Protein AF-A0A8K0CCX5-F1 (afdb_monomer)

Solvent-accessible surface area (backbone atoms only — not comparable to full-atom values): 28976 Å² total; per-residue (Å²): 111,72,68,61,55,62,52,56,75,69,44,94,61,50,79,65,50,48,50,44,48,55,57,41,53,51,48,56,48,52,57,48,51,56,50,51,58,49,49,55,53,46,53,52,51,50,49,51,51,59,48,55,69,73,74,55,76,102,47,75,70,58,55,51,56,51,52,56,48,51,47,50,47,50,53,50,51,53,52,48,54,53,52,51,50,53,50,53,49,51,43,50,53,48,51,52,50,43,58,49,50,61,50,51,56,53,50,51,61,46,50,57,49,49,53,52,51,52,52,55,52,52,54,50,51,52,52,54,50,52,50,51,53,52,52,48,58,54,50,50,59,53,39,57,52,41,53,52,48,42,50,54,39,52,51,51,52,51,50,55,52,50,53,51,49,54,52,49,53,53,50,50,48,52,52,53,55,60,72,70,50,84,87,60,54,75,68,59,49,52,50,56,50,52,56,48,54,49,52,49,52,54,51,50,54,52,45,53,55,52,48,56,53,46,51,51,52,36,52,50,49,49,51,54,42,50,55,52,46,55,52,46,52,54,54,49,54,59,48,48,55,53,48,56,48,54,50,53,52,53,61,54,56,47,80,80,48,52,75,75,50,38,60,48,48,52,51,51,50,53,50,52,50,53,52,49,55,50,53,52,48,53,51,46,52,45,32,78,74,58,70,59,85,80,65,69,65,56,57,56,46,50,60,35,46,76,64,40,30,42,79,43,101,83,79,35,35,34,32,82,83,71,51,73,32,53,69,69,55,38,49,76,69,52,71,47,69,94,57,67,67,73,77,54,58,82,74,67,70,85,84,78,86,86,86,87,80,88,78,91,79,92,82,78,92,86,87,81,81,92,81,83,89,81,85,78,52,75,64,57,56,47,50,46,49,68,74,40,38,63,58,50,53,53,44,52,53,49,41,71,72,66,60,53,97,52,58,66,66,48,45,54,53,47,56,52,49,53,52,52,52,52,55,50,58,48,52,57,52,50,52,52,50,51,56,49,53,52,50,60,44,52,53,50,53,51,51,52,52,53,53,50,55,49,53,50,48,56,51,50,56,51,49,53,53,51,51,53,51,52,52,48,54,50,51,54,48,53,53,50,55,53,53,50,57,51,52,52,53,54,49,57,61,56,72,71,66,64,84,80,81,74,83,91,82,87,92,133

pLDDT: mean 78.23, std 16.88, range [27.95, 96.56]

InterPro domains:
  IPR007858 Dpy-30 motif [PF05186] (382-419)
  IPR037856 Sdc1/DPY30 [PTHR23356] (226-480)
  IPR049630 DPY30 domain-containing protein-like, dimerization/docking domain [cd22966] (383-423)

Radius of gyration: 55.77 Å; Cα contacts (8 Å, |Δi|>4): 156; chains: 1; bounding box: 170×49×165 Å

Mean predicted aligned error: 20.04 Å

Structure (mmCIF, N/CA/C/O backbone):
data_AF-A0A8K0CCX5-F1
#
_entry.id   AF-A0A8K0CCX5-F1
#
loop_
_atom_site.group_PDB
_atom_site.id
_atom_site.type_symbol
_atom_site.label_atom_id
_atom_site.label_alt_id
_atom_site.label_comp_id
_atom_site.label_asym_id
_atom_site.label_entity_id
_atom_site.label_seq_id
_atom_site.pdbx_PDB_ins_code
_atom_site.Cartn_x
_atom_site.Cartn_y
_atom_site.Cartn_z
_atom_site.occupancy
_atom_site.B_iso_or_equiv
_atom_site.auth_seq_id
_atom_site.auth_comp_id
_atom_site.auth_asym_id
_atom_site.auth_atom_id
_atom_site.pdbx_PDB_model_num
ATOM 1 N N . MET A 1 1 ? 4.933 -9.061 -31.389 1.00 44.12 1 MET A N 1
ATOM 2 C CA . MET A 1 1 ? 6.000 -8.188 -31.938 1.00 44.12 1 MET A CA 1
ATOM 3 C C . MET A 1 1 ? 7.379 -8.527 -31.378 1.00 44.12 1 MET A C 1
ATOM 5 O O . MET A 1 1 ? 8.238 -8.827 -32.191 1.00 44.12 1 MET A O 1
ATOM 9 N N . LEU A 1 2 ? 7.593 -8.561 -30.052 1.00 36.25 2 LEU A N 1
ATOM 10 C CA . LEU A 1 2 ? 8.903 -8.854 -29.424 1.00 36.25 2 LEU A CA 1
ATOM 11 C C . LEU A 1 2 ? 9.676 -10.051 -30.025 1.00 36.25 2 LEU A C 1
ATOM 13 O O . LEU A 1 2 ? 10.864 -9.928 -30.311 1.00 36.25 2 LEU A O 1
ATOM 17 N N . GLU A 1 3 ? 9.018 -11.181 -30.299 1.00 39.47 3 GLU A N 1
ATOM 18 C CA . GLU A 1 3 ? 9.673 -12.351 -30.917 1.00 39.47 3 GLU A CA 1
ATOM 19 C C . GLU A 1 3 ? 10.238 -12.082 -32.323 1.00 39.47 3 GLU A C 1
ATOM 21 O O . GLU A 1 3 ? 11.256 -12.662 -32.694 1.00 39.47 3 GLU A O 1
ATOM 26 N N . SER A 1 4 ? 9.648 -11.154 -33.083 1.00 44.44 4 SER A N 1
ATOM 27 C CA . SER A 1 4 ? 10.126 -10.788 -34.422 1.00 44.44 4 SER A CA 1
ATOM 28 C C . SER A 1 4 ? 11.441 -10.000 -34.369 1.00 44.44 4 SER A C 1
ATOM 30 O O . SER A 1 4 ? 12.307 -10.209 -35.216 1.00 44.44 4 SER A O 1
ATOM 32 N N . HIS A 1 5 ? 11.640 -9.151 -33.351 1.00 47.78 5 HIS A N 1
ATOM 33 C CA . HIS A 1 5 ? 12.958 -8.560 -33.076 1.00 47.78 5 HIS A CA 1
ATOM 34 C C . HIS A 1 5 ? 13.944 -9.620 -32.572 1.00 47.78 5 HIS A C 1
ATOM 36 O O . HIS A 1 5 ? 15.092 -9.656 -33.011 1.00 47.78 5 HIS A O 1
ATOM 42 N N . LYS A 1 6 ? 13.487 -10.546 -31.720 1.00 47.09 6 LYS A N 1
ATOM 43 C CA . LYS A 1 6 ? 14.318 -11.637 -31.185 1.00 47.09 6 LYS A CA 1
ATOM 44 C C . LYS A 1 6 ? 14.812 -12.619 -32.261 1.00 47.09 6 LYS A C 1
ATOM 46 O O . LYS A 1 6 ? 15.813 -13.297 -32.039 1.00 47.09 6 LYS A O 1
ATOM 51 N N . PHE A 1 7 ? 14.147 -12.675 -33.419 1.00 44.38 7 PHE A N 1
ATOM 52 C CA . PHE A 1 7 ? 14.609 -13.405 -34.604 1.00 44.38 7 PHE A CA 1
ATOM 53 C C . PHE A 1 7 ? 15.624 -12.599 -35.436 1.00 44.38 7 PHE A C 1
ATOM 55 O O . PHE A 1 7 ? 16.633 -13.155 -35.864 1.00 44.38 7 PHE A O 1
ATOM 62 N N . MET A 1 8 ? 15.420 -11.284 -35.598 1.00 43.09 8 MET A N 1
ATOM 63 C CA . MET A 1 8 ? 16.391 -10.386 -36.252 1.00 43.09 8 MET A CA 1
ATOM 64 C C . MET A 1 8 ? 17.748 -10.386 -35.525 1.00 43.09 8 MET A C 1
ATOM 66 O O . MET A 1 8 ? 18.784 -10.448 -36.175 1.00 43.09 8 MET A O 1
ATOM 70 N N . LEU A 1 9 ? 17.752 -10.430 -34.189 1.00 44.16 9 LEU A N 1
ATOM 71 C CA . LEU A 1 9 ? 18.967 -10.498 -33.356 1.00 44.16 9 LEU A CA 1
ATOM 72 C C . LEU A 1 9 ? 19.736 -11.839 -33.425 1.00 44.16 9 LEU A C 1
ATOM 74 O O . LEU A 1 9 ? 20.741 -11.997 -32.739 1.00 44.16 9 LEU A O 1
ATOM 78 N N . ARG A 1 10 ? 19.283 -12.819 -34.223 1.00 46.28 10 ARG A N 1
ATOM 79 C CA . ARG A 1 10 ? 20.030 -14.062 -34.524 1.00 46.28 10 ARG A CA 1
ATOM 80 C C . ARG A 1 10 ? 20.681 -14.065 -35.911 1.00 46.28 10 ARG A C 1
ATOM 82 O O . ARG A 1 10 ? 21.300 -15.050 -36.298 1.00 46.28 10 ARG A O 1
ATOM 89 N N . SER A 1 11 ? 20.533 -12.975 -36.656 1.00 49.53 11 SER A N 1
ATOM 90 C CA . SER A 1 11 ? 21.295 -12.689 -37.866 1.00 49.53 11 SER A CA 1
ATOM 91 C C . SER A 1 11 ? 22.595 -11.996 -37.459 1.00 49.53 11 SER A C 1
ATOM 93 O O . SER A 1 11 ? 22.542 -10.829 -37.088 1.00 49.53 11 SER A O 1
ATOM 95 N N . GLU A 1 12 ? 23.733 -12.692 -37.529 1.00 59.81 12 GLU A N 1
ATOM 96 C CA . GLU A 1 12 ? 25.013 -12.204 -36.973 1.00 59.81 12 GLU A CA 1
ATOM 97 C C . GLU A 1 12 ? 25.473 -10.851 -37.555 1.00 59.81 12 GLU A C 1
ATOM 99 O O . GLU A 1 12 ? 25.999 -10.028 -36.813 1.00 59.81 12 GLU A O 1
ATOM 104 N N . ASP A 1 13 ? 25.177 -10.568 -38.830 1.00 63.59 13 ASP A N 1
ATOM 105 C CA . ASP A 1 13 ? 25.266 -9.220 -39.409 1.00 63.59 13 ASP A CA 1
ATOM 106 C C . ASP A 1 13 ? 23.875 -8.579 -39.568 1.00 63.59 13 ASP A C 1
ATOM 108 O O . ASP A 1 13 ? 22.980 -9.144 -40.217 1.00 63.59 13 ASP A O 1
ATOM 112 N N . GLY A 1 14 ? 23.710 -7.349 -39.070 1.00 73.88 14 GLY A N 1
ATOM 113 C CA . GLY A 1 14 ? 22.549 -6.498 -39.353 1.00 73.88 14 GLY A CA 1
ATOM 114 C C . GLY A 1 14 ? 22.461 -6.080 -40.834 1.00 73.88 14 GLY A C 1
ATOM 115 O O . GLY A 1 14 ? 23.453 -6.146 -41.562 1.00 73.88 14 GLY A O 1
ATOM 116 N N . PRO A 1 15 ? 21.295 -5.619 -41.333 1.00 79.31 15 PRO A N 1
ATOM 117 C CA . PRO A 1 15 ? 21.097 -5.335 -42.761 1.00 79.31 15 PRO A CA 1
ATOM 118 C C . PRO A 1 15 ? 22.042 -4.255 -43.318 1.00 79.31 15 PRO A C 1
ATOM 120 O O . PRO A 1 15 ? 22.437 -4.327 -44.482 1.00 79.31 15 PRO A O 1
ATOM 123 N N . HIS A 1 16 ? 22.455 -3.290 -42.491 1.00 75.94 16 HIS A N 1
ATOM 124 C CA . HIS A 1 16 ? 23.446 -2.276 -42.863 1.00 75.94 16 HIS A CA 1
ATOM 125 C C . HIS A 1 16 ? 24.871 -2.851 -42.908 1.00 75.94 16 HIS A C 1
ATOM 127 O O . HIS A 1 16 ? 25.603 -2.593 -43.862 1.00 75.94 16 HIS A O 1
ATOM 133 N N . THR A 1 17 ? 25.233 -3.692 -41.939 1.00 82.06 17 THR A N 1
ATOM 134 C CA . THR A 1 17 ? 26.530 -4.383 -41.849 1.00 82.06 17 THR A CA 1
ATOM 135 C C . THR A 1 17 ? 26.729 -5.355 -43.016 1.00 82.06 17 THR A C 1
ATOM 137 O O . THR A 1 17 ? 27.771 -5.330 -43.671 1.00 82.06 17 THR A O 1
ATOM 140 N N . ARG A 1 18 ? 25.685 -6.118 -43.382 1.00 85.94 18 ARG A N 1
ATOM 141 C CA . ARG A 1 18 ? 25.642 -6.944 -44.605 1.00 85.94 18 ARG A CA 1
ATOM 142 C C . ARG A 1 18 ? 25.881 -6.110 -45.861 1.00 85.94 18 ARG A C 1
ATOM 144 O O . ARG A 1 18 ? 26.710 -6.471 -46.689 1.00 85.94 18 ARG A O 1
ATOM 151 N N . ARG A 1 19 ? 25.179 -4.978 -45.996 1.00 87.06 19 ARG A N 1
ATOM 152 C CA . ARG A 1 19 ? 25.319 -4.088 -47.155 1.00 87.06 19 ARG A CA 1
ATOM 153 C C . ARG A 1 19 ? 26.736 -3.519 -47.275 1.00 87.06 19 ARG A C 1
ATOM 155 O O . ARG A 1 19 ? 27.288 -3.557 -48.367 1.00 87.06 19 ARG A O 1
ATOM 162 N N . LEU A 1 20 ? 27.327 -3.037 -46.180 1.00 85.44 20 LEU A N 1
ATOM 163 C CA . LEU A 1 20 ? 28.714 -2.558 -46.189 1.00 85.44 20 LEU A CA 1
ATOM 164 C C . LEU A 1 20 ? 29.708 -3.677 -46.515 1.00 85.44 20 LEU A C 1
ATOM 166 O O . LEU A 1 20 ? 30.690 -3.420 -47.195 1.00 85.44 20 LEU A O 1
ATOM 170 N N . THR A 1 21 ? 29.443 -4.912 -46.085 1.00 87.38 21 THR A N 1
ATOM 171 C CA . THR A 1 21 ? 30.292 -6.068 -46.422 1.00 87.38 21 THR A CA 1
ATOM 172 C C . THR A 1 21 ? 30.275 -6.341 -47.930 1.00 87.38 21 THR A C 1
ATOM 174 O O . THR A 1 21 ? 31.337 -6.415 -48.534 1.00 87.38 21 THR A O 1
ATOM 177 N N . LEU A 1 22 ? 29.097 -6.336 -48.566 1.00 91.25 22 LEU A N 1
ATOM 178 C CA . LEU A 1 22 ? 28.963 -6.443 -50.029 1.00 91.25 22 LEU A CA 1
ATOM 179 C C . LEU A 1 22 ? 29.594 -5.250 -50.781 1.00 91.25 22 LEU A C 1
ATOM 181 O O . LEU A 1 22 ? 30.142 -5.416 -51.870 1.00 91.25 22 LEU A O 1
ATOM 185 N N . GLU A 1 23 ? 29.521 -4.035 -50.224 1.00 90.81 23 GLU A N 1
ATOM 186 C CA . GLU A 1 23 ? 30.179 -2.847 -50.794 1.00 90.81 23 GLU A CA 1
ATOM 187 C C . GLU A 1 23 ? 31.719 -2.924 -50.664 1.00 90.81 23 GLU A C 1
ATOM 189 O O . GLU A 1 23 ? 32.418 -2.486 -51.577 1.00 90.81 23 GLU A O 1
ATOM 194 N N . ILE A 1 24 ? 32.252 -3.549 -49.603 1.00 87.88 24 ILE A N 1
ATOM 195 C CA . ILE A 1 24 ? 33.687 -3.846 -49.424 1.00 87.88 24 ILE A CA 1
ATOM 196 C C . ILE A 1 24 ? 34.154 -4.936 -50.399 1.00 87.88 24 ILE A C 1
ATOM 198 O O . ILE A 1 24 ? 35.100 -4.702 -51.150 1.00 87.88 24 ILE A O 1
ATOM 202 N N . GLU A 1 25 ? 33.469 -6.085 -50.441 1.00 92.12 25 GLU A N 1
ATOM 203 C CA . GLU A 1 25 ? 33.776 -7.213 -51.339 1.00 92.12 25 GLU A CA 1
ATOM 204 C C . GLU A 1 25 ? 33.848 -6.756 -52.803 1.00 92.12 25 GLU A C 1
ATOM 206 O O . GLU A 1 25 ? 34.805 -7.063 -53.516 1.00 92.12 25 GLU A O 1
ATOM 211 N N . LYS A 1 26 ? 32.898 -5.918 -53.237 1.00 93.88 26 LYS A N 1
ATOM 212 C CA . LYS A 1 26 ? 32.895 -5.347 -54.588 1.00 93.88 26 LYS A CA 1
ATOM 213 C C . LYS A 1 26 ? 34.083 -4.413 -54.863 1.00 93.88 26 LYS A C 1
ATOM 215 O O . LYS A 1 26 ? 34.557 -4.337 -55.995 1.00 93.88 26 LYS A O 1
ATOM 220 N N . VAL A 1 27 ? 34.582 -3.683 -53.864 1.00 89.31 27 VAL A N 1
ATOM 221 C CA . VAL A 1 27 ? 35.795 -2.860 -54.029 1.00 89.31 27 VAL A CA 1
ATOM 222 C C . VAL A 1 27 ? 37.044 -3.743 -54.138 1.00 89.31 27 VAL A C 1
ATOM 224 O O . VAL A 1 27 ? 37.935 -3.423 -54.925 1.00 89.31 27 VAL A O 1
ATOM 227 N N . GLU A 1 28 ? 37.103 -4.873 -53.430 1.00 89.75 28 GLU A N 1
ATOM 228 C CA . GLU A 1 28 ? 38.185 -5.862 -53.564 1.00 89.75 28 GLU A CA 1
ATOM 229 C C . GLU A 1 28 ? 38.161 -6.582 -54.927 1.00 89.75 28 GLU A C 1
ATOM 231 O O . GLU A 1 28 ? 39.218 -6.786 -55.536 1.00 89.75 28 GLU A O 1
ATOM 236 N N . GLU A 1 29 ? 36.969 -6.882 -55.454 1.00 93.94 29 GLU A N 1
ATOM 237 C CA . GLU A 1 29 ? 36.758 -7.397 -56.814 1.00 93.94 29 GLU A CA 1
ATOM 238 C C . GLU A 1 29 ? 37.258 -6.395 -57.871 1.00 93.94 29 GLU A C 1
ATOM 240 O O . GLU A 1 29 ? 38.146 -6.732 -58.657 1.00 93.94 29 GLU A O 1
ATOM 245 N N . ASN A 1 30 ? 36.813 -5.131 -57.815 1.00 91.06 30 ASN A N 1
ATOM 246 C CA . ASN A 1 30 ? 37.280 -4.058 -58.708 1.00 91.06 30 ASN A CA 1
ATOM 247 C C . ASN A 1 30 ? 38.815 -3.879 -58.655 1.00 91.06 30 ASN A C 1
ATOM 249 O O . ASN A 1 30 ? 39.473 -3.710 -59.683 1.00 91.06 30 ASN A O 1
ATOM 253 N N . ILE A 1 31 ? 39.413 -3.917 -57.455 1.00 88.94 31 ILE A N 1
ATOM 254 C CA . ILE A 1 31 ? 40.875 -3.839 -57.258 1.00 88.94 31 ILE A CA 1
ATOM 255 C C . ILE A 1 31 ? 41.598 -5.006 -57.948 1.00 88.94 31 ILE A C 1
ATOM 257 O O . ILE A 1 31 ? 42.730 -4.839 -58.412 1.00 88.94 31 ILE A O 1
ATOM 261 N N . SER A 1 32 ? 40.968 -6.177 -58.005 1.00 92.00 32 SER A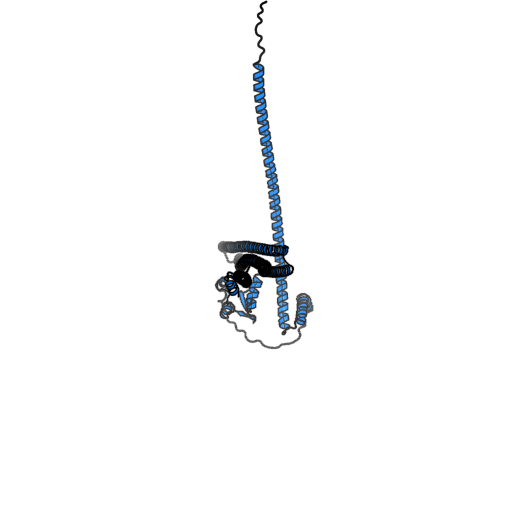 N 1
ATOM 262 C CA . SER A 1 32 ? 41.525 -7.389 -58.609 1.00 92.00 32 SER A CA 1
ATOM 263 C C . SER A 1 32 ? 41.389 -7.379 -60.136 1.00 92.00 32 SER A C 1
ATOM 265 O O . SER A 1 32 ? 42.372 -7.644 -60.830 1.00 92.00 32 SER A O 1
ATOM 267 N N . GLU A 1 33 ? 40.232 -6.973 -60.666 1.00 94.31 33 GLU A N 1
ATOM 268 C CA . GLU A 1 33 ? 39.992 -6.803 -62.107 1.00 94.31 33 GLU A CA 1
ATOM 269 C C . GLU A 1 33 ? 40.953 -5.773 -62.725 1.00 94.31 33 GLU A C 1
ATOM 271 O O . GLU A 1 33 ? 41.633 -6.057 -63.711 1.00 94.31 33 GLU A O 1
ATOM 276 N N . ILE A 1 34 ? 41.108 -4.603 -62.094 1.00 90.56 34 ILE A N 1
ATOM 277 C CA . ILE A 1 34 ? 42.002 -3.534 -62.576 1.00 90.56 34 ILE A CA 1
ATOM 278 C C . ILE A 1 34 ? 43.473 -3.976 -62.574 1.00 90.56 34 ILE A C 1
ATOM 280 O O . ILE A 1 34 ? 44.259 -3.527 -63.410 1.00 90.56 34 ILE A O 1
ATOM 284 N N . ARG A 1 35 ? 43.876 -4.877 -61.669 1.00 91.38 35 ARG A N 1
ATOM 285 C CA . ARG A 1 35 ? 45.217 -5.486 -61.703 1.00 91.38 35 ARG A CA 1
ATOM 286 C C . ARG A 1 35 ? 45.386 -6.436 -62.881 1.00 91.38 35 ARG A C 1
ATOM 288 O O . ARG A 1 35 ? 46.398 -6.327 -63.568 1.00 91.38 35 ARG A O 1
ATOM 295 N N . LEU A 1 36 ? 44.407 -7.306 -63.126 1.00 94.69 36 LEU A N 1
ATOM 296 C CA . LEU A 1 36 ? 44.428 -8.248 -64.246 1.00 94.69 36 LEU A CA 1
ATOM 297 C C . LEU A 1 36 ? 44.490 -7.511 -65.592 1.00 94.69 36 LEU A C 1
ATOM 299 O O . LEU A 1 36 ? 45.448 -7.695 -66.337 1.00 94.69 36 LEU A O 1
ATOM 303 N N . LEU A 1 37 ? 43.545 -6.599 -65.846 1.00 93.50 37 LEU A N 1
ATOM 304 C CA . LEU A 1 37 ? 43.474 -5.819 -67.090 1.00 93.50 37 LEU A CA 1
ATOM 305 C C . LEU A 1 37 ? 44.745 -4.992 -67.343 1.00 93.50 37 LEU A C 1
ATOM 307 O O . LEU A 1 37 ? 45.179 -4.836 -68.484 1.00 93.50 37 LEU A O 1
ATOM 311 N N . THR A 1 38 ? 45.372 -4.476 -66.279 1.00 92.06 38 THR A N 1
ATOM 312 C CA . THR A 1 38 ? 46.637 -3.742 -66.409 1.00 92.06 38 THR A CA 1
ATOM 313 C C . THR A 1 38 ? 47.798 -4.673 -66.761 1.00 92.06 38 THR A C 1
ATOM 315 O O . THR A 1 38 ? 48.605 -4.327 -67.622 1.00 92.06 38 THR A O 1
ATOM 318 N N . GLN A 1 39 ? 47.883 -5.859 -66.147 1.00 93.50 39 GLN A N 1
ATOM 319 C CA . GLN A 1 39 ? 48.921 -6.839 -66.479 1.00 93.50 39 GLN A CA 1
ATOM 320 C C . GLN A 1 39 ? 48.783 -7.320 -67.929 1.00 93.50 39 GLN A C 1
ATOM 322 O O . GLN A 1 39 ? 49.772 -7.335 -68.654 1.00 93.50 39 GLN A O 1
ATOM 327 N N . GLU A 1 40 ? 47.563 -7.620 -68.385 1.00 95.00 40 GLU A N 1
ATOM 328 C CA . GLU A 1 40 ? 47.287 -8.010 -69.775 1.00 95.00 40 GLU A CA 1
ATOM 329 C C . GLU A 1 40 ? 47.705 -6.916 -70.776 1.00 95.00 40 GLU A C 1
ATOM 331 O O . GLU A 1 40 ? 48.313 -7.210 -71.810 1.00 95.00 40 GLU A O 1
ATOM 336 N N . ALA A 1 41 ? 47.447 -5.642 -70.458 1.00 92.50 41 ALA A N 1
ATOM 337 C CA . ALA A 1 41 ? 47.877 -4.510 -71.279 1.00 92.50 41 ALA A CA 1
ATOM 338 C C . ALA A 1 41 ? 49.411 -4.357 -71.327 1.00 92.50 41 ALA A C 1
ATOM 340 O O . ALA A 1 41 ? 49.971 -4.097 -72.397 1.00 92.50 41 ALA A O 1
ATOM 341 N N . ILE A 1 42 ? 50.099 -4.546 -70.195 1.00 91.50 42 ILE A N 1
ATOM 342 C CA . ILE A 1 42 ? 51.568 -4.510 -70.114 1.00 91.50 42 ILE A CA 1
ATOM 343 C C . ILE A 1 42 ? 52.177 -5.677 -70.899 1.00 91.50 42 ILE A C 1
ATOM 345 O O . ILE A 1 42 ? 53.067 -5.450 -71.718 1.00 91.50 42 ILE A O 1
ATOM 349 N N . ASP A 1 43 ? 51.664 -6.897 -70.728 1.00 93.75 43 ASP A N 1
ATOM 350 C CA . ASP A 1 43 ? 52.141 -8.094 -71.428 1.00 93.75 43 ASP A CA 1
ATOM 351 C C . ASP A 1 43 ? 51.966 -7.966 -72.951 1.00 93.75 43 ASP A C 1
ATOM 353 O O . ASP A 1 43 ? 52.867 -8.329 -73.713 1.00 93.75 43 ASP A O 1
ATOM 357 N N . ALA A 1 44 ? 50.856 -7.381 -73.416 1.00 94.38 44 ALA A N 1
ATOM 358 C CA . ALA A 1 44 ? 50.623 -7.101 -74.833 1.00 94.38 44 ALA A CA 1
ATOM 359 C C . ALA A 1 44 ? 51.583 -6.033 -75.401 1.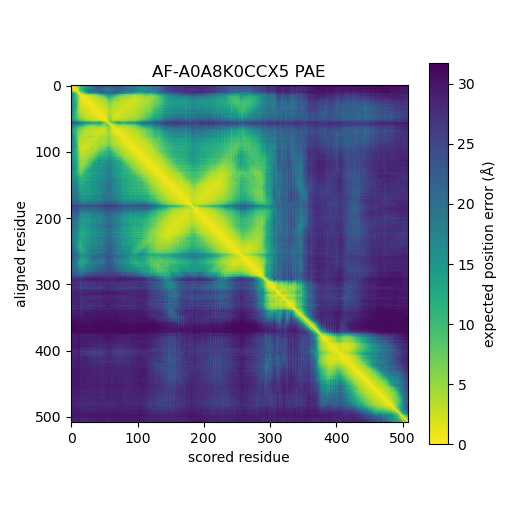00 94.38 44 ALA A C 1
ATOM 361 O O . ALA A 1 44 ? 52.085 -6.175 -76.524 1.00 94.38 44 ALA A O 1
ATOM 362 N N . LEU A 1 45 ? 51.882 -4.976 -74.635 1.00 92.69 45 LEU A N 1
ATOM 363 C CA . LEU A 1 45 ? 52.868 -3.955 -75.011 1.00 92.69 45 LEU A CA 1
ATOM 364 C C . LEU A 1 45 ? 54.298 -4.518 -75.022 1.00 92.69 45 LEU A C 1
ATOM 366 O O . LEU A 1 45 ? 55.059 -4.256 -75.959 1.00 92.69 45 LEU A O 1
ATOM 370 N N . GLU A 1 46 ? 54.646 -5.364 -74.054 1.00 92.19 46 GLU A N 1
ATOM 371 C CA . GLU A 1 46 ? 55.886 -6.139 -74.039 1.00 92.19 46 GLU A CA 1
ATOM 372 C C . GLU A 1 46 ? 55.987 -7.076 -75.248 1.00 92.19 46 GLU A C 1
ATOM 374 O O . GLU A 1 46 ? 57.024 -7.116 -75.911 1.00 92.19 46 GLU A O 1
ATOM 379 N N . GLU A 1 47 ? 54.927 -7.805 -75.598 1.00 94.31 47 GLU A N 1
ATOM 380 C CA . GLU A 1 47 ? 54.939 -8.703 -76.753 1.00 94.31 47 GLU A CA 1
ATOM 381 C C . GLU A 1 47 ? 55.100 -7.928 -78.072 1.00 94.31 47 GLU A C 1
ATOM 383 O O . GLU A 1 47 ? 55.884 -8.333 -78.937 1.00 94.31 47 GLU A O 1
ATOM 388 N N . LYS A 1 48 ? 54.459 -6.758 -78.202 1.00 93.44 48 LYS A N 1
ATOM 389 C CA . LYS A 1 48 ? 54.679 -5.811 -79.308 1.00 93.44 48 LYS A CA 1
ATOM 390 C C . LYS A 1 48 ? 56.142 -5.348 -79.367 1.00 93.44 48 LYS A C 1
ATOM 392 O O . LYS A 1 48 ? 56.763 -5.422 -80.429 1.00 93.44 48 LYS A O 1
ATOM 397 N N . LYS A 1 49 ? 56.739 -4.971 -78.232 1.00 90.06 49 LYS A N 1
ATOM 398 C CA . LYS A 1 49 ? 58.164 -4.600 -78.116 1.00 90.06 49 LYS A CA 1
ATOM 399 C C . LYS A 1 49 ? 59.097 -5.757 -78.511 1.00 90.06 49 LYS A C 1
ATOM 401 O O . LYS A 1 49 ? 60.089 -5.555 -79.214 1.00 90.06 49 LYS A O 1
ATOM 406 N N . ARG A 1 50 ? 58.760 -6.993 -78.119 1.00 89.94 50 ARG A N 1
ATOM 407 C CA . ARG A 1 50 ? 59.466 -8.239 -78.484 1.00 89.94 50 ARG A CA 1
ATOM 408 C C . ARG A 1 50 ? 59.299 -8.606 -79.970 1.00 89.94 50 ARG A C 1
ATOM 410 O O . ARG A 1 50 ? 60.191 -9.256 -80.515 1.00 89.94 50 ARG A O 1
ATOM 417 N N . LYS A 1 51 ? 58.208 -8.197 -80.630 1.00 90.75 51 LYS A N 1
ATOM 418 C CA . LYS A 1 51 ? 57.988 -8.345 -82.085 1.00 90.75 51 LYS A CA 1
ATOM 419 C C . LYS A 1 51 ? 58.827 -7.344 -82.886 1.00 90.75 51 LYS A C 1
ATOM 421 O O . LYS A 1 51 ? 59.589 -7.775 -83.748 1.00 90.75 51 LYS A O 1
ATOM 426 N N . LEU A 1 52 ? 58.805 -6.057 -82.523 1.00 86.75 52 LEU A N 1
ATOM 427 C CA . LEU A 1 52 ? 59.644 -5.012 -83.141 1.00 86.75 52 LEU A CA 1
ATOM 428 C C . LEU A 1 52 ? 61.145 -5.363 -83.088 1.00 86.75 52 LEU A C 1
ATOM 430 O O . LEU A 1 52 ? 61.854 -5.244 -84.089 1.00 86.75 52 LEU A O 1
ATOM 434 N N . ARG A 1 53 ? 61.601 -5.918 -81.953 1.00 83.94 53 ARG A N 1
ATOM 435 C CA . ARG A 1 53 ? 62.965 -6.453 -81.746 1.00 83.94 53 ARG A CA 1
ATOM 436 C C . ARG A 1 53 ? 63.396 -7.564 -82.710 1.00 83.94 53 ARG A C 1
ATOM 438 O O . ARG A 1 53 ? 64.586 -7.841 -82.792 1.00 83.94 53 ARG A O 1
ATOM 445 N N . LYS A 1 54 ? 62.460 -8.232 -83.390 1.00 85.06 54 LYS A N 1
ATOM 446 C CA . LYS A 1 54 ? 62.731 -9.351 -84.313 1.00 85.06 54 LYS A CA 1
ATOM 447 C C . LYS A 1 54 ? 62.598 -8.977 -85.791 1.00 85.06 54 LYS A C 1
ATOM 449 O O . LYS A 1 54 ? 62.924 -9.802 -86.636 1.00 85.06 54 LYS A O 1
ATOM 454 N N . GLN A 1 55 ? 62.081 -7.788 -86.102 1.00 78.00 55 GLN A N 1
ATOM 455 C CA . GLN A 1 55 ? 61.715 -7.387 -87.468 1.00 78.00 55 GLN A CA 1
ATOM 456 C C . GLN A 1 55 ? 62.580 -6.257 -88.044 1.00 78.00 55 GLN A C 1
ATOM 458 O O . GLN A 1 55 ? 62.418 -5.923 -89.215 1.00 78.00 55 GLN A O 1
ATOM 463 N N . THR A 1 56 ? 63.488 -5.677 -87.253 1.00 59.25 56 THR A N 1
ATOM 464 C CA . THR A 1 56 ? 64.182 -4.432 -87.611 1.00 59.25 56 THR A CA 1
ATOM 465 C C . THR A 1 56 ? 65.687 -4.544 -87.390 1.00 59.25 56 THR A C 1
ATOM 467 O O . THR A 1 56 ? 66.119 -4.913 -86.299 1.00 59.25 56 THR A O 1
ATOM 470 N N . ASP A 1 57 ? 66.482 -4.163 -88.394 1.00 63.69 57 ASP A N 1
ATOM 471 C CA . ASP A 1 57 ? 67.897 -3.827 -88.196 1.00 63.69 57 ASP A CA 1
ATOM 472 C C . ASP A 1 57 ? 68.040 -2.633 -87.224 1.00 63.69 57 ASP A C 1
ATOM 474 O O . ASP A 1 57 ? 67.123 -1.807 -87.129 1.00 63.69 57 ASP A O 1
ATOM 478 N N . PRO A 1 58 ? 69.170 -2.503 -86.498 1.00 59.34 58 PRO A N 1
ATOM 479 C CA . PRO A 1 58 ? 69.354 -1.499 -85.447 1.00 59.34 58 PRO A CA 1
ATOM 480 C C . PRO A 1 58 ? 69.486 -0.070 -86.009 1.00 59.34 58 PRO A C 1
ATOM 482 O O . PRO A 1 58 ? 70.577 0.484 -86.135 1.00 59.34 58 PRO A O 1
ATOM 485 N N . ASN A 1 59 ? 68.344 0.539 -86.329 1.00 64.31 59 ASN A N 1
ATOM 486 C CA . ASN A 1 59 ? 68.203 1.886 -86.877 1.00 64.31 59 ASN A CA 1
ATOM 487 C C . ASN A 1 59 ? 67.383 2.785 -85.923 1.00 64.31 59 ASN A C 1
ATOM 489 O O . ASN A 1 59 ? 66.548 2.303 -85.157 1.00 64.31 59 ASN A O 1
ATOM 493 N N . ALA A 1 60 ? 67.594 4.103 -85.975 1.00 66.50 60 ALA A N 1
ATOM 494 C CA . ALA A 1 60 ? 67.099 5.067 -84.984 1.00 66.50 60 ALA A CA 1
ATOM 495 C C . ALA A 1 60 ? 65.566 5.075 -84.798 1.00 66.50 60 ALA A C 1
ATOM 497 O O . ALA A 1 60 ? 65.084 5.349 -83.699 1.00 66.50 60 ALA A O 1
ATOM 498 N N . ALA A 1 61 ? 64.797 4.729 -85.838 1.00 68.75 61 ALA A N 1
ATOM 499 C CA . ALA A 1 61 ? 63.338 4.625 -85.762 1.00 68.75 61 ALA A CA 1
ATOM 500 C C . ALA A 1 61 ? 62.863 3.578 -84.733 1.00 68.75 61 ALA A C 1
ATOM 502 O O . ALA A 1 61 ? 61.914 3.834 -83.994 1.00 68.75 61 ALA A O 1
ATOM 503 N N . TYR A 1 62 ? 63.562 2.440 -84.630 1.00 76.50 62 TYR A N 1
ATOM 504 C CA . TYR A 1 62 ? 63.222 1.374 -83.683 1.00 76.50 62 TYR A CA 1
ATOM 505 C C . TYR A 1 62 ? 63.423 1.812 -82.218 1.00 76.50 62 TYR A C 1
ATOM 507 O O . TYR A 1 62 ? 62.598 1.466 -81.374 1.00 76.50 62 TYR A O 1
ATOM 515 N N . SER A 1 63 ? 64.451 2.624 -81.913 1.00 80.88 63 SER A N 1
ATOM 516 C CA . SER A 1 63 ? 64.644 3.173 -80.554 1.00 80.88 63 SER A CA 1
ATOM 517 C C . SER A 1 63 ? 63.399 3.934 -80.111 1.00 80.88 63 SER A C 1
ATOM 519 O O . SER A 1 63 ? 62.790 3.593 -79.096 1.00 80.88 63 SER A O 1
ATOM 521 N N . LYS A 1 64 ? 62.952 4.873 -80.954 1.00 86.31 64 LYS A N 1
ATOM 522 C CA . LYS A 1 64 ? 61.810 5.737 -80.668 1.00 86.31 64 LYS A CA 1
ATOM 523 C C . LYS A 1 64 ? 60.521 4.949 -80.425 1.00 86.31 64 LYS A C 1
ATOM 525 O O . LYS A 1 64 ? 59.839 5.218 -79.445 1.00 86.31 64 LYS A O 1
ATOM 530 N N . GLU A 1 65 ? 60.198 3.955 -81.256 1.00 85.12 65 GLU A N 1
ATOM 531 C CA . GLU A 1 65 ? 58.999 3.134 -81.022 1.00 85.12 65 GLU A CA 1
ATOM 532 C C . GLU A 1 65 ? 59.077 2.335 -79.714 1.00 85.12 65 GLU A C 1
ATOM 534 O O . GLU A 1 65 ? 58.057 2.148 -79.050 1.00 85.12 65 GLU A O 1
ATOM 539 N N . THR A 1 66 ? 60.271 1.897 -79.294 1.00 85.69 66 THR A N 1
ATOM 540 C CA . THR A 1 66 ? 60.424 1.248 -77.983 1.00 85.69 66 THR A CA 1
ATOM 541 C C . THR A 1 66 ? 60.354 2.219 -76.805 1.00 85.69 66 THR A C 1
ATOM 543 O O . THR A 1 66 ? 59.793 1.847 -75.778 1.00 85.69 66 THR A O 1
ATOM 546 N N . GLU A 1 67 ? 60.833 3.456 -76.959 1.00 89.31 67 GLU A N 1
ATOM 547 C CA . GLU A 1 67 ? 60.677 4.530 -75.968 1.00 89.31 67 GLU A CA 1
ATOM 548 C C . GLU A 1 67 ? 59.210 4.962 -75.822 1.00 89.31 67 GLU A C 1
ATOM 550 O O . GLU A 1 67 ? 58.739 5.175 -74.708 1.00 89.31 67 GLU A O 1
ATOM 555 N N . ASP A 1 68 ? 58.469 5.063 -76.929 1.00 91.31 68 ASP A N 1
ATOM 556 C CA . ASP A 1 68 ? 57.045 5.412 -76.916 1.00 91.31 68 ASP A CA 1
ATOM 557 C C . ASP A 1 68 ? 56.185 4.274 -76.317 1.00 91.31 68 ASP A C 1
ATOM 559 O O . ASP A 1 68 ? 55.207 4.554 -75.625 1.00 91.31 68 ASP A O 1
ATOM 563 N N . ILE A 1 69 ? 56.578 2.999 -76.477 1.00 90.62 69 ILE A N 1
ATOM 564 C CA . ILE A 1 69 ? 55.976 1.870 -75.735 1.00 90.62 69 ILE A CA 1
ATOM 565 C C . ILE A 1 69 ? 56.300 1.946 -74.234 1.00 90.62 69 ILE A C 1
ATOM 567 O O . ILE A 1 69 ? 55.410 1.731 -73.414 1.00 90.62 69 ILE A O 1
ATOM 571 N N . ASP A 1 70 ? 57.537 2.275 -73.853 1.00 91.69 70 ASP A N 1
ATOM 572 C CA . ASP A 1 70 ? 57.914 2.385 -72.435 1.00 91.69 70 ASP A CA 1
ATOM 573 C C . ASP A 1 70 ? 57.204 3.548 -71.730 1.00 91.69 70 ASP A C 1
ATOM 575 O O . ASP A 1 70 ? 56.819 3.416 -70.568 1.00 91.69 70 ASP A O 1
ATOM 579 N N . ARG A 1 71 ? 56.934 4.650 -72.444 1.00 93.19 71 ARG A N 1
ATOM 580 C CA . ARG A 1 71 ? 56.044 5.721 -71.964 1.00 93.19 71 ARG A CA 1
ATOM 581 C C . ARG A 1 71 ? 54.611 5.227 -71.786 1.00 93.19 71 ARG A C 1
ATOM 583 O O . ARG A 1 71 ? 54.034 5.483 -70.741 1.00 93.19 71 ARG A O 1
ATOM 590 N N . GLN A 1 72 ? 54.061 4.465 -72.736 1.00 93.31 72 GLN A N 1
ATOM 591 C CA . GLN A 1 72 ? 52.709 3.898 -72.605 1.00 93.31 72 GLN A CA 1
ATOM 592 C C . GLN A 1 72 ? 52.585 2.957 -71.397 1.00 93.31 72 GLN A C 1
ATOM 594 O O . GLN A 1 72 ? 51.595 3.034 -70.675 1.00 93.31 72 GLN A O 1
ATOM 599 N N . ILE A 1 73 ? 53.592 2.119 -71.128 1.00 91.50 73 ILE A N 1
ATOM 600 C CA . ILE A 1 73 ? 53.634 1.279 -69.918 1.00 91.50 73 ILE A CA 1
ATOM 601 C C . ILE A 1 73 ? 53.696 2.155 -68.653 1.00 91.50 73 ILE A C 1
ATOM 603 O O . ILE A 1 73 ? 52.937 1.927 -67.708 1.00 91.50 73 ILE A O 1
ATOM 607 N N . LEU A 1 74 ? 54.545 3.189 -68.636 1.00 93.38 74 LEU A N 1
ATOM 608 C CA . LEU A 1 74 ? 54.666 4.110 -67.502 1.00 93.38 74 LEU A CA 1
ATOM 609 C C . LEU A 1 74 ? 53.361 4.884 -67.234 1.00 93.38 74 LEU A C 1
ATOM 611 O O . LEU A 1 74 ? 52.914 4.950 -66.091 1.00 93.38 74 LEU A O 1
ATOM 615 N N . ASP A 1 75 ? 52.709 5.398 -68.276 1.00 93.25 75 ASP A N 1
ATOM 616 C CA . ASP A 1 75 ? 51.423 6.091 -68.174 1.00 93.25 75 ASP A CA 1
ATOM 617 C C . ASP A 1 75 ? 50.326 5.147 -67.656 1.00 93.25 75 ASP A C 1
ATOM 619 O O . ASP A 1 75 ? 49.585 5.513 -66.742 1.00 93.25 75 ASP A O 1
ATOM 623 N N . ILE A 1 76 ? 50.238 3.918 -68.182 1.00 90.94 76 ILE A N 1
ATOM 624 C CA . ILE A 1 76 ? 49.263 2.906 -67.741 1.00 90.94 76 ILE A CA 1
ATOM 625 C C . ILE A 1 76 ? 49.470 2.552 -66.262 1.00 90.94 76 ILE A C 1
ATOM 627 O O . ILE A 1 76 ? 48.512 2.592 -65.489 1.00 90.94 76 ILE A O 1
ATOM 631 N N . THR A 1 77 ? 50.708 2.271 -65.840 1.00 91.06 77 THR A N 1
ATOM 632 C CA . THR A 1 77 ? 51.014 1.979 -64.425 1.00 91.06 77 THR A CA 1
ATOM 633 C C . THR A 1 77 ? 50.735 3.174 -63.508 1.00 91.06 77 THR A C 1
ATOM 635 O O . THR A 1 77 ? 50.163 2.990 -62.436 1.00 91.06 77 THR A O 1
ATOM 638 N N . GLY A 1 78 ? 51.016 4.408 -63.941 1.00 93.06 78 GLY A N 1
ATOM 639 C CA . GLY A 1 78 ? 50.673 5.619 -63.188 1.00 93.06 78 GLY A CA 1
ATOM 640 C C . GLY A 1 78 ? 49.162 5.821 -63.004 1.00 93.06 78 GLY A C 1
ATOM 641 O O . GLY A 1 78 ? 48.713 6.177 -61.911 1.00 93.06 78 GLY A O 1
ATOM 642 N N . HIS A 1 79 ? 48.357 5.539 -64.035 1.00 92.75 79 HIS A N 1
ATOM 643 C CA . HIS A 1 79 ? 46.892 5.555 -63.925 1.00 92.75 79 HIS A CA 1
ATOM 644 C C . HIS A 1 79 ? 46.379 4.419 -63.025 1.00 92.75 79 HIS A C 1
ATOM 646 O O . HIS A 1 79 ? 45.486 4.646 -62.205 1.00 92.75 79 HIS A O 1
ATOM 652 N N . GLN A 1 80 ? 46.967 3.222 -63.123 1.00 91.88 80 GLN A N 1
ATOM 653 C CA . GLN A 1 80 ? 46.644 2.089 -62.257 1.00 91.88 80 GLN A CA 1
ATOM 654 C C . GLN A 1 80 ? 46.904 2.420 -60.781 1.00 91.88 80 GLN A C 1
ATOM 656 O O . GLN A 1 80 ? 46.016 2.225 -59.953 1.00 91.88 80 GLN A O 1
ATOM 661 N N . ASP A 1 81 ? 48.078 2.959 -60.443 1.00 92.75 81 ASP A N 1
ATOM 662 C CA . ASP A 1 81 ? 48.424 3.334 -59.068 1.00 92.75 81 ASP A CA 1
ATOM 663 C C . ASP A 1 81 ? 47.502 4.430 -58.519 1.00 92.75 81 ASP A C 1
ATOM 665 O O . ASP A 1 81 ? 47.098 4.368 -57.354 1.00 92.75 81 ASP A O 1
ATOM 669 N N . TYR A 1 82 ? 47.101 5.399 -59.350 1.00 95.56 82 TYR A N 1
ATOM 670 C CA . TYR A 1 82 ? 46.111 6.409 -58.969 1.00 95.56 82 TYR A CA 1
ATOM 671 C C . TYR A 1 82 ? 44.746 5.783 -58.633 1.00 95.56 82 TYR A C 1
ATOM 673 O O . TYR A 1 82 ? 44.200 6.040 -57.556 1.00 95.56 82 TYR A O 1
ATOM 681 N N . ILE A 1 83 ? 44.213 4.918 -59.504 1.00 92.50 83 ILE A N 1
ATOM 682 C CA . ILE A 1 83 ? 42.907 4.275 -59.285 1.00 92.50 83 ILE A CA 1
ATOM 683 C C . ILE A 1 83 ? 42.963 3.314 -58.087 1.00 92.50 83 ILE A C 1
ATOM 685 O O . ILE A 1 83 ? 42.085 3.345 -57.224 1.00 92.50 83 ILE A O 1
ATOM 689 N N . LEU A 1 84 ? 44.024 2.508 -57.966 1.00 89.75 84 LEU A N 1
ATOM 690 C CA . LEU A 1 84 ? 44.230 1.615 -56.823 1.00 89.75 84 LEU A CA 1
ATOM 691 C C . LEU A 1 84 ? 44.390 2.383 -55.505 1.00 89.75 84 LEU A C 1
ATOM 693 O O . LEU A 1 84 ? 43.992 1.871 -54.460 1.00 89.75 84 LEU A O 1
ATOM 697 N N . LYS A 1 85 ? 44.959 3.593 -55.516 1.00 95.50 85 LYS A N 1
ATOM 698 C CA . LYS A 1 85 ? 45.050 4.455 -54.329 1.00 95.50 85 LYS A CA 1
ATOM 699 C C . LYS A 1 85 ? 43.672 4.943 -53.877 1.00 95.50 85 LYS A C 1
ATOM 701 O O . LYS A 1 85 ? 43.387 4.878 -52.682 1.00 95.50 85 LYS A O 1
ATOM 706 N N . GLU A 1 86 ? 42.815 5.379 -54.798 1.00 95.56 86 GLU A N 1
ATOM 707 C CA . GLU A 1 86 ? 41.471 5.854 -54.445 1.00 95.56 86 GLU A CA 1
ATOM 708 C C . GLU A 1 86 ? 40.535 4.698 -54.044 1.00 95.56 86 GLU A C 1
ATOM 710 O O . GLU A 1 86 ? 39.810 4.819 -53.059 1.00 95.56 86 GLU A O 1
ATOM 715 N N . LEU A 1 87 ? 40.616 3.531 -54.699 1.00 90.69 87 LEU A N 1
ATOM 716 C CA . LEU A 1 87 ? 39.864 2.337 -54.283 1.00 90.69 87 LEU A CA 1
ATOM 717 C C . LEU A 1 87 ? 40.304 1.817 -52.903 1.00 90.69 87 LEU A C 1
ATOM 719 O O . LEU A 1 87 ? 39.455 1.490 -52.079 1.00 90.69 87 LEU A O 1
ATOM 723 N N . ARG A 1 88 ? 41.612 1.810 -52.595 1.00 92.38 88 ARG A N 1
ATOM 724 C CA . ARG A 1 88 ? 42.119 1.499 -51.240 1.00 92.38 88 ARG A CA 1
ATOM 725 C C . ARG A 1 88 ? 41.597 2.482 -50.186 1.00 92.38 88 ARG A C 1
ATOM 727 O O . ARG A 1 88 ? 41.309 2.071 -49.066 1.00 92.38 88 ARG A O 1
ATOM 734 N N . LYS A 1 89 ? 41.464 3.767 -50.530 1.00 95.81 89 LYS A N 1
ATOM 735 C CA . LYS A 1 89 ? 40.875 4.784 -49.646 1.00 95.81 89 LYS A CA 1
ATOM 736 C C . LYS A 1 89 ? 39.383 4.521 -49.407 1.00 95.81 89 LYS A C 1
ATOM 738 O O . LYS A 1 89 ? 38.960 4.517 -48.256 1.00 95.81 89 LYS A O 1
ATOM 743 N N . GLN A 1 90 ? 38.609 4.227 -50.453 1.00 92.81 90 GLN A N 1
ATOM 744 C CA . GLN A 1 90 ? 37.190 3.864 -50.317 1.00 92.81 90 GLN A CA 1
ATOM 745 C C . GLN A 1 90 ? 37.000 2.596 -49.471 1.00 92.81 90 GLN A C 1
ATOM 747 O O . GLN A 1 90 ? 36.156 2.579 -48.580 1.00 92.81 90 GLN A O 1
ATOM 752 N N . HIS A 1 91 ? 37.825 1.567 -49.687 1.00 92.19 91 HIS A N 1
ATOM 753 C CA . HIS A 1 91 ? 37.847 0.343 -48.875 1.00 92.19 91 HIS A CA 1
ATOM 754 C C . HIS A 1 91 ? 38.084 0.637 -47.385 1.00 92.19 91 HIS A C 1
ATOM 756 O O . HIS A 1 91 ? 37.333 0.155 -46.534 1.00 92.19 91 HIS A O 1
ATOM 762 N N . ALA A 1 92 ? 39.060 1.495 -47.069 1.00 93.31 92 ALA A N 1
ATOM 763 C CA . ALA A 1 92 ? 39.325 1.931 -45.700 1.00 93.31 92 ALA A CA 1
ATOM 764 C C . ALA A 1 92 ? 38.136 2.703 -45.093 1.00 93.31 92 ALA A C 1
ATOM 766 O O . ALA A 1 92 ? 37.734 2.403 -43.970 1.00 93.31 92 ALA A O 1
ATOM 767 N N . GLU A 1 93 ? 37.522 3.630 -45.840 1.00 94.19 93 GLU A N 1
ATOM 768 C CA . GLU A 1 93 ? 36.328 4.364 -45.392 1.00 94.19 93 GLU A CA 1
ATOM 769 C C . GLU A 1 93 ? 35.131 3.434 -45.125 1.00 94.19 93 GLU A C 1
ATOM 771 O O . GLU A 1 93 ? 34.434 3.600 -44.122 1.00 94.19 93 GLU A O 1
ATOM 776 N N . PHE A 1 94 ? 34.874 2.441 -45.984 1.00 92.50 94 PHE A N 1
ATOM 777 C CA . PHE A 1 94 ? 33.806 1.460 -45.756 1.00 92.50 94 PHE A CA 1
ATOM 778 C C . PHE A 1 94 ? 34.109 0.549 -44.559 1.00 92.50 94 PHE A C 1
ATOM 780 O O . PHE A 1 94 ? 33.211 0.275 -43.760 1.00 92.50 94 PHE A O 1
ATOM 787 N N . THR A 1 95 ? 35.367 0.136 -44.388 1.00 91.88 95 THR A N 1
ATOM 788 C CA . THR A 1 95 ? 35.817 -0.683 -43.251 1.00 91.88 95 THR A CA 1
ATOM 789 C C . THR A 1 95 ? 35.668 0.071 -41.926 1.00 91.88 95 THR A C 1
ATOM 791 O O . THR A 1 95 ? 35.139 -0.479 -40.959 1.00 91.88 95 THR A O 1
ATOM 794 N N . GLU A 1 96 ? 36.046 1.352 -41.873 1.00 94.50 96 GLU A N 1
ATOM 795 C CA . GLU A 1 96 ? 35.845 2.197 -40.690 1.00 94.50 96 GLU A CA 1
ATOM 796 C C . GLU A 1 96 ? 34.352 2.389 -40.376 1.00 94.50 96 GLU A C 1
ATOM 798 O O . GLU A 1 96 ? 33.941 2.257 -39.220 1.00 94.50 96 GLU A O 1
ATOM 803 N N . ARG A 1 97 ? 33.512 2.617 -41.397 1.00 93.75 97 ARG A N 1
ATOM 804 C CA . ARG A 1 97 ? 32.050 2.705 -41.227 1.00 93.75 97 ARG A CA 1
ATOM 805 C C . ARG A 1 97 ? 31.455 1.395 -40.700 1.00 93.75 97 ARG A C 1
ATOM 807 O O . ARG A 1 97 ? 30.635 1.456 -39.784 1.00 93.75 97 ARG A O 1
ATOM 814 N N . LYS A 1 98 ? 31.892 0.229 -41.200 1.00 91.94 98 LYS A N 1
ATOM 815 C CA . LYS A 1 98 ? 31.467 -1.091 -40.691 1.00 91.94 98 LYS A CA 1
ATOM 816 C C . LYS A 1 98 ? 31.841 -1.249 -39.212 1.00 91.94 98 LYS A C 1
ATOM 818 O O . LYS A 1 98 ? 30.959 -1.477 -38.388 1.00 91.94 98 LYS A O 1
ATOM 823 N N . LEU A 1 99 ? 33.104 -1.000 -38.855 1.00 91.69 99 LEU A N 1
ATOM 824 C CA . LEU A 1 99 ? 33.585 -1.050 -37.465 1.00 91.69 99 LEU A CA 1
ATOM 825 C C . LEU A 1 99 ? 32.884 -0.042 -36.537 1.00 91.69 99 LEU A C 1
ATOM 827 O O . LEU A 1 99 ? 32.789 -0.283 -35.334 1.00 91.69 99 LEU A O 1
ATOM 831 N N . SER A 1 100 ? 32.411 1.089 -37.065 1.00 94.12 100 SER A N 1
ATOM 832 C CA . SER A 1 100 ? 31.626 2.074 -36.313 1.00 94.12 100 SER A CA 1
ATOM 833 C C . SER A 1 100 ? 30.210 1.565 -36.016 1.00 94.12 100 SER A C 1
ATOM 835 O O . SER A 1 100 ? 29.780 1.594 -34.862 1.00 94.12 100 SER A O 1
ATOM 837 N N . ILE A 1 101 ? 29.520 1.001 -37.016 1.00 88.94 101 ILE A N 1
ATOM 838 C CA . ILE A 1 101 ? 28.203 0.366 -36.834 1.00 88.94 101 ILE A CA 1
ATOM 839 C C . ILE A 1 101 ? 28.299 -0.804 -35.846 1.00 88.94 101 ILE A C 1
ATOM 841 O O . ILE A 1 101 ? 27.547 -0.839 -34.880 1.00 88.94 101 ILE A O 1
ATOM 845 N N . GLU A 1 102 ? 29.304 -1.674 -35.968 1.00 88.62 102 GLU A N 1
ATOM 846 C CA . GLU A 1 102 ? 29.537 -2.775 -35.019 1.00 88.62 102 GLU A CA 1
ATOM 847 C C . GLU A 1 102 ? 29.795 -2.318 -33.569 1.00 88.62 102 GLU A C 1
ATOM 849 O O . GLU A 1 102 ? 29.671 -3.116 -32.638 1.00 88.62 102 GLU A O 1
ATOM 854 N N . ARG A 1 103 ? 30.214 -1.065 -33.336 1.00 90.62 103 ARG A N 1
ATOM 855 C CA . ARG A 1 103 ? 30.322 -0.488 -31.981 1.00 90.62 103 ARG A CA 1
ATOM 856 C C . ARG A 1 103 ? 28.966 0.017 -31.491 1.00 90.62 103 ARG A C 1
ATOM 858 O O . ARG A 1 103 ? 28.630 -0.223 -30.335 1.00 90.62 103 ARG A O 1
ATOM 865 N N . LEU A 1 104 ? 28.189 0.662 -32.363 1.00 89.25 104 LEU A N 1
ATOM 866 C CA . LEU A 1 104 ? 26.838 1.140 -32.058 1.00 89.25 104 LEU A CA 1
ATOM 867 C C . LEU A 1 104 ? 25.871 -0.021 -31.788 1.00 89.25 104 LEU A C 1
ATOM 869 O O . LEU A 1 104 ? 25.183 0.006 -30.774 1.00 89.25 104 LEU A O 1
ATOM 873 N N . ASP A 1 105 ? 25.892 -1.076 -32.606 1.00 86.94 105 ASP A N 1
ATOM 874 C CA . ASP A 1 105 ? 25.079 -2.285 -32.413 1.00 86.94 105 ASP A CA 1
ATOM 875 C C . ASP A 1 105 ? 25.383 -2.963 -31.064 1.00 86.94 105 ASP A C 1
ATOM 877 O O . ASP A 1 105 ? 24.476 -3.412 -30.363 1.00 86.94 105 ASP A O 1
ATOM 881 N N . ARG A 1 106 ? 26.657 -2.982 -30.640 1.00 87.88 106 ARG A N 1
ATOM 882 C CA . ARG A 1 106 ? 27.055 -3.482 -29.311 1.00 87.88 106 ARG A CA 1
ATOM 883 C C . ARG A 1 106 ? 26.607 -2.578 -28.163 1.00 87.88 106 ARG A C 1
ATOM 885 O O . ARG A 1 106 ? 26.261 -3.105 -27.111 1.00 87.88 106 ARG A O 1
ATOM 892 N N . ALA A 1 107 ? 26.609 -1.258 -28.349 1.00 87.62 107 ALA A N 1
ATOM 893 C CA . ALA A 1 107 ? 26.110 -0.316 -27.348 1.00 87.62 107 ALA A CA 1
ATOM 894 C C . ALA A 1 107 ? 24.585 -0.430 -27.186 1.00 87.62 107 ALA A C 1
ATOM 896 O O . ALA A 1 107 ? 24.099 -0.557 -26.064 1.00 87.62 107 ALA A O 1
ATOM 897 N N . LEU A 1 108 ? 23.842 -0.488 -28.298 1.00 82.56 108 LEU A N 1
ATOM 898 C CA . LEU A 1 108 ? 22.402 -0.771 -28.322 1.00 82.56 108 LEU A CA 1
ATOM 899 C C . LEU A 1 108 ? 22.089 -2.093 -27.604 1.00 82.56 108 LEU A C 1
ATOM 901 O O . LEU A 1 108 ? 21.243 -2.123 -26.717 1.00 82.56 108 LEU A O 1
ATOM 905 N N . ALA A 1 109 ? 22.839 -3.158 -27.904 1.00 84.50 109 ALA A N 1
ATOM 906 C CA . ALA A 1 109 ? 22.641 -4.468 -27.290 1.00 84.50 109 ALA A CA 1
ATOM 907 C C . ALA A 1 109 ? 22.983 -4.547 -25.786 1.00 84.50 109 ALA A C 1
ATOM 909 O O . ALA A 1 109 ? 22.561 -5.512 -25.146 1.00 84.50 109 ALA A O 1
ATOM 910 N N . GLU A 1 110 ? 23.731 -3.597 -25.205 1.00 88.81 110 GLU A N 1
ATOM 911 C CA . GLU A 1 110 ? 23.862 -3.488 -23.741 1.00 88.81 110 GLU A CA 1
ATOM 912 C C . GLU A 1 110 ? 22.772 -2.593 -23.142 1.00 88.81 110 GLU A C 1
ATOM 914 O O . GLU A 1 110 ? 22.183 -2.984 -22.138 1.00 88.81 110 GLU A O 1
ATOM 919 N N . MET A 1 111 ? 22.401 -1.483 -23.790 1.00 80.94 111 MET A N 1
ATOM 920 C CA . MET A 1 111 ? 21.261 -0.663 -23.350 1.00 80.94 111 MET A CA 1
ATOM 921 C C . MET A 1 111 ? 19.957 -1.478 -23.317 1.00 80.94 111 MET A C 1
ATOM 923 O O . MET A 1 111 ? 19.228 -1.412 -22.333 1.00 80.94 111 MET A O 1
ATOM 927 N N . ASP A 1 112 ? 19.706 -2.349 -24.302 1.00 81.94 112 ASP A N 1
ATOM 928 C CA . ASP A 1 112 ? 18.581 -3.301 -24.287 1.00 81.94 112 ASP A CA 1
ATOM 929 C C . ASP A 1 112 ? 18.620 -4.245 -23.066 1.00 81.94 112 ASP A C 1
ATOM 931 O O . ASP A 1 112 ? 17.577 -4.599 -22.505 1.00 81.94 112 ASP A O 1
ATOM 935 N N . ARG A 1 113 ? 19.816 -4.658 -22.618 1.00 86.50 113 ARG A N 1
ATOM 936 C CA . ARG A 1 113 ? 19.984 -5.483 -21.406 1.00 86.50 113 ARG A CA 1
ATOM 937 C C . ARG A 1 113 ? 19.742 -4.665 -20.148 1.00 86.50 113 ARG A C 1
ATOM 939 O O . ARG A 1 113 ? 19.162 -5.196 -19.210 1.00 86.50 113 ARG A O 1
ATOM 946 N N . GLU A 1 114 ? 20.178 -3.413 -20.101 1.00 83.44 114 GLU A N 1
ATOM 947 C CA . GLU A 1 114 ? 19.946 -2.516 -18.965 1.00 83.44 114 GLU A CA 1
ATOM 948 C C . GLU A 1 114 ? 18.466 -2.156 -18.825 1.00 83.44 114 GLU A C 1
ATOM 950 O O . GLU A 1 114 ? 17.903 -2.352 -17.750 1.00 83.44 114 GLU A O 1
ATOM 955 N N . ILE A 1 115 ? 17.796 -1.804 -19.924 1.00 77.06 115 ILE A N 1
ATOM 956 C CA . ILE A 1 115 ? 16.338 -1.633 -19.987 1.00 77.06 115 ILE A CA 1
ATOM 957 C C . ILE A 1 115 ? 15.626 -2.907 -19.502 1.00 77.06 115 ILE A C 1
ATOM 959 O O . ILE A 1 115 ? 14.720 -2.826 -18.674 1.00 77.06 115 ILE A O 1
ATOM 963 N N . SER A 1 116 ? 16.073 -4.093 -19.936 1.00 84.88 116 SER A N 1
ATOM 964 C CA . SER A 1 116 ? 15.508 -5.374 -19.479 1.00 84.88 116 SER A CA 1
ATOM 965 C C . SER A 1 116 ? 15.718 -5.635 -17.976 1.00 84.88 116 SER A C 1
ATOM 967 O O . SER A 1 116 ? 14.828 -6.188 -17.329 1.00 84.88 116 SER A O 1
ATOM 969 N N . LYS A 1 117 ? 16.870 -5.244 -17.401 1.00 84.12 117 LYS A N 1
ATOM 970 C CA . LYS A 1 117 ? 17.147 -5.335 -15.950 1.00 84.12 117 LYS A CA 1
ATOM 971 C C . LYS A 1 117 ? 16.196 -4.410 -15.174 1.00 84.12 117 LYS A C 1
ATOM 973 O O . LYS A 1 117 ? 15.512 -4.873 -14.264 1.00 84.12 117 LYS A O 1
ATOM 978 N N . VAL A 1 118 ? 16.093 -3.144 -15.587 1.00 77.38 118 VAL A N 1
ATOM 979 C CA . VAL A 1 118 ? 15.245 -2.122 -14.943 1.00 77.38 118 VAL A CA 1
ATOM 980 C C . VAL A 1 118 ? 13.762 -2.498 -15.007 1.00 77.38 118 VAL A C 1
ATOM 982 O O . VAL A 1 118 ? 13.065 -2.392 -14.001 1.00 77.38 118 VAL A O 1
ATOM 985 N N . GLN A 1 119 ? 13.279 -3.014 -16.144 1.00 76.25 119 GLN A N 1
ATOM 986 C CA . GLN A 1 119 ? 11.906 -3.522 -16.274 1.00 76.25 119 GLN A CA 1
ATOM 987 C C . GLN A 1 119 ? 11.623 -4.669 -15.291 1.00 76.25 119 GLN A C 1
ATOM 989 O O . GLN A 1 119 ? 10.618 -4.634 -14.586 1.00 76.25 119 GLN A O 1
ATOM 994 N N . ALA A 1 120 ? 12.532 -5.643 -15.168 1.00 84.00 120 ALA A N 1
ATOM 995 C CA . ALA A 1 120 ? 12.370 -6.745 -14.219 1.00 84.00 120 ALA A CA 1
ATOM 996 C C . ALA A 1 120 ? 12.366 -6.279 -12.747 1.00 84.00 120 ALA A C 1
ATOM 998 O O . ALA A 1 120 ? 11.609 -6.816 -11.937 1.00 84.00 120 ALA A O 1
ATOM 999 N N . GLN A 1 121 ? 13.169 -5.267 -12.398 1.00 79.38 121 GLN A N 1
ATOM 1000 C CA . GLN A 1 121 ? 13.179 -4.667 -11.056 1.00 79.38 121 GLN A CA 1
ATOM 1001 C C . GLN A 1 121 ? 11.881 -3.898 -10.761 1.00 79.38 121 GLN A C 1
ATOM 1003 O O . GLN A 1 121 ? 11.285 -4.080 -9.701 1.00 79.38 121 GLN A O 1
ATOM 1008 N N . HIS A 1 122 ? 11.402 -3.093 -11.712 1.00 78.06 122 HIS A N 1
ATOM 1009 C CA . HIS A 1 122 ? 10.123 -2.384 -11.621 1.00 78.06 122 HIS A CA 1
ATOM 1010 C C . HIS A 1 122 ? 8.943 -3.351 -11.420 1.00 78.06 122 HIS A C 1
ATOM 1012 O O . HIS A 1 122 ? 8.107 -3.142 -10.538 1.00 78.06 122 HIS A O 1
ATOM 1018 N N . ASP A 1 123 ? 8.901 -4.445 -12.182 1.00 81.38 123 ASP A N 1
ATOM 1019 C CA . ASP A 1 123 ? 7.826 -5.435 -12.088 1.00 81.38 123 ASP A CA 1
ATOM 1020 C C . ASP A 1 123 ? 7.870 -6.223 -10.764 1.00 81.38 123 ASP A C 1
ATOM 1022 O O . ASP A 1 123 ? 6.815 -6.537 -10.203 1.00 81.38 123 ASP A O 1
ATOM 1026 N N . GLN A 1 124 ? 9.063 -6.468 -10.200 1.00 86.94 124 GLN A N 1
ATOM 1027 C CA . GLN A 1 124 ? 9.200 -6.992 -8.834 1.00 86.94 124 GLN A CA 1
ATOM 1028 C C . GLN A 1 124 ? 8.613 -6.015 -7.800 1.00 86.94 124 GLN A C 1
ATOM 1030 O O . GLN A 1 124 ? 7.820 -6.429 -6.952 1.00 86.94 124 GLN A O 1
ATOM 1035 N N . ILE A 1 125 ? 8.956 -4.724 -7.879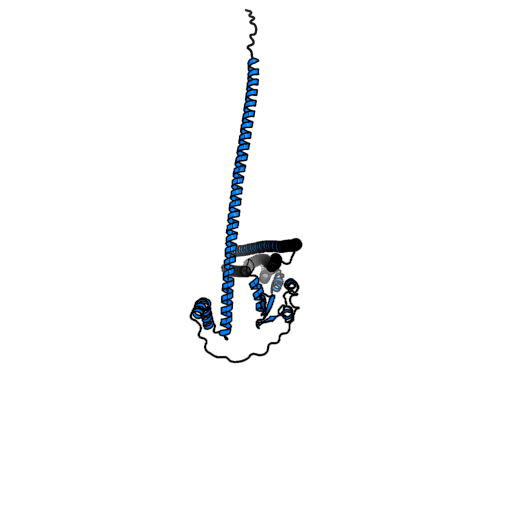 1.00 78.69 125 ILE A N 1
ATOM 1036 C CA . ILE A 1 125 ? 8.471 -3.702 -6.936 1.00 78.69 125 ILE A CA 1
ATOM 1037 C C . ILE A 1 125 ? 6.938 -3.591 -6.993 1.00 78.69 125 ILE A C 1
ATOM 1039 O O . ILE A 1 125 ? 6.283 -3.551 -5.948 1.00 78.69 125 ILE A O 1
ATOM 1043 N N . LEU A 1 126 ? 6.335 -3.629 -8.188 1.00 76.50 126 LEU A N 1
ATOM 1044 C CA . LEU A 1 126 ? 4.874 -3.654 -8.336 1.00 76.50 126 LEU A CA 1
ATOM 1045 C C . LEU A 1 126 ? 4.230 -4.903 -7.709 1.00 76.50 126 LEU A C 1
ATOM 1047 O O . LEU A 1 126 ? 3.175 -4.793 -7.075 1.00 76.50 126 LEU A O 1
ATOM 1051 N N . ALA A 1 127 ? 4.854 -6.077 -7.843 1.00 83.00 127 ALA A N 1
ATOM 1052 C CA . ALA A 1 127 ? 4.364 -7.309 -7.225 1.00 83.00 127 ALA A CA 1
ATOM 1053 C C . ALA A 1 127 ? 4.424 -7.253 -5.685 1.00 83.00 127 ALA A C 1
ATOM 1055 O O . ALA A 1 127 ? 3.458 -7.633 -5.017 1.00 83.00 127 ALA A O 1
ATOM 1056 N N . GLU A 1 128 ? 5.512 -6.722 -5.115 1.00 81.44 128 GLU A N 1
ATOM 1057 C CA . GLU A 1 128 ? 5.645 -6.502 -3.669 1.00 81.44 128 GLU A CA 1
ATOM 1058 C C . GLU A 1 128 ? 4.597 -5.509 -3.135 1.00 81.44 128 GLU A C 1
ATOM 1060 O O . GLU A 1 128 ? 3.999 -5.743 -2.079 1.00 81.44 128 GLU A O 1
ATOM 1065 N N . LEU A 1 129 ? 4.325 -4.426 -3.872 1.00 75.44 129 LEU A N 1
ATOM 1066 C CA . LEU A 1 129 ? 3.329 -3.420 -3.494 1.00 75.44 129 LEU A CA 1
ATOM 1067 C C . LEU A 1 129 ? 1.902 -3.988 -3.481 1.00 75.44 129 LEU A C 1
ATOM 1069 O O . LEU A 1 129 ? 1.193 -3.805 -2.488 1.00 75.44 129 LEU A O 1
ATOM 1073 N N . GLU A 1 130 ? 1.471 -4.733 -4.507 1.00 79.75 130 GLU A N 1
ATOM 1074 C CA . GLU A 1 130 ? 0.133 -5.353 -4.488 1.00 79.75 130 GLU A CA 1
ATOM 1075 C C . GLU A 1 130 ? 0.040 -6.477 -3.437 1.00 79.75 130 GLU A C 1
ATOM 1077 O O . GLU A 1 130 ? -1.012 -6.647 -2.813 1.00 79.75 130 GLU A O 1
ATOM 1082 N N . GLN A 1 131 ? 1.135 -7.192 -3.138 1.00 84.88 131 GLN A N 1
ATOM 1083 C CA . GLN A 1 131 ? 1.170 -8.139 -2.016 1.00 84.88 131 GLN A CA 1
ATOM 1084 C C . GLN A 1 131 ? 0.960 -7.429 -0.666 1.00 84.88 131 GLN A C 1
ATOM 1086 O O . GLN A 1 131 ? 0.132 -7.878 0.135 1.00 84.88 131 GLN A O 1
ATOM 1091 N N . LYS A 1 132 ? 1.639 -6.299 -0.420 1.00 79.12 132 LYS A N 1
ATOM 1092 C CA . LYS A 1 132 ? 1.432 -5.469 0.784 1.00 79.12 132 LYS A CA 1
ATOM 1093 C C . LYS A 1 132 ? 0.008 -4.912 0.849 1.00 79.12 132 LYS A C 1
ATOM 1095 O O . LYS A 1 132 ? -0.643 -5.013 1.889 1.00 79.12 132 LYS A O 1
ATOM 1100 N N . LYS A 1 133 ? -0.529 -4.426 -0.273 1.00 77.69 133 LYS A N 1
ATOM 1101 C CA . LYS A 1 133 ? -1.910 -3.932 -0.394 1.00 77.69 133 LYS A CA 1
ATOM 1102 C C . LYS A 1 133 ? -2.951 -5.015 -0.096 1.00 77.69 133 LYS A C 1
ATOM 1104 O O . LYS A 1 133 ? -3.938 -4.764 0.596 1.00 77.69 133 LYS A O 1
ATOM 1109 N N . LYS A 1 134 ? -2.725 -6.247 -0.561 1.00 81.50 134 LYS A N 1
ATOM 1110 C CA . LYS A 1 134 ? -3.556 -7.415 -0.232 1.00 81.50 134 LYS A CA 1
ATOM 1111 C C . LYS A 1 134 ? -3.477 -7.775 1.255 1.00 81.50 134 LYS A C 1
ATOM 1113 O O . LYS A 1 134 ? -4.516 -8.051 1.851 1.00 81.50 134 LYS A O 1
ATOM 1118 N N . ALA A 1 135 ? -2.291 -7.718 1.863 1.00 80.88 135 ALA A N 1
ATOM 1119 C CA . ALA A 1 135 ? -2.117 -7.959 3.296 1.00 80.88 135 ALA A CA 1
ATOM 1120 C C . ALA A 1 135 ? -2.831 -6.900 4.161 1.00 80.88 135 ALA A C 1
ATOM 1122 O O . ALA A 1 135 ? -3.499 -7.265 5.127 1.00 80.88 135 ALA A O 1
ATOM 1123 N N . LEU A 1 136 ? -2.767 -5.615 3.786 1.00 79.06 136 LEU A N 1
ATOM 1124 C CA . LEU A 1 136 ? -3.523 -4.529 4.428 1.00 79.06 136 LEU A CA 1
ATOM 1125 C C . LEU A 1 136 ? -5.039 -4.791 4.384 1.00 79.06 136 LEU A C 1
ATOM 1127 O O . LEU A 1 136 ? -5.683 -4.821 5.431 1.00 79.06 136 LEU A O 1
ATOM 1131 N N . ARG A 1 137 ? -5.598 -5.100 3.202 1.00 76.81 137 ARG A N 1
ATOM 1132 C CA . ARG A 1 137 ? -7.025 -5.465 3.047 1.00 76.81 137 ARG A CA 1
ATOM 1133 C C . ARG A 1 137 ? -7.439 -6.658 3.925 1.00 76.81 137 ARG A C 1
ATOM 1135 O O . ARG A 1 137 ? -8.543 -6.673 4.455 1.00 76.81 137 ARG A O 1
ATOM 1142 N N . GLN A 1 138 ? -6.571 -7.658 4.095 1.00 80.75 138 GLN A N 1
ATOM 1143 C CA . GLN A 1 138 ? -6.854 -8.820 4.952 1.00 80.75 138 GLN A CA 1
ATOM 1144 C C . GLN A 1 138 ? -6.802 -8.489 6.455 1.00 80.75 138 GLN A C 1
ATOM 1146 O O . GLN A 1 138 ? -7.567 -9.066 7.227 1.00 80.75 138 GLN A O 1
ATOM 1151 N N . ARG A 1 139 ? -5.936 -7.556 6.875 1.00 81.06 139 ARG A N 1
ATOM 1152 C CA . ARG A 1 139 ? -5.855 -7.070 8.268 1.00 81.06 139 ARG A CA 1
ATOM 1153 C C . ARG A 1 139 ? -7.087 -6.254 8.646 1.00 81.06 139 ARG A C 1
ATOM 1155 O O . ARG A 1 139 ? -7.680 -6.528 9.683 1.00 81.06 139 ARG A O 1
ATOM 1162 N N . LEU A 1 140 ? -7.503 -5.346 7.763 1.00 77.69 140 LEU A N 1
ATOM 1163 C CA . LEU A 1 140 ? -8.734 -4.558 7.871 1.00 77.69 140 LEU A CA 1
ATOM 1164 C C . LEU A 1 140 ? -9.957 -5.451 8.144 1.00 77.69 140 LEU A C 1
ATOM 1166 O O . LEU A 1 140 ? -10.602 -5.304 9.176 1.00 77.69 140 LEU A O 1
ATOM 1170 N N . LEU A 1 141 ? -10.201 -6.457 7.293 1.00 76.38 141 LEU A N 1
ATOM 1171 C CA . LEU A 1 141 ? -11.304 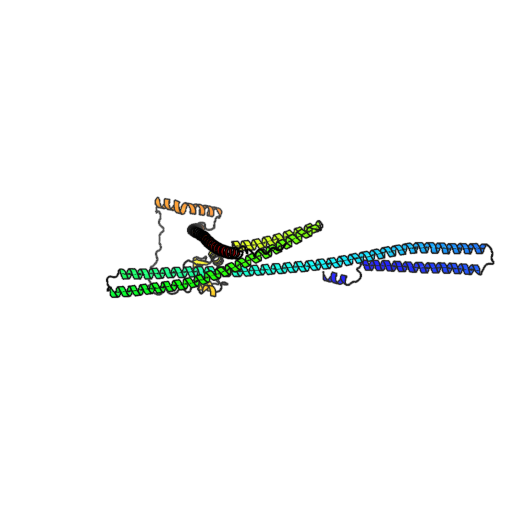-7.417 7.466 1.00 76.38 141 LEU A CA 1
ATOM 1172 C C . LEU A 1 141 ? -11.224 -8.205 8.789 1.00 76.38 141 LEU A C 1
ATOM 1174 O O . LEU A 1 141 ? -12.248 -8.613 9.339 1.00 76.38 141 LEU A O 1
ATOM 1178 N N . SER A 1 142 ? -10.017 -8.443 9.317 1.00 80.44 142 SER A N 1
ATOM 1179 C CA . SER A 1 142 ? -9.859 -9.057 10.640 1.00 80.44 142 SER A CA 1
ATOM 1180 C C . SER A 1 142 ? -10.171 -8.094 11.784 1.00 80.44 142 SER A C 1
ATOM 1182 O O . SER A 1 142 ? -10.511 -8.583 12.860 1.00 80.44 142 SER A O 1
ATOM 1184 N N . LEU A 1 143 ? -10.016 -6.786 11.590 1.00 78.19 143 LEU A N 1
ATOM 1185 C CA . LEU A 1 143 ? -10.291 -5.768 12.601 1.00 78.19 143 LEU A CA 1
ATOM 1186 C C . LEU A 1 143 ? -11.784 -5.464 12.668 1.00 78.19 143 LEU A C 1
ATOM 1188 O O . LEU A 1 143 ? -12.359 -5.632 13.735 1.00 78.19 143 LEU A O 1
ATOM 1192 N N . GLU A 1 144 ? -12.452 -5.270 11.527 1.00 75.62 144 GLU A N 1
ATOM 1193 C CA . GLU A 1 144 ? -13.921 -5.160 11.473 1.00 75.62 144 GLU A CA 1
ATOM 1194 C C . GLU A 1 144 ? -14.623 -6.354 12.157 1.00 75.62 144 GLU A C 1
ATOM 1196 O O . GLU A 1 144 ? -15.656 -6.199 12.814 1.00 75.62 144 GLU A O 1
ATOM 1201 N N . LYS A 1 145 ? -14.037 -7.558 12.060 1.00 77.56 145 LYS A N 1
ATOM 1202 C CA . LYS A 1 145 ? -14.506 -8.750 12.783 1.00 77.56 145 LYS A CA 1
ATOM 1203 C C . LYS A 1 145 ? -14.248 -8.687 14.295 1.00 77.56 145 LYS A C 1
ATOM 1205 O O . LYS A 1 145 ? -15.101 -9.139 15.058 1.00 77.56 145 LYS A O 1
ATOM 1210 N N . LEU A 1 146 ? -13.089 -8.195 14.736 1.00 76.88 146 LEU A N 1
ATOM 1211 C CA . LEU A 1 146 ? -12.779 -8.043 16.163 1.00 76.88 146 LEU A CA 1
ATOM 1212 C C . LEU A 1 146 ? -13.667 -6.986 16.807 1.00 76.88 146 LEU A C 1
ATOM 1214 O O . LEU A 1 146 ? -14.229 -7.234 17.871 1.00 76.88 146 LEU A O 1
ATOM 1218 N N . ASP A 1 147 ? -13.875 -5.866 16.128 1.00 75.56 147 ASP A N 1
ATOM 1219 C CA . ASP A 1 147 ? -14.704 -4.776 16.620 1.00 75.56 147 ASP A CA 1
ATOM 1220 C C . ASP A 1 147 ? -16.165 -5.236 16.727 1.00 75.56 147 ASP A C 1
ATOM 1222 O O . ASP A 1 147 ? -16.798 -5.035 17.764 1.00 75.56 147 ASP A O 1
ATOM 1226 N N . LEU A 1 148 ? -16.692 -5.984 15.747 1.00 74.81 148 LEU A N 1
ATOM 1227 C CA . LEU A 1 148 ? -18.010 -6.629 15.860 1.00 74.81 148 LEU A CA 1
ATOM 1228 C C . LEU A 1 148 ? -18.113 -7.552 17.093 1.00 74.81 148 LEU A C 1
ATOM 1230 O O . LEU A 1 148 ? -19.131 -7.541 17.785 1.00 74.81 148 LEU A O 1
ATOM 1234 N N . LEU A 1 149 ? -17.066 -8.321 17.413 1.00 75.12 149 LEU A N 1
ATOM 1235 C CA . LEU A 1 149 ? -17.038 -9.181 18.604 1.00 75.12 149 LEU A CA 1
ATOM 1236 C C . LEU A 1 149 ? -16.948 -8.376 19.916 1.00 75.12 149 LEU A C 1
ATOM 1238 O O . LEU A 1 149 ? -17.626 -8.722 20.884 1.00 75.12 149 LEU A O 1
ATOM 1242 N N . ILE A 1 150 ? -16.179 -7.282 19.950 1.00 74.69 150 ILE A N 1
ATOM 1243 C CA . ILE A 1 150 ? -16.099 -6.352 21.093 1.00 74.69 150 ILE A CA 1
ATOM 1244 C C . ILE A 1 150 ? -17.467 -5.704 21.357 1.00 74.69 150 ILE A C 1
ATOM 1246 O O . ILE A 1 150 ? -17.883 -5.592 22.513 1.00 74.69 150 ILE A O 1
ATOM 1250 N N . ASN A 1 151 ? -18.197 -5.338 20.300 1.00 73.06 151 ASN A N 1
ATOM 1251 C CA . ASN A 1 151 ? -19.561 -4.816 20.391 1.00 73.06 151 ASN A CA 1
ATOM 1252 C C . ASN A 1 151 ? -20.541 -5.874 20.933 1.00 73.06 151 ASN A C 1
ATOM 1254 O O . ASN A 1 151 ? -21.263 -5.601 21.890 1.00 73.06 151 ASN A O 1
ATOM 1258 N N . VAL A 1 152 ? -20.502 -7.112 20.421 1.00 73.38 152 VAL A N 1
ATOM 1259 C CA . VAL A 1 152 ? -21.331 -8.225 20.931 1.00 73.38 152 VAL A CA 1
ATOM 1260 C C . VAL A 1 152 ? -21.045 -8.538 22.406 1.00 73.38 152 VAL A C 1
ATOM 1262 O O . VAL A 1 152 ? -21.975 -8.818 23.160 1.00 73.38 152 VAL A O 1
ATOM 1265 N N . LEU A 1 153 ? -19.787 -8.472 22.857 1.00 69.69 153 LEU A N 1
ATOM 1266 C CA . LEU A 1 153 ? -19.462 -8.628 24.281 1.00 69.69 153 LEU A CA 1
ATOM 1267 C C . LEU A 1 153 ? -19.943 -7.444 25.125 1.00 69.69 153 LEU A C 1
ATOM 1269 O O . LEU A 1 153 ? -20.402 -7.649 26.244 1.00 69.69 153 LEU A O 1
ATOM 1273 N N . THR A 1 154 ? -19.878 -6.222 24.596 1.00 75.12 154 THR A N 1
ATOM 1274 C CA . THR A 1 154 ? -20.375 -5.023 25.287 1.00 75.12 154 THR A CA 1
ATOM 1275 C C . THR A 1 154 ? -21.895 -5.080 25.471 1.00 75.12 154 THR A C 1
ATOM 1277 O O . THR A 1 154 ? -22.376 -4.803 26.568 1.00 75.12 154 THR A O 1
ATOM 1280 N N . TYR A 1 155 ? -22.640 -5.558 24.468 1.00 73.06 155 TYR A N 1
ATOM 1281 C CA . TYR A 1 155 ? -24.076 -5.826 24.594 1.00 73.06 155 TYR A CA 1
ATOM 1282 C C . TYR A 1 155 ? -24.375 -6.903 25.651 1.00 73.06 155 TYR A C 1
ATOM 1284 O O . TYR A 1 155 ? -25.181 -6.669 26.545 1.00 73.06 155 TYR A O 1
ATOM 1292 N N . LYS A 1 156 ? -23.653 -8.033 25.644 1.00 72.25 156 LYS A N 1
ATOM 1293 C CA . LYS A 1 156 ? -23.814 -9.093 26.662 1.00 72.25 156 LYS A CA 1
ATOM 1294 C C . LYS A 1 156 ? -23.511 -8.636 28.089 1.00 72.25 156 LYS A C 1
ATOM 1296 O O . LYS A 1 156 ? -24.121 -9.125 29.034 1.00 72.25 156 LYS A O 1
ATOM 1301 N N . ILE A 1 157 ? -22.567 -7.710 28.257 1.00 74.00 157 ILE A N 1
ATOM 1302 C CA . ILE A 1 157 ? -22.283 -7.076 29.551 1.00 74.00 157 ILE A CA 1
ATOM 1303 C C . ILE A 1 157 ? -23.475 -6.215 29.987 1.00 74.00 157 ILE A C 1
ATOM 1305 O O . ILE A 1 157 ? -23.891 -6.294 31.141 1.00 74.00 157 ILE A O 1
ATOM 1309 N N . PHE A 1 158 ? -24.068 -5.447 29.069 1.00 75.75 158 PHE A N 1
ATOM 1310 C CA . PHE A 1 158 ? -25.278 -4.673 29.346 1.00 75.75 158 PHE A CA 1
ATOM 1311 C C . PHE A 1 158 ? -26.480 -5.569 29.702 1.00 75.75 158 PHE A C 1
ATOM 1313 O O . PHE A 1 158 ? -27.155 -5.284 30.691 1.00 75.75 158 PHE A O 1
ATOM 1320 N N . GLU A 1 159 ? -26.708 -6.671 28.974 1.00 74.31 159 GLU A N 1
ATOM 1321 C CA . GLU A 1 159 ? -27.720 -7.692 29.306 1.00 74.31 159 GLU A CA 1
ATOM 1322 C C . GLU A 1 159 ? -27.492 -8.252 30.722 1.00 74.31 159 GLU A C 1
ATOM 1324 O O . GLU A 1 159 ? -28.371 -8.166 31.578 1.00 74.31 159 GLU A O 1
ATOM 1329 N N . ALA A 1 160 ? -26.279 -8.730 31.024 1.00 75.19 160 ALA A N 1
ATOM 1330 C CA . ALA A 1 160 ? -25.945 -9.304 32.330 1.00 75.19 160 ALA A CA 1
ATOM 1331 C C . ALA A 1 160 ? -26.086 -8.306 33.499 1.00 75.19 160 ALA A C 1
ATOM 1333 O O . ALA A 1 160 ? -26.404 -8.710 34.620 1.00 75.19 160 ALA A O 1
ATOM 1334 N N . GLN A 1 161 ? -25.864 -7.008 33.259 1.00 78.06 161 GLN A N 1
ATOM 1335 C CA . GLN A 1 161 ? -26.123 -5.937 34.230 1.00 78.06 161 GLN A CA 1
ATOM 1336 C C . GLN A 1 161 ? -27.610 -5.590 34.357 1.00 78.06 161 GLN A C 1
ATOM 1338 O O . GLN A 1 161 ? -28.072 -5.271 35.452 1.00 78.06 161 GLN A O 1
ATOM 1343 N N . HIS A 1 162 ? -28.364 -5.610 33.257 1.00 81.00 162 HIS A N 1
ATOM 1344 C CA . HIS A 1 162 ? -29.807 -5.389 33.264 1.00 81.00 162 HIS A CA 1
ATOM 1345 C C . HIS A 1 162 ? -30.522 -6.480 34.067 1.00 81.00 162 HIS A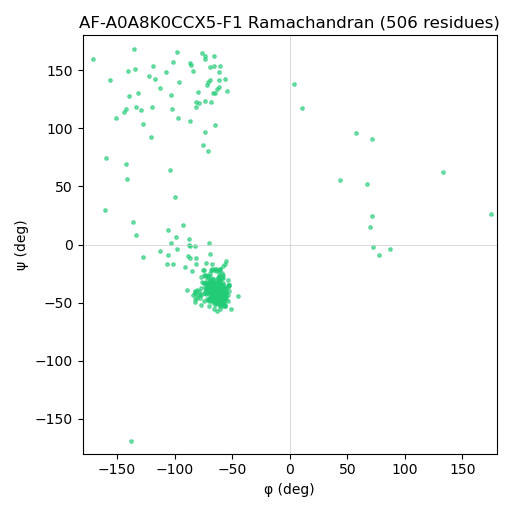 C 1
ATOM 1347 O O . HIS A 1 162 ? -31.275 -6.168 34.990 1.00 81.00 162 HIS A O 1
ATOM 1353 N N . ASP A 1 163 ? -30.219 -7.742 33.778 1.00 79.25 163 ASP A N 1
ATOM 1354 C CA . ASP A 1 163 ? -30.877 -8.883 34.410 1.00 79.25 163 ASP A CA 1
ATOM 1355 C C . ASP A 1 163 ? -30.533 -8.969 35.902 1.00 79.25 163 ASP A C 1
ATOM 1357 O O . ASP A 1 163 ? -31.427 -9.161 36.725 1.00 79.25 163 ASP A O 1
ATOM 1361 N N . TYR A 1 164 ? -29.275 -8.697 36.278 1.00 89.56 164 TYR A N 1
ATOM 1362 C CA . TYR A 1 164 ? -28.882 -8.579 37.685 1.00 89.56 164 TYR A CA 1
ATOM 1363 C C . TYR A 1 164 ? -29.633 -7.457 38.417 1.00 89.56 164 TYR A C 1
ATOM 1365 O O . TYR A 1 164 ? -30.120 -7.682 39.524 1.00 89.56 164 TYR A O 1
ATOM 1373 N N . ARG A 1 165 ? -29.796 -6.271 37.808 1.00 85.06 165 ARG A N 1
ATOM 1374 C CA . ARG A 1 165 ? -30.613 -5.191 38.396 1.00 85.06 165 ARG A CA 1
ATOM 1375 C C . ARG A 1 165 ? -32.067 -5.632 38.584 1.00 85.06 165 ARG A C 1
ATOM 1377 O O . ARG A 1 165 ? -32.607 -5.448 39.670 1.00 85.06 165 ARG A O 1
ATOM 1384 N N . SER A 1 166 ? -32.670 -6.271 37.580 1.00 87.25 166 SER A N 1
ATOM 1385 C CA . SER A 1 166 ? -34.063 -6.734 37.651 1.00 87.25 166 SER A CA 1
ATOM 1386 C C . SER A 1 166 ? -34.277 -7.833 38.705 1.00 87.25 166 SER A C 1
ATOM 1388 O O . SER A 1 166 ? -35.268 -7.789 39.436 1.00 87.25 166 SER A O 1
ATOM 1390 N N . ASP A 1 167 ? -33.359 -8.799 38.820 1.00 92.38 167 ASP A N 1
ATOM 1391 C CA . ASP A 1 167 ? -33.377 -9.821 39.879 1.00 92.38 167 ASP A CA 1
ATOM 1392 C C . ASP A 1 167 ? -33.236 -9.185 41.271 1.00 92.38 167 ASP A C 1
ATOM 1394 O O . ASP A 1 167 ? -33.966 -9.539 42.201 1.00 92.38 167 ASP A O 1
ATOM 1398 N N . MET A 1 168 ? -32.315 -8.229 41.424 1.00 94.06 168 MET A N 1
ATOM 1399 C CA . MET A 1 168 ? -32.062 -7.547 42.696 1.00 94.06 168 MET A CA 1
ATOM 1400 C C . MET A 1 168 ? -33.243 -6.675 43.128 1.00 94.06 168 MET A C 1
ATOM 1402 O O . MET A 1 168 ? -33.628 -6.717 44.296 1.00 94.06 168 MET A O 1
ATOM 1406 N N . GLU A 1 169 ? -33.880 -5.943 42.211 1.00 92.25 169 GLU A N 1
ATOM 1407 C CA . GLU A 1 169 ? -35.124 -5.212 42.487 1.00 92.25 169 GLU A CA 1
ATOM 1408 C C . GLU A 1 169 ? -36.245 -6.158 42.946 1.00 92.25 169 GLU A C 1
ATOM 1410 O O . GLU A 1 169 ? -36.934 -5.876 43.932 1.00 92.25 169 GLU A O 1
ATOM 1415 N N . ALA A 1 170 ? -36.395 -7.319 42.297 1.00 95.25 170 ALA A N 1
ATOM 1416 C CA . ALA A 1 170 ? -37.380 -8.326 42.684 1.00 95.25 170 ALA A CA 1
ATOM 1417 C C . ALA A 1 170 ? -37.095 -8.935 44.073 1.00 95.25 170 ALA A C 1
ATOM 1419 O O . ALA A 1 170 ? -38.017 -9.074 44.881 1.00 95.25 170 ALA A O 1
ATOM 1420 N N . LEU A 1 171 ? -35.834 -9.258 44.383 1.00 94.56 171 LEU A N 1
ATOM 1421 C CA . LEU A 1 171 ? -35.419 -9.791 45.688 1.00 94.56 171 LEU A CA 1
ATOM 1422 C C . LEU A 1 171 ? -35.553 -8.747 46.808 1.00 94.56 171 LEU A C 1
ATOM 1424 O O . LEU A 1 171 ? -36.071 -9.062 47.883 1.00 94.56 171 LEU A O 1
ATOM 1428 N N . HIS A 1 172 ? -35.169 -7.491 46.562 1.00 93.25 172 HIS A N 1
ATOM 1429 C CA . HIS A 1 172 ? -35.367 -6.399 47.517 1.00 93.25 172 HIS A CA 1
ATOM 1430 C C . HIS A 1 172 ? -36.851 -6.131 47.780 1.00 93.25 172 HIS A C 1
ATOM 1432 O O . HIS A 1 172 ? -37.237 -5.966 48.938 1.00 93.25 172 HIS A O 1
ATOM 1438 N N . LYS A 1 173 ? -37.701 -6.170 46.746 1.00 95.44 173 LYS A N 1
ATOM 1439 C CA . LYS A 1 173 ? -39.154 -6.055 46.903 1.00 95.44 173 LYS A CA 1
ATOM 1440 C C . LYS A 1 173 ? -39.737 -7.204 47.732 1.00 95.44 173 LYS A C 1
ATOM 1442 O O . LYS A 1 173 ? -40.502 -6.942 48.655 1.00 95.44 173 LYS A O 1
ATOM 1447 N N . GLN A 1 174 ? -39.328 -8.453 47.488 1.00 95.25 174 GLN A N 1
ATOM 1448 C CA . GLN A 1 174 ? -39.728 -9.593 48.330 1.00 95.25 174 GLN A CA 1
ATOM 1449 C C . GLN A 1 174 ? -39.284 -9.412 49.791 1.00 95.25 174 GLN A C 1
ATOM 1451 O O . GLN A 1 174 ? -40.051 -9.705 50.710 1.00 95.25 174 GLN A O 1
ATOM 1456 N N . LYS A 1 175 ? -38.077 -8.877 50.026 1.00 93.44 175 LYS A N 1
ATOM 1457 C CA . LYS A 1 175 ? -37.579 -8.571 51.376 1.00 93.44 175 LYS A CA 1
ATOM 1458 C C . LYS A 1 175 ? -38.423 -7.493 52.063 1.00 93.44 175 LYS A C 1
ATOM 1460 O O . LYS A 1 175 ? -38.775 -7.644 53.231 1.00 93.44 175 LYS A O 1
ATOM 1465 N N . GLU A 1 176 ? -38.794 -6.438 51.342 1.00 94.38 176 GLU A N 1
ATOM 1466 C CA . GLU A 1 176 ? -39.652 -5.364 51.851 1.00 94.38 176 GLU A CA 1
ATOM 1467 C C . GLU A 1 176 ? -41.088 -5.849 52.137 1.00 94.38 176 GLU A C 1
ATOM 1469 O O . GLU A 1 176 ? -41.677 -5.490 53.157 1.00 94.38 176 GLU A O 1
ATOM 1474 N N . GLU A 1 177 ? -41.644 -6.713 51.282 1.00 94.69 177 GLU A N 1
ATOM 1475 C CA . GLU A 1 177 ? -42.954 -7.341 51.484 1.00 94.69 177 GLU A CA 1
ATOM 1476 C C . GLU A 1 177 ? -42.960 -8.271 52.709 1.00 94.69 177 GLU A C 1
ATOM 1478 O O . GLU A 1 177 ? -43.892 -8.201 53.512 1.00 94.69 177 GLU A O 1
ATOM 1483 N N . LEU A 1 178 ? -41.909 -9.073 52.932 1.00 93.06 178 LEU A N 1
ATOM 1484 C CA . LEU A 1 178 ? -41.771 -9.876 54.156 1.00 93.06 178 LEU A CA 1
ATOM 1485 C C . LEU A 1 178 ? -41.640 -9.020 55.425 1.00 93.06 178 LEU A C 1
ATOM 1487 O O . LEU A 1 178 ? -42.194 -9.391 56.457 1.00 93.06 178 LEU A O 1
ATOM 1491 N N . LEU A 1 179 ? -40.962 -7.869 55.367 1.00 91.31 179 LEU A N 1
ATOM 1492 C CA . LEU A 1 179 ? -40.848 -6.949 56.509 1.00 91.31 179 LEU A CA 1
ATOM 1493 C C . LEU A 1 179 ? -42.177 -6.255 56.860 1.00 91.31 179 LEU A C 1
ATOM 1495 O O . LEU A 1 179 ? -42.382 -5.872 58.010 1.00 91.31 179 LEU A O 1
ATOM 1499 N N . LYS A 1 180 ? -43.096 -6.120 55.895 1.00 92.88 180 LYS A N 1
ATOM 1500 C CA . LYS A 1 180 ? -44.451 -5.571 56.100 1.00 92.88 180 LYS A CA 1
ATOM 1501 C C . LYS A 1 180 ? -45.447 -6.596 56.665 1.00 92.88 180 LYS A C 1
ATOM 1503 O O . LYS A 1 180 ? -46.543 -6.211 57.073 1.00 92.88 180 LYS A O 1
ATOM 1508 N N . ARG A 1 181 ? -45.102 -7.889 56.694 1.00 92.38 181 ARG A N 1
ATOM 1509 C CA . ARG A 1 181 ? -45.998 -8.972 57.128 1.00 92.38 181 ARG A CA 1
ATOM 1510 C C . ARG A 1 181 ? -46.061 -9.119 58.645 1.00 92.38 181 ARG A C 1
ATOM 1512 O O . ARG A 1 181 ? -45.062 -9.375 59.309 1.00 92.38 181 ARG A O 1
ATOM 1519 N N . THR A 1 182 ? -47.271 -9.019 59.187 1.00 87.19 182 THR A N 1
ATOM 1520 C CA . THR A 1 182 ? -47.573 -9.168 60.621 1.00 87.19 182 THR A CA 1
ATOM 1521 C C . THR A 1 182 ? -48.075 -10.566 61.002 1.00 87.19 182 THR A C 1
ATOM 1523 O O . THR A 1 182 ? -48.271 -10.840 62.183 1.00 87.19 182 THR A O 1
ATOM 1526 N N . ASP A 1 183 ? -48.269 -11.456 60.024 1.00 88.12 183 ASP A N 1
ATOM 1527 C CA . ASP A 1 183 ? -48.811 -12.812 60.190 1.00 88.12 183 ASP A CA 1
ATOM 1528 C C . ASP A 1 183 ? -47.754 -13.882 60.534 1.00 88.12 183 ASP A C 1
ATOM 1530 O O . ASP A 1 183 ? -48.098 -14.998 60.922 1.00 88.12 183 ASP A O 1
ATOM 1534 N N . LEU A 1 184 ? -46.465 -13.547 60.424 1.00 86.25 184 LEU A N 1
ATOM 1535 C CA . LEU A 1 184 ? -45.336 -14.453 60.659 1.00 86.25 184 LEU A CA 1
ATOM 1536 C C . LEU A 1 184 ? -44.769 -14.319 62.079 1.00 86.25 184 LEU A C 1
ATOM 1538 O O . LEU A 1 184 ? -44.580 -13.217 62.597 1.00 86.25 184 LEU A O 1
ATOM 1542 N N . THR A 1 185 ? -44.401 -15.443 62.703 1.00 91.56 185 THR A N 1
ATOM 1543 C CA . THR A 1 185 ? -43.637 -15.396 63.961 1.00 91.56 185 THR A CA 1
ATOM 1544 C C . THR A 1 185 ? -42.217 -14.877 63.715 1.00 91.56 185 THR A C 1
ATOM 1546 O O . THR A 1 185 ? -41.636 -15.096 62.651 1.00 91.56 185 THR A O 1
ATOM 1549 N N . LYS A 1 186 ? -41.603 -14.254 64.733 1.00 89.38 186 LYS A N 1
ATOM 1550 C CA . LYS A 1 186 ? -40.232 -13.707 64.642 1.00 89.38 186 LYS A CA 1
ATOM 1551 C C . LYS A 1 186 ? -39.198 -14.727 64.139 1.00 89.38 186 LYS A C 1
ATOM 1553 O O . LYS A 1 186 ? -38.288 -14.353 63.410 1.00 89.38 186 LYS A O 1
ATOM 1558 N N . SER A 1 187 ? -39.346 -16.006 64.499 1.00 91.62 187 SER A N 1
ATOM 1559 C CA . SER A 1 187 ? -38.439 -17.075 64.059 1.00 91.62 187 SER A CA 1
ATOM 1560 C C . SER A 1 187 ? -38.632 -17.449 62.585 1.00 91.62 187 SER A C 1
ATOM 1562 O O . SER A 1 187 ? -37.641 -17.651 61.890 1.00 91.62 187 SER A O 1
ATOM 1564 N N . GLN A 1 188 ? -39.875 -17.493 62.091 1.00 91.69 188 GLN A N 1
ATOM 1565 C CA . GLN A 1 188 ? -40.161 -17.740 60.671 1.00 91.69 188 GLN A CA 1
ATOM 1566 C C . GLN A 1 188 ? -39.715 -16.560 59.800 1.00 91.69 188 GLN A C 1
ATOM 1568 O O . GLN A 1 188 ? -39.112 -16.765 58.752 1.00 91.69 188 GLN A O 1
ATOM 1573 N N . MET A 1 189 ? -39.956 -15.328 60.262 1.00 91.88 189 MET A N 1
ATOM 1574 C CA . MET A 1 189 ? -39.502 -14.109 59.588 1.00 91.88 189 MET A CA 1
ATOM 1575 C C . MET A 1 189 ? -37.970 -14.059 59.490 1.00 91.88 189 MET A C 1
ATOM 1577 O O . MET A 1 189 ? -37.443 -13.802 58.413 1.00 91.88 189 MET A O 1
ATOM 1581 N N . ALA A 1 190 ? -37.247 -14.369 60.573 1.00 92.12 190 ALA A N 1
ATOM 1582 C CA . ALA A 1 190 ? -35.783 -14.416 60.558 1.00 92.12 190 ALA A CA 1
ATOM 1583 C C . ALA A 1 190 ? -35.229 -15.468 59.578 1.00 92.12 190 ALA A C 1
ATOM 1585 O O . ALA A 1 190 ? -34.269 -15.186 58.863 1.00 92.12 190 ALA A O 1
ATOM 1586 N N . LEU A 1 191 ? -35.848 -16.652 59.505 1.00 94.56 191 LEU A N 1
ATOM 1587 C CA . LEU A 1 191 ? -35.433 -17.715 58.584 1.00 94.56 191 LEU A CA 1
ATOM 1588 C C . LEU A 1 191 ? -35.700 -17.340 57.116 1.00 94.56 191 LEU A C 1
ATOM 1590 O O . LEU A 1 191 ? -34.810 -17.477 56.283 1.00 94.56 191 LEU A O 1
ATOM 1594 N N . ALA A 1 192 ? -36.874 -16.781 56.806 1.00 92.94 192 ALA A N 1
ATOM 1595 C CA . ALA A 1 192 ? -37.204 -16.331 55.451 1.00 92.94 192 ALA A CA 1
ATOM 1596 C C . ALA A 1 192 ? -36.332 -15.148 54.977 1.00 92.94 192 ALA A C 1
ATOM 1598 O O . ALA A 1 192 ? -35.994 -15.063 53.797 1.00 92.94 192 ALA A O 1
ATOM 1599 N N . LEU A 1 193 ? -35.924 -14.255 55.889 1.00 93.31 193 LEU A N 1
ATOM 1600 C CA . LEU A 1 193 ? -34.958 -13.193 55.587 1.00 93.31 193 LEU A CA 1
ATOM 1601 C C . LEU A 1 193 ? -33.558 -13.763 55.309 1.00 93.31 193 LEU A C 1
ATOM 1603 O O . LEU A 1 193 ? -32.931 -13.343 54.341 1.00 93.31 193 LEU A O 1
ATOM 1607 N N . ALA A 1 194 ? -33.101 -14.753 56.084 1.00 94.69 194 ALA A N 1
ATOM 1608 C CA . ALA A 1 194 ? -31.826 -15.429 55.836 1.00 94.69 194 ALA A CA 1
ATOM 1609 C C . ALA A 1 194 ? -31.809 -16.182 54.489 1.00 94.69 194 ALA A C 1
ATOM 1611 O O . ALA A 1 194 ? -30.803 -16.153 53.785 1.00 94.69 194 ALA A O 1
ATOM 1612 N N . GLU A 1 195 ? -32.926 -16.798 54.085 1.00 95.81 195 GLU A N 1
ATOM 1613 C CA . GLU A 1 195 ? -33.060 -17.397 52.749 1.00 95.81 195 GLU A CA 1
ATOM 1614 C C . GLU A 1 195 ? -33.009 -16.367 51.610 1.00 95.81 195 GLU A C 1
ATOM 1616 O O . GLU A 1 195 ? -32.492 -16.681 50.538 1.00 95.81 195 GLU A O 1
ATOM 1621 N N . LEU A 1 196 ? -33.564 -15.163 51.796 1.00 94.69 196 LEU A N 1
ATOM 1622 C CA . LEU A 1 196 ? -33.445 -14.088 50.803 1.00 94.69 196 LEU A CA 1
ATOM 1623 C C . LEU A 1 196 ? -32.023 -13.529 50.742 1.00 94.69 196 LEU A C 1
ATOM 1625 O O . LEU A 1 196 ? -31.521 -13.307 49.646 1.00 94.69 196 LEU A O 1
ATOM 1629 N N . ASP A 1 197 ? -31.363 -13.351 51.884 1.00 94.62 197 ASP A N 1
ATOM 1630 C CA . ASP A 1 197 ? -29.990 -12.841 51.924 1.00 94.62 197 ASP A CA 1
ATOM 1631 C C . ASP A 1 197 ? -28.981 -13.841 51.337 1.00 94.62 197 ASP A C 1
ATOM 1633 O O . ASP A 1 197 ? -28.037 -13.425 50.665 1.00 94.62 197 ASP A O 1
ATOM 1637 N N . LEU A 1 198 ? -29.237 -15.150 51.460 1.00 96.56 198 LEU A N 1
ATOM 1638 C CA . LEU A 1 198 ? -28.502 -16.180 50.719 1.00 96.56 198 LEU A CA 1
ATOM 1639 C C . LEU A 1 198 ? -28.736 -16.070 49.200 1.00 96.56 198 LEU A C 1
ATOM 1641 O O . LEU A 1 198 ? -27.774 -16.022 48.443 1.00 96.56 198 LEU A O 1
ATOM 1645 N N . LYS A 1 199 ? -29.996 -15.948 48.748 1.00 96.56 199 LYS A N 1
ATOM 1646 C CA . LYS A 1 199 ? -30.336 -15.792 47.314 1.00 96.56 199 LYS A CA 1
ATOM 1647 C C . LYS A 1 199 ? -29.737 -14.524 46.697 1.00 96.56 199 LYS A C 1
ATOM 1649 O O . LYS A 1 199 ? -29.357 -14.547 45.529 1.00 96.56 199 LYS A O 1
ATOM 1654 N N . ILE A 1 200 ? -29.656 -13.436 47.465 1.00 94.06 200 ILE A N 1
ATOM 1655 C CA . ILE A 1 200 ? -28.978 -12.197 47.065 1.00 94.06 200 ILE A CA 1
ATOM 1656 C C . ILE A 1 200 ? -27.477 -12.459 46.900 1.00 94.06 200 ILE A C 1
ATOM 1658 O O . ILE A 1 200 ? -26.944 -12.191 45.828 1.00 94.06 200 ILE A O 1
ATOM 1662 N N . ALA A 1 201 ? -26.814 -13.048 47.902 1.00 96.38 201 ALA A N 1
ATOM 1663 C CA . ALA A 1 201 ? -25.387 -13.362 47.826 1.00 96.38 201 ALA A CA 1
ATOM 1664 C C . ALA A 1 201 ? -25.053 -14.292 46.643 1.00 96.38 201 ALA A C 1
ATOM 1666 O O . ALA A 1 201 ? -24.126 -14.009 45.886 1.00 96.38 201 ALA A O 1
ATOM 1667 N N . ASP A 1 202 ? -25.842 -15.349 46.426 1.00 95.69 202 ASP A N 1
ATOM 1668 C CA . ASP A 1 202 ? -25.690 -16.256 45.283 1.00 95.69 202 ASP A CA 1
ATOM 1669 C C . ASP A 1 202 ? -25.828 -15.513 43.941 1.00 95.69 202 ASP A C 1
ATOM 1671 O O . ASP A 1 202 ? -25.015 -15.715 43.037 1.00 95.69 202 ASP A O 1
ATOM 1675 N N . ARG A 1 203 ? -26.809 -14.607 43.806 1.00 93.69 203 ARG A N 1
ATOM 1676 C CA . ARG A 1 203 ? -26.998 -13.803 42.584 1.00 93.69 203 ARG A CA 1
ATOM 1677 C C . ARG A 1 203 ? -25.883 -12.784 42.358 1.00 93.69 203 ARG A C 1
ATOM 1679 O O . ARG A 1 203 ? -25.455 -12.637 41.215 1.00 93.69 203 ARG A O 1
ATOM 1686 N N . THR A 1 204 ? -25.374 -12.134 43.405 1.00 95.00 204 THR A N 1
ATOM 1687 C CA . THR A 1 204 ? -24.199 -11.253 43.307 1.00 95.00 204 THR A CA 1
ATOM 1688 C C . THR A 1 204 ? -22.968 -12.043 42.858 1.00 95.00 204 THR A C 1
ATOM 1690 O O . THR A 1 204 ? -22.362 -11.682 41.852 1.00 95.00 204 THR A O 1
ATOM 1693 N N . ASN A 1 205 ? -22.672 -13.185 43.492 1.00 95.12 205 ASN A N 1
ATOM 1694 C CA . ASN A 1 205 ? -21.562 -14.066 43.105 1.00 95.12 205 ASN A CA 1
ATOM 1695 C C . ASN A 1 205 ? -21.670 -14.537 41.637 1.00 95.12 205 ASN A C 1
ATOM 1697 O O . ASN A 1 205 ? -20.676 -14.557 40.908 1.00 95.12 205 ASN A O 1
ATOM 1701 N N . MET A 1 206 ? -22.876 -14.900 41.179 1.00 95.00 206 MET A N 1
ATOM 1702 C CA . MET A 1 206 ? -23.119 -15.286 39.782 1.00 95.00 206 MET A CA 1
ATOM 1703 C C . MET A 1 206 ? -22.916 -14.121 38.803 1.00 95.00 206 MET A C 1
ATOM 1705 O O . MET A 1 206 ? -22.331 -14.323 37.737 1.00 95.00 206 MET A O 1
ATOM 1709 N N . HIS A 1 207 ? -23.373 -12.913 39.149 1.00 93.81 207 HIS A N 1
ATOM 1710 C CA . HIS A 1 207 ? -23.183 -11.722 38.321 1.00 93.81 207 HIS A CA 1
ATOM 1711 C C . HIS A 1 207 ? -21.702 -11.328 38.230 1.00 93.81 207 HIS A C 1
ATOM 1713 O O . HIS A 1 207 ? -21.200 -11.126 37.127 1.00 93.81 207 HIS A O 1
ATOM 1719 N N . GLU A 1 208 ? -20.977 -11.303 39.352 1.00 92.62 208 GLU A N 1
ATOM 1720 C CA . GLU A 1 208 ? -19.538 -11.013 39.389 1.00 92.62 208 GLU A CA 1
ATOM 1721 C C . GLU A 1 208 ? -18.731 -12.010 38.542 1.00 92.62 208 GLU A C 1
ATOM 1723 O O . GLU A 1 208 ? -17.894 -11.602 37.734 1.00 92.62 208 GLU A O 1
ATOM 1728 N N . ALA A 1 209 ? -19.027 -13.311 38.641 1.00 94.31 209 ALA A N 1
ATOM 1729 C CA . ALA A 1 209 ? -18.377 -14.336 37.824 1.00 94.31 209 ALA A CA 1
ATOM 1730 C C . ALA A 1 209 ? -18.660 -14.169 36.315 1.00 94.31 209 ALA A C 1
ATOM 1732 O O . ALA A 1 209 ? -17.754 -14.332 35.489 1.00 94.31 209 ALA A O 1
ATOM 1733 N N . ALA A 1 210 ? -19.895 -13.816 35.942 1.00 92.19 210 ALA A N 1
ATOM 1734 C CA . ALA A 1 210 ? -20.268 -13.551 34.552 1.00 92.19 210 ALA A CA 1
ATOM 1735 C C . ALA A 1 210 ? -19.583 -12.285 34.005 1.00 92.19 210 ALA A C 1
ATOM 1737 O O . ALA A 1 210 ? -19.005 -12.321 32.916 1.00 92.19 210 ALA A O 1
ATOM 1738 N N . MET A 1 211 ? -19.585 -11.199 34.785 1.00 91.94 211 MET A N 1
ATOM 1739 C CA . MET A 1 211 ? -18.906 -9.940 34.468 1.00 91.94 211 MET A CA 1
ATOM 1740 C C . MET A 1 211 ? -17.406 -10.152 34.258 1.00 91.94 211 MET A C 1
ATOM 1742 O O . MET A 1 211 ? -16.896 -9.838 33.186 1.00 91.94 211 MET A O 1
ATOM 1746 N N . MET A 1 212 ? -16.715 -10.783 35.213 1.00 91.31 212 MET A N 1
ATOM 1747 C CA . MET A 1 212 ? -15.283 -11.095 35.109 1.00 91.31 212 MET A CA 1
ATOM 1748 C C . MET A 1 212 ? -14.946 -11.905 33.847 1.00 91.31 212 MET A C 1
ATOM 1750 O O . MET A 1 212 ? -13.928 -11.654 33.199 1.00 91.31 212 MET A O 1
ATOM 1754 N N . SER A 1 213 ? -15.807 -12.851 33.452 1.00 93.81 213 SER A N 1
ATOM 1755 C CA . SER A 1 213 ? -15.606 -13.645 32.233 1.00 93.81 213 SER A CA 1
ATOM 1756 C C . SER A 1 213 ? -15.796 -12.825 30.950 1.00 93.81 213 SER A C 1
ATOM 1758 O O . SER A 1 213 ? -14.962 -12.894 30.042 1.00 93.81 213 SER A O 1
ATOM 1760 N N . LEU A 1 214 ? -16.869 -12.032 30.863 1.00 84.94 214 LEU A N 1
ATOM 1761 C CA . LEU A 1 214 ? -17.181 -11.219 29.682 1.00 84.94 214 LEU A CA 1
ATOM 1762 C C . LEU A 1 214 ? -16.209 -10.043 29.516 1.00 84.94 214 LEU A C 1
ATOM 1764 O O . LEU A 1 214 ? -15.771 -9.758 28.401 1.00 84.94 214 LEU A O 1
ATOM 1768 N N . GLU A 1 215 ? -15.820 -9.383 30.608 1.00 85.56 215 GLU A N 1
ATOM 1769 C CA . GLU A 1 215 ? -14.846 -8.290 30.582 1.00 85.56 215 GLU A CA 1
ATOM 1770 C C . GLU A 1 215 ? -13.420 -8.792 30.324 1.00 85.56 215 GLU A C 1
ATOM 1772 O O . GLU A 1 215 ? -12.674 -8.139 29.589 1.00 85.56 215 GLU A O 1
ATOM 1777 N N . GLY A 1 216 ? -13.064 -9.986 30.812 1.00 87.19 216 GLY A N 1
ATOM 1778 C CA . GLY A 1 216 ? -11.835 -10.682 30.420 1.00 87.19 216 GLY A CA 1
ATOM 1779 C C . GLY A 1 216 ? -11.772 -10.930 28.908 1.00 87.19 216 GLY A C 1
ATOM 1780 O O . GLY A 1 216 ? -10.802 -10.553 28.255 1.00 87.19 216 GLY A O 1
ATOM 1781 N N . GLN A 1 217 ? -12.845 -11.463 28.314 1.00 87.75 217 GLN A N 1
ATOM 1782 C CA . GLN A 1 217 ? -12.930 -11.647 26.858 1.00 87.75 217 GLN A CA 1
ATOM 1783 C C . GLN A 1 217 ? -12.880 -10.306 26.100 1.00 87.75 217 GLN A C 1
ATOM 1785 O O . GLN A 1 217 ? -12.158 -10.181 25.111 1.00 87.75 217 GLN A O 1
ATOM 1790 N N . ARG A 1 218 ? -13.595 -9.274 26.575 1.00 86.31 218 ARG A N 1
ATOM 1791 C CA . ARG A 1 218 ? -13.631 -7.942 25.939 1.00 86.31 218 ARG A CA 1
ATOM 1792 C C . ARG A 1 218 ? -12.265 -7.258 25.974 1.00 86.31 218 ARG A C 1
ATOM 1794 O O . ARG A 1 218 ? -11.882 -6.615 25.000 1.00 86.31 218 ARG A O 1
ATOM 1801 N N . THR A 1 219 ? -11.533 -7.373 27.082 1.00 83.88 219 THR A N 1
ATOM 1802 C CA . THR A 1 219 ? -10.185 -6.798 27.207 1.00 83.88 219 THR A CA 1
ATOM 1803 C C . THR A 1 219 ? -9.167 -7.537 26.346 1.00 83.88 219 THR A C 1
ATOM 1805 O O . THR A 1 219 ? -8.333 -6.877 25.733 1.00 83.88 219 THR A O 1
ATOM 1808 N N . GLU A 1 220 ? -9.261 -8.862 26.206 1.00 88.88 220 GLU A N 1
ATOM 1809 C CA . GLU A 1 220 ? -8.361 -9.618 25.325 1.00 88.88 220 GLU A CA 1
ATOM 1810 C C . GLU A 1 220 ? -8.587 -9.291 23.839 1.00 88.88 220 GLU A C 1
ATOM 1812 O O . GLU A 1 220 ? -7.630 -8.977 23.132 1.00 88.88 220 GLU A O 1
ATOM 1817 N N . LEU A 1 221 ? -9.843 -9.229 23.376 1.00 84.12 221 LEU A N 1
ATOM 1818 C CA . LEU A 1 221 ? -10.138 -8.802 22.000 1.00 84.12 221 LEU A CA 1
ATOM 1819 C C . LEU A 1 221 ? -9.713 -7.349 21.731 1.00 84.12 221 LEU A C 1
ATOM 1821 O O . LEU A 1 221 ? -9.252 -7.045 20.633 1.00 84.12 221 LEU A O 1
ATOM 1825 N N . ARG A 1 222 ? -9.801 -6.454 22.728 1.00 81.94 222 ARG A N 1
ATOM 1826 C CA . ARG A 1 222 ? -9.266 -5.083 22.620 1.00 81.94 222 ARG A CA 1
ATOM 1827 C C . ARG A 1 222 ? -7.740 -5.061 22.474 1.00 81.94 222 ARG A C 1
ATOM 1829 O O . ARG A 1 222 ? -7.246 -4.266 21.681 1.00 81.94 222 ARG A O 1
ATOM 1836 N N . LYS A 1 223 ? -6.991 -5.941 23.158 1.00 85.88 223 LYS A N 1
ATOM 1837 C CA . LYS A 1 223 ? -5.536 -6.098 22.932 1.00 85.88 223 LYS A CA 1
ATOM 1838 C C . LYS A 1 223 ? -5.244 -6.625 21.527 1.00 85.88 223 LYS A C 1
ATOM 1840 O O . LYS A 1 223 ? -4.353 -6.105 20.864 1.00 85.88 223 LYS A O 1
ATOM 1845 N N . GLU A 1 224 ? -5.995 -7.626 21.062 1.00 87.19 224 GLU A N 1
ATOM 1846 C CA . GLU A 1 224 ? -5.822 -8.186 19.715 1.00 87.19 224 GLU A CA 1
ATOM 1847 C C . GLU A 1 224 ? -6.112 -7.138 18.627 1.00 87.19 224 GLU A C 1
ATOM 1849 O O . GLU A 1 224 ? -5.359 -7.037 17.656 1.00 87.19 224 GLU A O 1
ATOM 1854 N N . SER A 1 225 ? -7.158 -6.321 18.816 1.00 84.56 225 SER A N 1
ATOM 1855 C CA . SER A 1 225 ? -7.495 -5.206 17.924 1.00 84.56 225 SER A CA 1
ATOM 1856 C C . SER A 1 225 ? -6.398 -4.131 17.950 1.00 84.56 225 SER A C 1
ATOM 1858 O O . SER A 1 225 ? -5.854 -3.788 16.902 1.00 84.56 225 SER A O 1
ATOM 1860 N N . ALA A 1 226 ? -5.938 -3.700 19.131 1.00 82.38 226 ALA A N 1
ATOM 1861 C CA . ALA A 1 226 ? -4.844 -2.731 19.262 1.00 82.38 226 ALA A CA 1
ATOM 1862 C C . ALA A 1 226 ? -3.526 -3.199 18.605 1.00 82.38 226 ALA A C 1
ATOM 1864 O O . ALA A 1 226 ? -2.910 -2.441 17.858 1.00 82.38 226 ALA A O 1
ATOM 1865 N N . LEU A 1 227 ? -3.122 -4.458 18.806 1.00 86.44 227 LEU A N 1
ATOM 1866 C CA . LEU A 1 227 ? -1.906 -5.027 18.206 1.00 86.44 227 LEU A CA 1
ATOM 1867 C C . LEU A 1 227 ? -2.020 -5.140 16.677 1.00 86.44 227 LEU A C 1
ATOM 1869 O O . LEU A 1 227 ? -1.064 -4.875 15.946 1.00 86.44 227 LEU A O 1
ATOM 1873 N N . LYS A 1 228 ? -3.200 -5.497 16.159 1.00 85.31 228 LYS A N 1
ATOM 1874 C CA . LYS A 1 228 ? -3.461 -5.480 14.712 1.00 85.31 228 LYS A CA 1
ATOM 1875 C C . LYS A 1 228 ? -3.564 -4.053 14.158 1.00 85.31 228 LYS A C 1
ATOM 1877 O O . LYS A 1 228 ? -3.199 -3.857 12.999 1.00 85.31 228 LYS A O 1
ATOM 1882 N N . SER A 1 229 ? -3.968 -3.074 14.974 1.00 83.25 229 SER A N 1
ATOM 1883 C CA . SER A 1 229 ? -3.910 -1.642 14.657 1.00 83.25 229 SER A CA 1
ATOM 1884 C C . SER A 1 229 ? -2.477 -1.171 14.459 1.00 83.25 229 SER A C 1
ATOM 1886 O O . SER A 1 229 ? -2.116 -0.738 13.367 1.00 83.25 229 SER A O 1
ATOM 1888 N N . GLU A 1 230 ? -1.623 -1.361 15.461 1.00 85.38 230 GLU A N 1
ATOM 1889 C CA . GLU A 1 230 ? -0.188 -1.080 15.364 1.00 85.38 230 GLU A CA 1
ATOM 1890 C C . GLU A 1 230 ? 0.450 -1.792 14.154 1.00 85.38 230 GLU A C 1
ATOM 1892 O O . GLU A 1 230 ? 1.291 -1.228 13.442 1.00 85.38 230 GLU A O 1
ATOM 1897 N N . HIS A 1 231 ? 0.004 -3.015 13.839 1.00 83.38 231 HIS A N 1
ATOM 1898 C CA . HIS A 1 231 ? 0.548 -3.734 12.695 1.00 83.38 231 HIS A CA 1
ATOM 1899 C C . HIS A 1 231 ? 0.030 -3.265 11.318 1.00 83.38 231 HIS A C 1
ATOM 1901 O O . HIS A 1 231 ? 0.770 -3.377 10.341 1.00 83.38 231 HIS A O 1
ATOM 1907 N N . MET A 1 232 ? -1.187 -2.720 11.193 1.00 83.12 232 MET A N 1
ATOM 1908 C CA . MET A 1 232 ? -1.632 -2.004 9.978 1.00 83.12 232 MET A CA 1
ATOM 1909 C C . MET A 1 232 ? -0.838 -0.698 9.829 1.00 83.12 232 MET A C 1
ATOM 1911 O O . MET A 1 232 ? -0.248 -0.506 8.764 1.00 83.12 232 MET A O 1
ATOM 1915 N N . ASP A 1 233 ? -0.736 0.117 10.891 1.00 82.50 233 ASP A N 1
ATOM 1916 C CA . ASP A 1 233 ? 0.004 1.393 10.912 1.00 82.50 233 ASP A CA 1
ATOM 1917 C C . ASP A 1 233 ? 1.464 1.199 10.449 1.00 82.50 233 ASP A C 1
ATOM 1919 O O . ASP A 1 233 ? 1.931 1.870 9.526 1.00 82.50 233 ASP A O 1
ATOM 1923 N N . THR A 1 234 ? 2.173 0.205 11.001 1.00 87.38 234 THR A N 1
ATOM 1924 C CA . THR A 1 234 ? 3.559 -0.112 10.594 1.00 87.38 234 THR A CA 1
ATOM 1925 C C . THR A 1 234 ? 3.678 -0.575 9.137 1.00 87.38 234 THR A C 1
ATOM 1927 O O . THR A 1 234 ? 4.638 -0.204 8.461 1.00 87.38 234 THR A O 1
ATOM 1930 N N . THR A 1 235 ? 2.711 -1.330 8.595 1.00 83.00 235 THR A N 1
ATOM 1931 C CA . THR A 1 235 ? 2.702 -1.644 7.149 1.00 83.00 235 THR A CA 1
ATOM 1932 C C . THR A 1 235 ? 2.328 -0.463 6.256 1.00 83.00 235 THR A C 1
ATOM 1934 O O . THR A 1 235 ? 2.761 -0.440 5.105 1.00 83.00 235 THR A O 1
ATOM 1937 N N . MET A 1 236 ? 1.560 0.509 6.754 1.00 82.69 236 MET A N 1
ATOM 1938 C CA . MET A 1 236 ? 1.219 1.726 6.018 1.00 82.69 236 MET A CA 1
ATOM 1939 C C . MET A 1 236 ? 2.442 2.640 5.881 1.00 82.69 236 MET A C 1
ATOM 1941 O O . MET A 1 236 ? 2.777 3.039 4.767 1.00 82.69 236 MET A O 1
ATOM 1945 N N . GLU A 1 237 ? 3.174 2.885 6.971 1.00 85.38 237 GLU A N 1
ATOM 1946 C CA . GLU A 1 237 ? 4.412 3.675 6.925 1.00 85.38 237 GLU A CA 1
ATOM 1947 C C . GLU A 1 237 ? 5.493 2.980 6.070 1.00 85.38 237 GLU A C 1
ATOM 1949 O O . GLU A 1 237 ? 6.145 3.623 5.252 1.00 85.38 237 GLU A O 1
ATOM 1954 N N . ALA A 1 238 ? 5.609 1.646 6.136 1.00 84.38 238 ALA A N 1
ATOM 1955 C CA . ALA A 1 238 ? 6.520 0.882 5.274 1.00 84.38 238 ALA A CA 1
ATOM 1956 C C . ALA A 1 238 ? 6.131 0.869 3.776 1.00 84.38 238 ALA A C 1
ATOM 1958 O O . ALA A 1 238 ? 6.981 0.589 2.928 1.00 84.38 238 ALA A O 1
ATOM 1959 N N . LEU A 1 239 ? 4.863 1.136 3.436 1.00 82.69 239 LEU A N 1
ATOM 1960 C CA . LEU A 1 239 ? 4.402 1.320 2.052 1.00 82.69 239 LEU A CA 1
ATOM 1961 C C . LEU A 1 239 ? 4.681 2.753 1.578 1.00 82.69 239 LEU A C 1
ATOM 1963 O O . LEU A 1 239 ? 5.189 2.938 0.474 1.00 82.69 239 LEU A O 1
ATOM 1967 N N . LYS A 1 240 ? 4.429 3.747 2.436 1.00 85.25 240 LYS A N 1
ATOM 1968 C CA . LYS A 1 240 ? 4.778 5.158 2.222 1.00 85.25 240 LYS A CA 1
ATOM 1969 C C . LYS A 1 240 ? 6.278 5.344 1.974 1.00 85.25 240 LYS A C 1
ATOM 1971 O O . LYS A 1 240 ? 6.641 5.874 0.933 1.00 85.25 240 LYS A O 1
ATOM 1976 N N . MET A 1 241 ? 7.145 4.783 2.823 1.00 86.44 241 MET A N 1
ATOM 1977 C CA . MET A 1 241 ? 8.602 4.833 2.622 1.00 86.44 241 MET A CA 1
ATOM 1978 C C . MET A 1 241 ? 9.052 4.219 1.284 1.00 86.44 241 MET A C 1
ATOM 1980 O O . MET A 1 241 ? 9.988 4.724 0.671 1.00 86.44 241 MET A O 1
ATOM 1984 N N . GLN A 1 242 ? 8.398 3.154 0.797 1.00 83.50 242 GLN A N 1
ATOM 1985 C CA . GLN A 1 242 ? 8.680 2.614 -0.542 1.00 83.50 242 GLN A CA 1
ATOM 1986 C C . GLN A 1 242 ? 8.197 3.540 -1.665 1.00 83.50 242 GLN A C 1
ATOM 1988 O O . GLN A 1 242 ? 8.852 3.622 -2.702 1.00 83.50 242 GLN A O 1
ATOM 1993 N N . HIS A 1 243 ? 7.076 4.240 -1.479 1.00 84.25 243 HIS A N 1
ATOM 1994 C CA . HIS A 1 243 ? 6.580 5.209 -2.456 1.00 84.25 243 HIS A CA 1
ATOM 1995 C C . HIS A 1 243 ? 7.483 6.444 -2.541 1.00 84.25 243 HIS A C 1
ATOM 1997 O O . HIS A 1 243 ? 7.929 6.783 -3.634 1.00 84.25 243 HIS A O 1
ATOM 2003 N N . ASP A 1 244 ? 7.864 7.020 -1.399 1.00 85.69 244 ASP A N 1
ATOM 2004 C CA . ASP A 1 244 ? 8.832 8.122 -1.307 1.00 85.69 244 ASP A CA 1
ATOM 2005 C C . ASP A 1 244 ? 10.198 7.736 -1.922 1.00 85.69 244 ASP A C 1
ATOM 2007 O O . ASP A 1 244 ? 10.837 8.539 -2.609 1.00 85.69 244 ASP A O 1
ATOM 2011 N N . MET A 1 245 ? 10.632 6.480 -1.756 1.00 86.12 245 MET A N 1
ATOM 2012 C CA . MET A 1 245 ? 11.846 5.954 -2.392 1.00 86.12 245 MET A CA 1
ATOM 2013 C C . MET A 1 245 ? 11.720 5.882 -3.925 1.00 86.12 245 MET A C 1
ATOM 2015 O O . MET A 1 245 ? 12.610 6.359 -4.624 1.00 86.12 245 MET A O 1
ATOM 2019 N N . MET A 1 246 ? 10.606 5.372 -4.468 1.00 84.31 246 MET A N 1
ATOM 2020 C CA . MET A 1 246 ? 10.373 5.378 -5.925 1.00 84.31 246 MET A CA 1
ATOM 2021 C C . MET A 1 246 ? 10.281 6.800 -6.495 1.00 84.31 246 MET A C 1
ATOM 2023 O O . MET A 1 246 ? 10.757 7.057 -7.601 1.00 84.31 246 MET A O 1
ATOM 2027 N N . LEU A 1 247 ? 9.671 7.735 -5.757 1.00 86.81 247 LEU A N 1
ATOM 2028 C CA . LEU A 1 247 ? 9.588 9.137 -6.167 1.00 86.81 247 LEU A CA 1
ATOM 2029 C C . LEU A 1 247 ? 10.974 9.791 -6.216 1.00 86.81 247 LEU A C 1
ATOM 2031 O O . LEU A 1 247 ? 11.292 10.439 -7.208 1.00 86.81 247 LEU A O 1
ATOM 2035 N N . THR A 1 248 ? 11.815 9.585 -5.197 1.00 88.75 248 THR A N 1
ATOM 2036 C CA . THR A 1 248 ? 13.183 10.133 -5.188 1.00 88.75 248 THR A CA 1
ATOM 2037 C C . THR A 1 248 ? 14.080 9.501 -6.256 1.00 88.75 248 THR A C 1
ATOM 2039 O O . THR A 1 248 ? 14.902 10.207 -6.837 1.00 88.75 248 THR A O 1
ATOM 2042 N N . GLU A 1 249 ? 13.891 8.222 -6.597 1.00 87.38 249 GLU A N 1
ATOM 2043 C CA . GLU A 1 249 ? 14.593 7.574 -7.715 1.00 87.38 249 GLU A CA 1
ATOM 2044 C C . GLU A 1 249 ? 14.189 8.170 -9.079 1.00 87.38 249 GLU A C 1
ATOM 2046 O O . GLU A 1 249 ? 15.057 8.524 -9.879 1.00 87.38 249 GLU A O 1
ATOM 2051 N N . LEU A 1 250 ? 12.890 8.374 -9.328 1.00 86.50 250 LEU A N 1
ATOM 2052 C CA . LEU A 1 250 ? 12.400 9.039 -10.546 1.00 86.50 250 LEU A CA 1
ATOM 2053 C C . LEU A 1 250 ? 12.817 10.516 -10.622 1.00 86.50 250 LEU A C 1
ATOM 2055 O O . LEU A 1 250 ? 13.151 11.013 -11.695 1.00 86.50 250 LEU A O 1
ATOM 2059 N N . GLU A 1 251 ? 12.833 11.231 -9.497 1.00 89.69 251 GLU A N 1
ATOM 2060 C CA . GLU A 1 251 ? 13.306 12.618 -9.445 1.00 89.69 251 GLU A CA 1
ATOM 2061 C C . GLU A 1 251 ? 14.828 12.707 -9.677 1.00 89.69 251 GLU A C 1
ATOM 2063 O O . GLU A 1 251 ? 15.281 13.629 -10.357 1.00 89.69 251 GLU A O 1
ATOM 2068 N N . ALA A 1 252 ? 15.612 11.714 -9.236 1.00 89.69 252 ALA A N 1
ATOM 2069 C CA . ALA A 1 252 ? 17.042 11.614 -9.537 1.00 89.69 252 ALA A CA 1
ATOM 2070 C C . ALA A 1 252 ? 17.327 11.314 -11.023 1.00 89.69 252 ALA A C 1
ATOM 2072 O O . ALA A 1 252 ? 18.264 11.883 -11.586 1.00 89.69 252 ALA A O 1
ATOM 2073 N N . GLN A 1 253 ? 16.502 10.493 -11.689 1.00 86.62 253 GLN A N 1
ATOM 2074 C CA . GLN A 1 253 ? 16.638 10.194 -13.127 1.00 86.62 253 GLN A CA 1
ATOM 2075 C C . GLN A 1 253 ? 16.562 11.451 -14.015 1.00 86.62 253 GLN A C 1
ATOM 2077 O O . GLN A 1 253 ? 17.158 11.481 -15.092 1.00 86.62 253 GLN A O 1
ATOM 2082 N N . LYS A 1 254 ? 15.920 12.534 -13.550 1.00 90.06 254 LYS A N 1
ATOM 2083 C CA . LYS A 1 254 ? 15.868 13.816 -14.277 1.00 90.06 254 LYS A CA 1
ATOM 2084 C C . LYS A 1 254 ? 17.233 14.495 -14.446 1.00 90.06 254 LYS A C 1
ATOM 2086 O O . LYS A 1 254 ? 17.384 15.302 -15.358 1.00 90.06 254 LYS A O 1
ATOM 2091 N N . LEU A 1 255 ? 18.226 14.193 -13.603 1.00 87.31 255 LEU A N 1
ATOM 2092 C CA . LEU A 1 255 ? 19.509 14.918 -13.557 1.00 87.31 255 LEU A CA 1
ATOM 2093 C C . LEU A 1 255 ? 20.417 14.710 -14.787 1.00 87.31 255 LEU A C 1
ATOM 2095 O O . LEU A 1 255 ? 21.419 15.411 -14.917 1.00 87.31 255 LEU A O 1
ATOM 2099 N N . GLY A 1 256 ? 20.072 13.786 -15.689 1.00 84.06 256 GLY A N 1
ATOM 2100 C CA . GLY A 1 256 ? 20.738 13.600 -16.986 1.00 84.06 256 GLY A CA 1
ATOM 2101 C C . GLY A 1 256 ? 19.785 13.457 -18.179 1.00 84.06 256 GLY A C 1
ATOM 2102 O O . GLY A 1 256 ? 20.240 13.122 -19.269 1.00 84.06 256 GLY A O 1
ATOM 2103 N N . ALA A 1 257 ? 18.483 13.673 -17.980 1.00 88.88 257 ALA A N 1
ATOM 2104 C CA . ALA A 1 257 ? 17.445 13.398 -18.972 1.00 88.88 257 ALA A CA 1
ATOM 2105 C C . ALA A 1 257 ? 17.255 14.550 -19.978 1.00 88.88 257 ALA A C 1
ATOM 2107 O O . ALA A 1 257 ? 17.413 15.728 -19.648 1.00 88.88 257 ALA A O 1
ATOM 2108 N N . THR A 1 258 ? 16.858 14.226 -21.210 1.00 92.75 258 THR A N 1
ATOM 2109 C CA . THR A 1 258 ? 16.409 15.221 -22.195 1.00 92.75 258 THR A CA 1
ATOM 2110 C C . THR A 1 258 ? 15.015 15.755 -21.850 1.00 92.75 258 THR A C 1
ATOM 2112 O O . THR A 1 258 ? 14.252 15.126 -21.120 1.00 92.75 258 THR A O 1
ATOM 2115 N N . GLN A 1 259 ? 14.630 16.899 -22.427 1.00 91.62 259 GLN A N 1
ATOM 2116 C CA . GLN A 1 259 ? 13.321 17.524 -22.183 1.00 91.62 259 GLN A CA 1
ATOM 2117 C C . GLN A 1 259 ? 12.132 16.562 -22.402 1.00 91.62 259 GLN A C 1
ATOM 2119 O O . GLN A 1 259 ? 11.203 16.544 -21.599 1.00 91.62 259 GLN A O 1
ATOM 2124 N N . SER A 1 260 ? 12.182 15.718 -23.440 1.00 88.88 260 SER A N 1
ATOM 2125 C CA . SER A 1 260 ? 11.114 14.746 -23.726 1.00 88.88 260 SER A CA 1
ATOM 2126 C C . SER A 1 260 ? 11.063 13.589 -22.722 1.00 88.88 260 SER A C 1
ATOM 2128 O O . SER A 1 260 ? 9.999 13.008 -22.521 1.00 88.88 260 SER A O 1
ATOM 2130 N N . GLU A 1 261 ? 12.195 13.235 -22.112 1.00 86.75 261 GLU A N 1
ATOM 2131 C CA . GLU A 1 261 ? 12.275 12.198 -21.078 1.00 86.75 261 GLU A CA 1
ATOM 2132 C C . GLU A 1 261 ? 11.833 12.762 -19.724 1.00 86.75 261 GLU A C 1
ATOM 2134 O O . GLU A 1 261 ? 11.069 12.108 -19.020 1.00 86.75 261 GLU A O 1
ATOM 2139 N N . ILE A 1 262 ? 12.199 14.010 -19.402 1.00 86.06 262 ILE A N 1
ATOM 2140 C CA . ILE A 1 262 ? 11.681 14.741 -18.234 1.00 86.06 262 ILE A CA 1
ATOM 2141 C C . ILE A 1 262 ? 10.146 14.800 -18.284 1.00 86.06 262 ILE A C 1
ATOM 2143 O O . ILE A 1 262 ? 9.494 14.488 -17.292 1.00 86.06 262 ILE A O 1
ATOM 2147 N N . GLU A 1 263 ? 9.556 15.101 -19.445 1.00 90.56 263 GLU A N 1
ATOM 2148 C CA . GLU A 1 263 ? 8.098 15.127 -19.637 1.00 90.56 263 GLU A CA 1
ATOM 2149 C C . GLU A 1 263 ? 7.415 13.750 -19.516 1.00 90.56 263 GLU A C 1
ATOM 2151 O O . GLU A 1 263 ? 6.211 13.692 -19.259 1.00 90.56 263 GLU A O 1
ATOM 2156 N N . GLU A 1 264 ? 8.134 12.637 -19.695 1.00 89.12 264 GLU A N 1
ATOM 2157 C CA . GLU A 1 264 ? 7.633 11.277 -19.425 1.00 89.12 264 GLU A CA 1
ATOM 2158 C C . GLU A 1 264 ? 7.785 10.916 -17.938 1.00 89.12 264 GLU A C 1
ATOM 2160 O O . GLU A 1 264 ? 6.835 10.439 -17.315 1.00 89.12 264 GLU A O 1
ATOM 2165 N N . ILE A 1 265 ? 8.935 11.236 -17.336 1.00 81.69 265 ILE A N 1
ATOM 2166 C CA . ILE A 1 265 ? 9.205 11.062 -15.903 1.00 81.69 265 ILE A CA 1
ATOM 2167 C C . ILE A 1 265 ? 8.191 11.858 -15.065 1.00 81.69 265 ILE A C 1
ATOM 2169 O O . ILE A 1 265 ? 7.634 11.318 -14.111 1.00 81.69 265 ILE A O 1
ATOM 2173 N N . ASP A 1 266 ? 7.876 13.104 -15.432 1.00 88.56 266 ASP A N 1
ATOM 2174 C CA . ASP A 1 266 ? 6.864 13.915 -14.741 1.00 88.56 266 ASP A CA 1
ATOM 2175 C C . ASP A 1 266 ? 5.450 13.330 -14.858 1.00 88.56 266 ASP A C 1
ATOM 2177 O O . ASP A 1 266 ? 4.703 13.322 -13.876 1.00 88.56 266 ASP A O 1
ATOM 2181 N N . ARG A 1 267 ? 5.090 12.753 -16.014 1.00 90.94 267 ARG A N 1
ATOM 2182 C CA . ARG A 1 267 ? 3.827 12.010 -16.160 1.00 90.94 267 ARG A CA 1
ATOM 2183 C C . ARG A 1 267 ? 3.799 10.767 -15.268 1.00 90.94 267 ARG A C 1
ATOM 2185 O O . ARG A 1 267 ? 2.780 10.521 -14.621 1.00 90.94 267 ARG A O 1
ATOM 2192 N N . ARG A 1 268 ? 4.910 10.031 -15.156 1.00 85.69 268 ARG A N 1
ATOM 2193 C CA . ARG A 1 268 ? 5.015 8.843 -14.291 1.00 85.69 268 ARG A CA 1
ATOM 2194 C C . ARG A 1 268 ? 4.984 9.189 -12.799 1.00 85.69 268 ARG A C 1
ATOM 2196 O O . ARG A 1 268 ? 4.303 8.506 -12.036 1.00 85.69 268 ARG A O 1
ATOM 2203 N N . ILE A 1 269 ? 5.639 10.277 -12.389 1.00 86.81 269 ILE A N 1
ATOM 2204 C CA . ILE A 1 269 ? 5.567 10.829 -11.027 1.00 86.81 269 ILE A CA 1
ATOM 2205 C C . ILE A 1 269 ? 4.128 11.250 -10.696 1.00 86.81 269 ILE A C 1
ATOM 2207 O O . ILE A 1 269 ? 3.619 10.897 -9.632 1.00 86.81 269 ILE A O 1
ATOM 2211 N N . ALA A 1 270 ? 3.445 11.958 -11.600 1.00 89.56 270 ALA A N 1
ATOM 2212 C CA . ALA A 1 270 ? 2.058 12.378 -11.397 1.00 89.56 270 ALA A CA 1
ATOM 2213 C C . ALA A 1 270 ? 1.089 11.184 -11.287 1.00 89.56 270 ALA A C 1
ATOM 2215 O O . ALA A 1 270 ? 0.185 11.200 -10.449 1.00 89.56 270 ALA A O 1
ATOM 2216 N N . GLU A 1 271 ? 1.291 10.131 -12.084 1.00 87.25 271 GLU A N 1
ATOM 2217 C CA . GLU A 1 271 ? 0.524 8.885 -11.993 1.00 87.25 271 GLU A CA 1
ATOM 2218 C C . GLU A 1 271 ? 0.760 8.162 -10.657 1.00 87.25 271 GLU A C 1
ATOM 2220 O O . GLU A 1 271 ? -0.205 7.806 -9.976 1.00 87.25 271 GLU A O 1
ATOM 2225 N N . LEU A 1 272 ? 2.021 8.006 -10.239 1.00 83.19 272 LEU A N 1
ATOM 2226 C CA . LEU A 1 272 ? 2.375 7.369 -8.968 1.00 83.19 272 LEU A CA 1
ATOM 2227 C C . LEU A 1 272 ? 1.839 8.141 -7.760 1.00 83.19 272 LEU A C 1
ATOM 2229 O O . LEU A 1 272 ? 1.284 7.512 -6.858 1.00 83.19 272 LEU A O 1
ATOM 2233 N N . ARG A 1 273 ? 1.962 9.477 -7.741 1.00 86.62 273 ARG A N 1
ATOM 2234 C CA . ARG A 1 273 ? 1.380 10.332 -6.690 1.00 86.62 273 ARG A CA 1
ATOM 2235 C C . ARG A 1 273 ? -0.141 10.152 -6.644 1.00 86.62 273 ARG A C 1
ATOM 2237 O O . ARG A 1 273 ? -0.657 9.734 -5.617 1.00 86.62 273 ARG A O 1
ATOM 2244 N N . ARG A 1 274 ? -0.841 10.264 -7.782 1.00 88.25 274 ARG A N 1
ATOM 2245 C CA . ARG A 1 274 ? -2.295 10.018 -7.892 1.00 88.25 274 ARG A CA 1
ATOM 2246 C C . ARG A 1 274 ? -2.727 8.621 -7.420 1.00 88.25 274 ARG A C 1
ATOM 2248 O O . ARG A 1 274 ? -3.817 8.485 -6.862 1.00 88.25 274 ARG A O 1
ATOM 2255 N N . MET A 1 275 ? -1.934 7.577 -7.674 1.00 78.88 275 MET A N 1
ATOM 2256 C CA . MET A 1 275 ? -2.221 6.222 -7.185 1.00 78.88 275 MET A CA 1
ATOM 2257 C C . MET A 1 275 ? -2.099 6.133 -5.662 1.00 78.88 275 MET A C 1
ATOM 2259 O O . MET A 1 275 ? -3.003 5.606 -5.014 1.00 78.88 275 MET A O 1
ATOM 2263 N N . TYR A 1 276 ? -1.022 6.682 -5.100 1.00 80.88 276 TYR A N 1
ATOM 2264 C CA . TYR A 1 276 ? -0.785 6.709 -3.660 1.00 80.88 276 TYR A CA 1
ATOM 2265 C C . TYR A 1 276 ? -1.798 7.586 -2.921 1.00 80.88 276 TYR A C 1
ATOM 2267 O O . TYR A 1 276 ? -2.406 7.113 -1.968 1.00 80.88 276 TYR A O 1
ATOM 2275 N N . ASP A 1 277 ? -2.074 8.798 -3.409 1.00 83.75 277 ASP A N 1
ATOM 2276 C CA . ASP A 1 277 ? -3.093 9.694 -2.853 1.00 83.75 277 ASP A CA 1
ATOM 2277 C C . ASP A 1 277 ? -4.458 9.001 -2.802 1.00 83.75 277 ASP A C 1
ATOM 2279 O O . ASP A 1 277 ? -5.152 9.071 -1.791 1.00 83.75 277 ASP A O 1
ATOM 2283 N N . LYS A 1 278 ? -4.826 8.257 -3.857 1.00 81.75 278 LYS A N 1
ATOM 2284 C CA . LYS A 1 278 ? -6.060 7.463 -3.875 1.00 81.75 278 LYS A CA 1
ATOM 2285 C C . LYS A 1 278 ? -6.036 6.318 -2.860 1.00 81.75 278 LYS A C 1
ATOM 2287 O O . LYS A 1 278 ? -7.066 6.039 -2.258 1.00 81.75 278 LYS A O 1
ATOM 2292 N N . ASP A 1 279 ? -4.916 5.623 -2.686 1.00 73.69 279 ASP A N 1
ATOM 2293 C CA . ASP A 1 279 ? -4.821 4.523 -1.720 1.00 73.69 279 ASP A CA 1
ATOM 2294 C C . ASP A 1 279 ? -4.792 5.017 -0.267 1.00 73.69 279 ASP A C 1
ATOM 2296 O O . ASP A 1 279 ? -5.451 4.417 0.580 1.00 73.69 279 ASP A O 1
ATOM 2300 N N . VAL A 1 280 ? -4.128 6.142 0.008 1.00 78.62 280 VAL A N 1
ATOM 2301 C CA . VAL A 1 280 ? -4.202 6.862 1.287 1.00 78.62 280 VAL A CA 1
ATOM 2302 C C . VAL A 1 280 ? -5.620 7.358 1.544 1.00 78.62 280 VAL A C 1
ATOM 2304 O O . VAL A 1 280 ? -6.111 7.208 2.655 1.00 78.62 280 VAL A O 1
ATOM 2307 N N . GLU A 1 281 ? -6.305 7.901 0.540 1.00 79.81 281 GLU A N 1
ATOM 2308 C CA . GLU A 1 281 ? -7.697 8.340 0.663 1.00 79.81 281 GLU A CA 1
ATOM 2309 C C . GLU A 1 281 ? -8.645 7.161 0.932 1.00 79.81 281 GLU A C 1
ATOM 2311 O O . GLU A 1 281 ? -9.479 7.246 1.826 1.00 79.81 281 GLU A O 1
ATOM 2316 N N . ASN A 1 282 ? -8.466 6.016 0.258 1.00 70.25 282 ASN A N 1
ATOM 2317 C CA . ASN A 1 282 ? -9.207 4.791 0.584 1.00 70.25 282 ASN A CA 1
ATOM 2318 C C . ASN A 1 282 ? -8.956 4.362 2.045 1.00 70.25 282 ASN A C 1
ATOM 2320 O O . ASN A 1 282 ? -9.894 3.981 2.740 1.00 70.25 282 ASN A O 1
ATOM 2324 N N . LEU A 1 283 ? -7.704 4.413 2.520 1.00 68.38 283 LEU A N 1
ATOM 2325 C CA . LEU A 1 283 ? -7.337 4.040 3.893 1.00 68.38 283 LEU A CA 1
ATOM 2326 C C . LEU A 1 283 ? -7.867 5.038 4.937 1.00 68.38 283 LEU A C 1
ATOM 2328 O O . LEU A 1 283 ? -8.330 4.607 5.988 1.00 68.38 283 LEU A O 1
ATOM 2332 N N . LYS A 1 284 ? -7.881 6.342 4.639 1.00 73.44 284 LYS A N 1
ATOM 2333 C CA . LYS A 1 284 ? -8.510 7.376 5.478 1.00 73.44 284 LYS A CA 1
ATOM 2334 C C . LYS A 1 284 ? -10.019 7.217 5.542 1.00 73.44 284 LYS A C 1
ATOM 2336 O O . LYS A 1 284 ? -10.570 7.238 6.631 1.00 73.44 284 LYS A O 1
ATOM 2341 N N . GLN A 1 285 ? -10.681 6.990 4.410 1.00 67.88 285 GLN A N 1
ATOM 2342 C CA . GLN A 1 285 ? -12.121 6.741 4.387 1.00 67.88 285 GLN A CA 1
ATOM 2343 C C . GLN A 1 285 ? -12.475 5.481 5.178 1.00 67.88 285 GLN A C 1
ATOM 2345 O O . GLN A 1 285 ? -13.460 5.484 5.903 1.00 67.88 285 GLN A O 1
ATOM 2350 N N . LEU A 1 286 ? -11.648 4.433 5.126 1.00 58.84 286 LEU A N 1
ATOM 2351 C CA . LEU A 1 286 ? -11.789 3.276 6.013 1.00 58.84 286 LEU A CA 1
ATOM 2352 C C . LEU A 1 286 ? -11.551 3.644 7.487 1.00 58.84 286 LEU A C 1
ATOM 2354 O O . LEU A 1 286 ? -12.302 3.188 8.345 1.00 58.84 286 LEU A O 1
ATOM 2358 N N . GLN A 1 287 ? -10.572 4.507 7.778 1.00 58.72 287 GLN A N 1
ATOM 2359 C CA . GLN A 1 287 ? -10.302 5.012 9.125 1.00 58.72 287 GLN A CA 1
ATOM 2360 C C . GLN A 1 287 ? -11.480 5.783 9.723 1.00 58.72 287 GLN A C 1
ATOM 2362 O O . GLN A 1 287 ? -11.905 5.467 10.834 1.00 58.72 287 GLN A O 1
ATOM 2367 N N . GLU A 1 288 ? -12.036 6.716 8.958 1.00 59.81 288 GLU A N 1
ATOM 2368 C CA . GLU A 1 288 ? -13.181 7.560 9.305 1.00 59.81 288 GLU A CA 1
ATOM 2369 C C . GLU A 1 288 ? -14.510 6.784 9.332 1.00 59.81 288 GLU A C 1
ATOM 2371 O O . GLU A 1 288 ? -15.390 7.110 10.122 1.00 59.81 288 GLU A O 1
ATOM 2376 N N . GLN A 1 289 ? -14.668 5.738 8.512 1.00 54.50 289 GLN A N 1
ATOM 2377 C CA . GLN A 1 289 ? -15.874 4.893 8.483 1.00 54.50 289 GLN A CA 1
ATOM 2378 C C . GLN A 1 289 ? -15.843 3.737 9.495 1.00 54.50 289 GLN A C 1
ATOM 2380 O O . GLN A 1 289 ? -16.793 2.948 9.537 1.00 54.50 289 GLN A O 1
ATOM 2385 N N . GLY A 1 290 ? -14.764 3.574 10.264 1.00 52.09 290 GLY A N 1
ATOM 2386 C CA . GLY A 1 290 ? -14.635 2.522 11.274 1.00 52.09 290 GLY A CA 1
ATOM 2387 C C . GLY A 1 290 ? -13.310 1.774 11.217 1.00 52.09 290 GLY A C 1
ATOM 2388 O O . GLY A 1 290 ? -13.294 0.565 10.998 1.00 52.09 290 GLY A O 1
ATOM 2389 N N . TRP A 1 291 ? -12.207 2.487 11.448 1.00 51.44 291 TRP A N 1
ATOM 2390 C CA . TRP A 1 291 ? -10.938 1.854 11.824 1.00 51.44 291 TRP A CA 1
ATOM 2391 C C . TRP A 1 291 ? -10.329 2.454 13.113 1.00 51.44 291 TRP A C 1
ATOM 2393 O O . TRP A 1 291 ? -9.421 1.866 13.692 1.00 51.44 291 TRP A O 1
ATOM 2403 N N . ARG A 1 292 ? -10.868 3.579 13.618 1.00 43.69 292 ARG A N 1
ATOM 2404 C CA . ARG A 1 292 ? -10.807 4.015 15.032 1.00 43.69 292 ARG A CA 1
ATOM 2405 C C . ARG A 1 292 ? -12.169 4.655 15.379 1.00 43.69 292 ARG A C 1
ATOM 2407 O O . ARG A 1 292 ? -12.496 5.628 14.716 1.00 43.69 292 ARG A O 1
ATOM 2414 N N . ASP A 1 293 ? -12.921 4.068 16.323 1.00 47.28 293 ASP A N 1
ATOM 2415 C CA . ASP A 1 293 ? -14.202 4.469 16.982 1.00 47.28 293 ASP A CA 1
ATOM 2416 C C . ASP A 1 293 ? -14.932 5.765 16.511 1.00 47.28 293 ASP A C 1
ATOM 2418 O O . ASP A 1 293 ? -14.312 6.812 16.358 1.00 47.28 293 ASP A O 1
ATOM 2422 N N . LEU A 1 294 ? -16.268 5.837 16.346 1.00 40.47 294 LEU A N 1
ATOM 2423 C CA . LEU A 1 294 ? -17.391 5.208 17.082 1.00 40.47 294 LEU A CA 1
ATOM 2424 C C . LEU A 1 294 ? -18.533 4.674 16.152 1.00 40.47 294 LEU A C 1
ATOM 2426 O O . LEU A 1 294 ? -18.394 4.628 14.934 1.00 40.47 294 LEU A O 1
ATOM 2430 N N . ASP A 1 295 ? -19.678 4.295 16.747 1.00 48.16 295 ASP A N 1
ATOM 2431 C CA . ASP A 1 295 ? -20.998 4.027 16.134 1.00 48.16 295 ASP A CA 1
ATOM 2432 C C . ASP A 1 295 ? -21.108 2.797 15.202 1.00 48.16 295 ASP A C 1
ATOM 2434 O O . ASP A 1 295 ? -21.696 2.797 14.117 1.00 48.16 295 ASP A O 1
ATOM 2438 N N . SER A 1 296 ? -20.656 1.658 15.730 1.00 48.97 296 SER A N 1
ATOM 2439 C CA . SER A 1 296 ? -20.961 0.304 15.235 1.00 48.97 296 SER A CA 1
ATOM 2440 C C . SER A 1 296 ? -22.467 0.003 15.097 1.00 48.97 296 SER A C 1
ATOM 2442 O O . SER A 1 296 ? -22.865 -0.758 14.207 1.00 48.97 296 SER A O 1
ATOM 2444 N N . GLU A 1 297 ? -23.317 0.613 15.934 1.00 47.62 297 GLU A N 1
ATOM 2445 C CA . GLU A 1 297 ? -24.778 0.514 15.828 1.00 47.62 297 GLU A CA 1
ATOM 2446 C C . GLU A 1 297 ? -25.321 1.163 14.549 1.00 47.62 297 GLU A C 1
ATOM 2448 O O . GLU A 1 297 ? -26.274 0.635 13.970 1.00 47.62 297 GLU A O 1
ATOM 2453 N N . GLU A 1 298 ? -24.709 2.245 14.047 1.00 51.06 298 GLU A N 1
ATOM 2454 C CA . GLU A 1 298 ? -25.111 2.846 12.769 1.00 51.06 298 GLU A CA 1
ATOM 2455 C C . GLU A 1 298 ? -24.772 1.914 11.597 1.00 51.06 298 GLU A C 1
ATOM 2457 O O . GLU A 1 298 ? -25.606 1.735 10.709 1.00 51.06 298 GLU A O 1
ATOM 2462 N N . ARG A 1 299 ? -23.621 1.220 11.626 1.00 51.75 299 ARG A N 1
ATOM 2463 C CA . ARG A 1 299 ? -23.279 0.183 10.627 1.00 51.75 299 ARG A CA 1
ATOM 2464 C C . ARG A 1 299 ? -24.292 -0.972 10.624 1.00 51.75 299 ARG A C 1
ATOM 2466 O O . ARG A 1 299 ? -24.777 -1.353 9.556 1.00 51.75 299 ARG A O 1
ATOM 2473 N N . LEU A 1 300 ? -24.641 -1.529 11.789 1.00 57.19 300 LEU A N 1
ATOM 2474 C CA . LEU A 1 300 ? -25.635 -2.614 11.884 1.00 57.19 300 LEU A CA 1
ATOM 2475 C C . LEU A 1 300 ? -27.043 -2.151 11.482 1.00 57.19 300 LEU A C 1
ATOM 2477 O O . LEU A 1 300 ? -27.742 -2.866 10.757 1.00 57.19 300 LEU A O 1
ATOM 2481 N N . SER A 1 301 ? -27.433 -0.943 11.892 1.00 58.88 301 SER A N 1
ATOM 2482 C CA . SER A 1 301 ? -28.704 -0.329 11.505 1.00 58.88 301 SER A CA 1
ATOM 2483 C C . SER A 1 301 ? -28.775 -0.109 9.997 1.00 58.88 301 SER A C 1
ATOM 2485 O O . SER A 1 301 ? -29.741 -0.541 9.380 1.00 58.88 301 SER A O 1
ATOM 2487 N N . ALA A 1 302 ? -27.736 0.454 9.372 1.00 60.75 302 ALA A N 1
ATOM 2488 C CA . ALA A 1 302 ? -27.681 0.682 7.929 1.00 60.75 302 ALA A CA 1
ATOM 2489 C C . ALA A 1 302 ? -27.751 -0.623 7.116 1.00 60.75 302 ALA A C 1
ATOM 2491 O O . ALA A 1 302 ? -28.438 -0.678 6.094 1.00 60.75 302 ALA A O 1
ATOM 2492 N N . ILE A 1 303 ? -27.100 -1.702 7.574 1.00 63.31 303 ILE A N 1
ATOM 2493 C CA . ILE A 1 303 ? -27.189 -3.020 6.923 1.00 63.31 303 ILE A CA 1
ATOM 2494 C C . ILE A 1 303 ? -28.627 -3.552 6.965 1.00 63.31 303 ILE A C 1
ATOM 2496 O O . ILE A 1 303 ? -29.133 -4.019 5.942 1.00 63.31 303 ILE A O 1
ATOM 2500 N N . LEU A 1 304 ? -29.314 -3.455 8.105 1.00 68.00 304 LEU A N 1
ATOM 2501 C CA . LEU A 1 304 ? -30.701 -3.909 8.232 1.00 68.00 304 LEU A CA 1
ATOM 2502 C C . LEU A 1 304 ? -31.678 -2.991 7.473 1.00 68.00 304 LEU A C 1
ATOM 2504 O O . LEU A 1 304 ? -32.549 -3.493 6.757 1.00 68.00 304 LEU A O 1
ATOM 2508 N N . GLU A 1 305 ? -31.482 -1.671 7.518 1.00 71.62 305 GLU A N 1
ATOM 2509 C CA . GLU A 1 305 ? -32.281 -0.692 6.771 1.00 71.62 305 GLU A CA 1
ATOM 2510 C C . GLU A 1 305 ? -32.138 -0.863 5.256 1.00 71.62 305 GLU A C 1
ATOM 2512 O O . GLU A 1 305 ? -33.136 -0.767 4.541 1.00 71.62 305 GLU A O 1
ATOM 2517 N N . SER A 1 306 ? -30.944 -1.215 4.760 1.00 71.12 306 SER A N 1
ATOM 2518 C CA . SER A 1 306 ? -30.725 -1.538 3.340 1.00 71.12 306 SER A CA 1
ATOM 2519 C C . SER A 1 306 ? -31.567 -2.729 2.857 1.00 71.12 306 SER A C 1
ATOM 2521 O O . SER A 1 306 ? -31.844 -2.857 1.665 1.00 71.12 306 SER A O 1
ATOM 2523 N N . ARG A 1 307 ? -32.026 -3.574 3.792 1.00 71.62 307 ARG A N 1
ATOM 2524 C CA . ARG A 1 307 ? -32.938 -4.705 3.566 1.00 71.62 307 ARG A CA 1
ATOM 2525 C C . ARG A 1 307 ? -34.366 -4.433 4.054 1.00 71.62 307 ARG A C 1
ATOM 2527 O O . ARG A 1 307 ? -35.181 -5.350 4.134 1.00 71.62 307 ARG A O 1
ATOM 2534 N N . GLY A 1 308 ? -34.683 -3.176 4.369 1.00 71.12 308 GLY A N 1
ATOM 2535 C CA . GLY A 1 308 ? -36.008 -2.733 4.794 1.00 71.12 308 GLY A CA 1
ATOM 2536 C C . GLY A 1 308 ? -36.413 -3.185 6.199 1.00 71.12 308 GLY A C 1
ATOM 2537 O O . GLY A 1 308 ? -37.613 -3.278 6.457 1.00 71.12 308 GLY A O 1
ATOM 2538 N N . LEU A 1 309 ? -35.450 -3.477 7.083 1.00 74.19 309 LEU A N 1
ATOM 2539 C CA . LEU A 1 309 ? -35.662 -3.898 8.471 1.00 74.19 309 LEU A CA 1
ATOM 2540 C C . LEU A 1 309 ? -35.072 -2.885 9.467 1.00 74.19 309 LEU A C 1
ATOM 2542 O O . LEU A 1 309 ? -33.976 -2.375 9.269 1.00 74.19 309 LEU A O 1
ATOM 2546 N N . ARG A 1 310 ? -35.751 -2.660 10.593 1.00 71.50 310 ARG A N 1
ATOM 2547 C CA . ARG A 1 310 ? -35.196 -2.010 11.795 1.00 71.50 310 ARG A CA 1
ATOM 2548 C C . ARG A 1 310 ? -35.326 -2.933 12.999 1.00 71.50 310 ARG A C 1
ATOM 2550 O O . ARG A 1 310 ? -36.324 -3.641 13.113 1.00 71.50 310 ARG A O 1
ATOM 2557 N N . VAL A 1 311 ? -34.361 -2.902 13.913 1.00 70.88 311 VAL A N 1
ATOM 2558 C CA . VAL A 1 311 ? -34.476 -3.587 15.211 1.00 70.88 311 VAL A CA 1
ATOM 2559 C C . VAL A 1 311 ? -35.334 -2.729 16.144 1.00 70.88 311 VAL A C 1
ATOM 2561 O O . VAL A 1 311 ? -35.115 -1.524 16.254 1.00 70.88 311 VAL A O 1
ATOM 2564 N N . THR A 1 312 ? -36.328 -3.321 16.805 1.00 65.81 312 THR A N 1
ATOM 2565 C CA . THR A 1 312 ? -37.049 -2.668 17.909 1.00 65.81 312 THR A CA 1
ATOM 2566 C C . THR A 1 312 ? -36.324 -2.904 19.238 1.00 65.81 312 THR A C 1
ATOM 2568 O O . THR A 1 312 ? -35.672 -3.937 19.382 1.00 65.81 312 THR A O 1
ATOM 2571 N N . PRO A 1 313 ? -36.507 -2.051 20.268 1.00 48.25 313 PRO A N 1
ATOM 2572 C CA . PRO A 1 313 ? -35.954 -2.300 21.610 1.00 48.25 313 PRO A CA 1
ATOM 2573 C C . PRO A 1 313 ? -36.369 -3.645 22.237 1.00 48.25 313 PRO A C 1
ATOM 2575 O O . PRO A 1 313 ? -35.747 -4.112 23.179 1.00 48.25 313 PRO A O 1
ATOM 2578 N N . SER A 1 314 ? -37.414 -4.283 21.700 1.00 57.41 314 SER A N 1
ATOM 2579 C CA . SER A 1 314 ? -37.892 -5.623 22.057 1.00 57.41 314 SER A CA 1
ATOM 2580 C C . SER A 1 314 ? -37.311 -6.761 21.195 1.00 57.41 314 SER A C 1
ATOM 2582 O O . SER A 1 314 ? -37.905 -7.836 21.132 1.00 57.41 314 SER A O 1
ATOM 2584 N N . GLY A 1 315 ? -36.213 -6.536 20.465 1.00 56.69 315 GLY A N 1
ATOM 2585 C CA . GLY A 1 315 ? -35.500 -7.565 19.690 1.00 56.69 315 GLY A CA 1
ATOM 2586 C C . GLY A 1 315 ? -36.228 -8.096 18.445 1.00 56.69 315 GLY A C 1
ATOM 2587 O O . GLY A 1 315 ? -35.855 -9.143 17.916 1.00 56.69 315 GLY A O 1
ATOM 2588 N N . ASN A 1 316 ? -37.275 -7.411 17.971 1.00 70.06 316 ASN A N 1
ATOM 2589 C CA . ASN A 1 316 ? -38.041 -7.803 16.784 1.00 70.06 316 ASN A CA 1
ATOM 2590 C C . ASN A 1 316 ? -37.632 -6.975 15.556 1.00 70.06 316 ASN A C 1
ATOM 2592 O O . ASN A 1 316 ? -37.132 -5.859 15.689 1.00 70.06 316 ASN A O 1
ATOM 2596 N N . PHE A 1 317 ? -37.878 -7.500 14.352 1.00 73.62 317 PHE A N 1
ATOM 2597 C CA . PHE A 1 317 ? -37.566 -6.795 13.107 1.00 73.62 317 PHE A CA 1
ATOM 2598 C C . PHE A 1 317 ? -38.807 -6.077 12.569 1.00 73.62 317 PHE A C 1
ATOM 2600 O O . PHE A 1 317 ? -39.741 -6.709 12.078 1.00 73.62 317 PHE A O 1
ATOM 2607 N N . LEU A 1 318 ? -38.832 -4.749 12.637 1.00 71.62 318 LEU A N 1
ATOM 2608 C CA . LEU A 1 318 ? -39.866 -3.928 12.015 1.00 71.62 318 LEU A CA 1
ATOM 2609 C C . LEU A 1 318 ? -39.550 -3.747 10.526 1.00 71.62 318 LEU A C 1
ATOM 2611 O O . LEU A 1 318 ? -38.518 -3.180 10.177 1.00 71.62 318 LEU A O 1
ATOM 2615 N N . THR A 1 319 ? -40.432 -4.209 9.643 1.00 78.31 319 THR A N 1
ATOM 2616 C CA . THR A 1 319 ? -40.298 -3.948 8.200 1.00 78.31 319 THR A CA 1
ATOM 2617 C C . THR A 1 319 ? -40.652 -2.503 7.849 1.00 78.31 319 THR A C 1
ATOM 2619 O O . THR A 1 319 ? -41.457 -1.870 8.531 1.00 78.31 319 THR A O 1
ATOM 2622 N N . ALA A 1 320 ? -40.187 -2.028 6.692 1.00 70.56 320 ALA A N 1
ATOM 2623 C CA . ALA A 1 320 ? -40.636 -0.774 6.076 1.00 70.56 320 ALA A CA 1
ATOM 2624 C C . ALA A 1 320 ? -42.167 -0.688 5.839 1.00 70.56 320 ALA A C 1
ATOM 2626 O O . ALA A 1 320 ? -42.689 0.395 5.597 1.00 70.56 320 ALA A O 1
ATOM 2627 N N . SER A 1 321 ? -42.902 -1.807 5.933 1.00 75.56 321 SER A N 1
ATOM 2628 C CA . SER A 1 321 ? -44.375 -1.843 5.882 1.00 75.56 321 SER A CA 1
ATOM 2629 C C . SER A 1 321 ? -45.062 -1.637 7.243 1.00 75.56 321 SER A C 1
ATOM 2631 O O . SER A 1 321 ? -46.285 -1.711 7.331 1.00 75.56 321 SER A O 1
ATOM 2633 N N . GLY A 1 322 ? -44.298 -1.455 8.325 1.00 69.12 322 GLY A N 1
ATOM 2634 C CA . GLY A 1 322 ? -44.805 -1.412 9.701 1.00 69.12 322 GLY A CA 1
ATOM 2635 C C . GLY A 1 322 ? -45.140 -2.786 10.297 1.00 69.12 322 GLY A C 1
ATOM 2636 O O . GLY A 1 322 ? -45.366 -2.889 11.501 1.00 69.12 322 GLY A O 1
ATOM 2637 N N . ARG A 1 323 ? -45.127 -3.869 9.504 1.00 72.62 323 ARG A N 1
ATOM 2638 C CA . ARG A 1 323 ? -45.242 -5.237 10.028 1.00 72.62 323 ARG A CA 1
ATOM 2639 C C . ARG A 1 323 ? -43.992 -5.601 10.828 1.00 72.62 323 ARG A C 1
ATOM 2641 O O . ARG A 1 323 ? -42.891 -5.614 10.274 1.00 72.62 323 ARG A O 1
ATOM 2648 N N . LEU A 1 324 ? -44.195 -5.964 12.092 1.00 74.62 324 LEU A N 1
ATOM 2649 C CA . LEU A 1 324 ? -43.236 -6.718 12.899 1.00 74.62 324 LEU A CA 1
ATOM 2650 C C . LEU A 1 324 ? -43.077 -8.131 12.320 1.00 74.62 324 LEU A C 1
ATOM 2652 O O . LEU A 1 324 ? -44.068 -8.818 12.067 1.00 74.62 324 LEU A O 1
ATOM 2656 N N . LEU A 1 325 ? -41.832 -8.552 12.121 1.00 73.06 325 LEU A N 1
ATOM 2657 C CA . LEU A 1 325 ? -41.439 -9.917 11.798 1.00 73.06 325 LEU A CA 1
ATOM 2658 C C . LEU A 1 325 ? -40.664 -10.511 12.971 1.00 73.06 325 LEU A C 1
ATOM 2660 O O . LEU A 1 325 ? -39.714 -9.912 13.487 1.00 73.06 325 LEU A O 1
ATOM 2664 N N . THR A 1 326 ? -41.008 -11.745 13.323 1.00 71.88 326 THR A N 1
ATOM 2665 C CA . THR A 1 326 ? -40.112 -12.597 14.104 1.00 71.88 326 THR A CA 1
ATOM 2666 C C . THR A 1 326 ? -38.866 -12.932 13.281 1.00 71.88 326 THR A C 1
ATOM 2668 O O . THR A 1 326 ? -38.914 -13.011 12.049 1.00 71.88 326 THR A O 1
ATOM 2671 N N . ARG A 1 327 ? -37.736 -13.209 13.946 1.00 59.81 327 ARG A N 1
ATOM 2672 C CA . ARG A 1 327 ? -36.501 -13.655 13.271 1.00 59.81 327 ARG A CA 1
ATOM 2673 C C . ARG A 1 327 ? -36.728 -14.880 12.374 1.00 59.81 327 ARG A C 1
ATOM 2675 O O . ARG A 1 327 ? -36.122 -14.977 11.312 1.00 59.81 327 ARG A O 1
ATOM 2682 N N . SER A 1 328 ? -37.616 -15.789 12.779 1.00 63.81 328 SER A N 1
ATOM 2683 C CA . SER A 1 328 ? -38.051 -16.941 11.980 1.00 63.81 328 SER A CA 1
ATOM 2684 C C . SER A 1 328 ? -38.677 -16.526 10.648 1.00 63.81 328 SER A C 1
ATOM 2686 O O . SER A 1 328 ? -38.257 -17.023 9.608 1.00 63.81 328 SER A O 1
ATOM 2688 N N . GLU A 1 329 ? -39.619 -15.580 10.647 1.00 71.00 329 GLU A N 1
ATOM 2689 C CA . GLU A 1 329 ? -40.230 -15.089 9.406 1.00 71.00 329 GLU A CA 1
ATOM 2690 C C . GLU A 1 329 ? -39.219 -14.326 8.546 1.00 71.00 329 GLU A C 1
ATOM 2692 O O . GLU A 1 329 ? -39.128 -14.584 7.351 1.00 71.00 329 GLU A O 1
ATOM 2697 N N . ALA A 1 330 ? -38.411 -13.440 9.140 1.00 70.81 330 ALA A N 1
ATOM 2698 C CA . ALA A 1 330 ? -37.376 -12.697 8.414 1.00 70.81 330 ALA A CA 1
ATOM 2699 C C . ALA A 1 330 ? -36.332 -13.629 7.760 1.00 70.81 330 ALA A C 1
ATOM 2701 O O . ALA A 1 330 ? -35.864 -13.355 6.655 1.00 70.81 330 ALA A O 1
ATOM 2702 N N . SER A 1 331 ? -36.015 -14.759 8.402 1.00 71.69 331 SER A N 1
ATOM 2703 C CA . SER A 1 331 ? -35.154 -15.802 7.834 1.00 71.69 331 SER A CA 1
ATOM 2704 C C . SER A 1 331 ? -35.848 -16.596 6.723 1.00 71.69 331 SER A C 1
ATOM 2706 O O . SER A 1 331 ? -35.229 -16.852 5.696 1.00 71.69 331 SER A O 1
ATOM 2708 N N . CYS A 1 332 ? -37.122 -16.973 6.888 1.00 72.88 332 CYS A N 1
ATOM 2709 C CA . CYS A 1 332 ? -37.890 -17.675 5.850 1.00 72.88 332 CYS A CA 1
ATOM 2710 C C . CYS A 1 332 ? -38.199 -16.799 4.623 1.00 72.88 332 CYS A C 1
ATOM 2712 O O . CYS A 1 332 ? -38.437 -17.329 3.543 1.00 72.88 332 CYS A O 1
ATOM 2714 N N . LEU A 1 333 ? -38.179 -15.472 4.778 1.00 76.12 333 LEU A N 1
ATOM 2715 C CA . LEU A 1 333 ? -38.325 -14.489 3.700 1.00 76.12 333 LEU A CA 1
ATOM 2716 C C . LEU A 1 333 ? -36.989 -14.129 3.014 1.00 76.12 333 LEU A C 1
ATOM 2718 O O . LEU A 1 333 ? -36.964 -13.222 2.188 1.00 76.12 333 LEU A O 1
ATOM 2722 N N . GLY A 1 334 ? -35.873 -14.779 3.372 1.00 73.69 334 GLY A N 1
ATOM 2723 C CA . GLY A 1 334 ? -34.543 -14.519 2.796 1.00 73.69 334 GLY A CA 1
ATOM 2724 C C . GLY A 1 334 ? -33.892 -13.194 3.222 1.00 73.69 334 GLY A C 1
ATOM 2725 O O . GLY A 1 334 ? -32.742 -12.929 2.885 1.00 73.69 334 GLY A O 1
ATOM 2726 N N . LEU A 1 335 ? -34.567 -12.363 4.022 1.00 70.38 335 LEU A N 1
ATOM 2727 C CA . LEU A 1 335 ? -34.093 -11.018 4.386 1.00 70.38 335 LEU A CA 1
ATOM 2728 C C . LEU A 1 335 ? -32.801 -11.043 5.225 1.00 70.38 335 LEU A C 1
ATOM 2730 O O . LEU A 1 335 ? -32.052 -10.068 5.242 1.00 70.38 335 LEU A O 1
ATOM 2734 N N . LEU A 1 336 ? -32.503 -12.166 5.884 1.00 63.12 336 LEU A N 1
ATOM 2735 C CA . LEU A 1 336 ? -31.283 -12.385 6.676 1.00 63.12 336 LEU A CA 1
ATOM 2736 C C . LEU A 1 336 ? -30.186 -13.171 5.923 1.00 63.12 336 LEU A C 1
ATOM 2738 O O . LEU A 1 336 ? -29.163 -13.515 6.510 1.00 63.12 336 LEU A O 1
ATOM 2742 N N . GLU A 1 337 ? -30.366 -13.458 4.629 1.00 56.34 337 GLU A N 1
ATOM 2743 C CA . GLU A 1 337 ? -29.446 -14.299 3.852 1.00 56.34 337 GLU A CA 1
ATOM 2744 C C . GLU A 1 337 ? -28.038 -13.679 3.743 1.00 56.34 337 GLU A C 1
ATOM 2746 O O . GLU A 1 337 ? -27.879 -12.479 3.502 1.00 56.34 337 GLU A O 1
ATOM 2751 N N . GLY A 1 338 ? -27.002 -14.488 3.975 1.00 57.59 338 GLY A N 1
ATOM 2752 C CA . GLY A 1 338 ? -25.606 -14.037 4.052 1.00 57.59 338 GLY A CA 1
ATOM 2753 C C . GLY A 1 338 ? -25.133 -13.555 5.433 1.00 57.59 338 GLY A C 1
ATOM 2754 O O . GLY A 1 338 ? -23.948 -13.273 5.574 1.00 57.59 338 GLY A O 1
ATOM 2755 N N . ILE A 1 339 ? -25.997 -13.498 6.458 1.00 59.75 339 ILE A N 1
ATOM 2756 C CA . ILE A 1 339 ? -25.579 -13.263 7.853 1.00 59.75 339 ILE A CA 1
ATOM 2757 C C . ILE A 1 339 ? -25.593 -14.608 8.595 1.00 59.75 339 ILE A C 1
ATOM 2759 O O . ILE A 1 339 ? -26.643 -15.242 8.699 1.00 59.75 339 ILE A O 1
ATOM 2763 N N . GLU A 1 340 ? -24.438 -15.088 9.070 1.00 43.50 340 GLU A N 1
ATOM 2764 C CA . GLU A 1 340 ? -24.312 -16.492 9.495 1.00 43.50 340 GLU A CA 1
ATOM 2765 C C . GLU A 1 340 ? -25.197 -16.824 10.726 1.00 43.50 340 GLU A C 1
ATOM 2767 O O . GLU A 1 340 ? -25.155 -16.107 11.732 1.00 43.50 340 GLU A O 1
ATOM 2772 N N . PRO A 1 341 ? -26.000 -17.914 10.704 1.00 42.12 341 PRO A N 1
ATOM 2773 C CA . PRO A 1 341 ? -26.925 -18.239 11.799 1.00 42.12 341 PRO A CA 1
ATOM 2774 C C . PRO A 1 341 ? -26.264 -18.497 13.161 1.00 42.12 341 PRO A C 1
ATOM 2776 O O . PRO A 1 341 ? -26.927 -18.368 14.192 1.00 42.12 341 PRO A O 1
ATOM 2779 N N . SER A 1 342 ? -24.978 -18.857 13.164 1.00 43.72 342 SER A N 1
ATOM 2780 C CA . SER A 1 342 ? -24.149 -19.095 14.351 1.00 43.72 342 SER A CA 1
ATOM 2781 C C . SER A 1 342 ? -24.126 -17.873 15.280 1.00 43.72 342 SER A C 1
ATOM 2783 O O . SER A 1 342 ? -24.494 -17.984 16.450 1.00 43.72 342 SER A O 1
ATOM 2785 N N . SER A 1 343 ? -23.792 -16.697 14.739 1.00 45.06 343 SER A N 1
ATOM 2786 C CA . SER A 1 343 ? -23.660 -15.432 15.472 1.00 45.06 343 SER A CA 1
ATOM 2787 C C . SER A 1 343 ? -24.966 -14.982 16.127 1.00 45.06 343 SER A C 1
ATOM 2789 O O . SER A 1 343 ? -24.946 -14.410 17.212 1.00 45.06 343 SER A O 1
ATOM 2791 N N . TRP A 1 344 ? -26.110 -15.274 15.503 1.00 46.84 344 TRP A N 1
ATOM 2792 C CA . TRP A 1 344 ? -27.424 -14.850 15.992 1.00 46.84 344 TRP A CA 1
ATOM 2793 C C . TRP A 1 344 ? -28.042 -15.777 17.045 1.00 46.84 344 TRP A C 1
ATOM 2795 O O . TRP A 1 344 ? -28.940 -15.361 17.779 1.00 46.84 344 TRP A O 1
ATOM 2805 N N . ASN A 1 345 ? -27.642 -17.051 17.112 1.00 38.62 345 ASN A N 1
ATOM 2806 C CA . ASN A 1 345 ? -28.293 -18.013 18.010 1.00 38.62 345 ASN A CA 1
ATOM 2807 C C . ASN A 1 345 ? -28.072 -17.687 19.494 1.00 38.62 345 ASN A C 1
ATOM 2809 O O . ASN A 1 345 ? -28.974 -17.921 20.293 1.00 38.62 345 ASN A O 1
ATOM 2813 N N . SER A 1 346 ? -26.948 -17.059 19.840 1.00 43.06 346 SER A N 1
ATOM 2814 C CA . SER A 1 346 ? -26.653 -16.597 21.203 1.00 43.06 346 SER A CA 1
ATOM 2815 C C . SER A 1 346 ? -27.272 -15.243 21.582 1.00 43.06 346 SER A C 1
ATOM 2817 O O . SER A 1 346 ? -27.047 -14.811 22.703 1.00 43.06 346 SER A O 1
ATOM 2819 N N . ILE A 1 347 ? -27.997 -14.567 20.680 1.00 40.09 347 ILE A N 1
ATOM 2820 C CA . ILE A 1 347 ? -28.538 -13.203 20.897 1.00 40.09 347 ILE A CA 1
ATOM 2821 C C . ILE A 1 347 ? -30.039 -13.229 21.261 1.00 40.09 347 ILE A C 1
ATOM 2823 O O . ILE A 1 347 ? -30.586 -12.254 21.750 1.00 40.09 347 ILE A O 1
ATOM 2827 N N . LEU A 1 348 ? -30.748 -14.339 21.009 1.00 41.16 348 LEU A N 1
ATOM 2828 C CA . LEU A 1 348 ? -32.222 -14.388 21.099 1.00 41.16 348 LEU A CA 1
ATOM 2829 C C . LEU A 1 348 ? -32.781 -15.633 21.815 1.00 41.16 348 LEU A C 1
ATOM 2831 O O . LEU A 1 348 ? -33.951 -15.973 21.642 1.00 41.16 348 LEU A O 1
ATOM 2835 N N . GLN A 1 349 ? -31.969 -16.330 22.617 1.00 39.56 349 GLN A N 1
ATOM 2836 C CA . GLN A 1 349 ? -32.431 -17.491 23.399 1.00 39.56 349 GLN A CA 1
ATOM 2837 C C . GLN A 1 349 ? -33.001 -17.142 24.789 1.00 39.56 349 GLN A C 1
ATOM 2839 O O . GLN A 1 349 ? -33.644 -18.001 25.384 1.00 39.56 349 GLN A O 1
ATOM 2844 N N . GLY A 1 350 ? -32.857 -15.901 25.276 1.00 39.31 350 GLY A N 1
ATOM 2845 C CA . GLY A 1 350 ? -33.382 -15.479 26.587 1.00 39.31 350 GLY A CA 1
ATOM 2846 C C . GLY A 1 350 ? -34.907 -15.282 26.664 1.00 39.31 350 GLY A C 1
ATOM 2847 O O . GLY A 1 350 ? -35.504 -15.472 27.719 1.00 39.31 350 GLY A O 1
ATOM 2848 N N . HIS A 1 351 ? -35.581 -14.948 25.555 1.00 38.94 351 HIS A N 1
ATOM 2849 C CA . HIS A 1 351 ? -37.000 -14.553 25.568 1.00 38.94 351 HIS A CA 1
ATOM 2850 C C . HIS A 1 351 ? -37.972 -15.635 25.066 1.00 38.94 351 HIS A C 1
ATOM 2852 O O . HIS A 1 351 ? -38.698 -15.457 24.086 1.00 38.94 351 HIS A O 1
ATOM 2858 N N . ARG A 1 352 ? -38.038 -16.760 25.791 1.00 32.47 352 ARG A N 1
ATOM 2859 C CA . ARG A 1 352 ? -39.120 -17.756 25.665 1.00 32.47 352 ARG A CA 1
ATOM 2860 C C . ARG A 1 352 ? -39.538 -18.359 27.015 1.00 32.47 352 ARG A C 1
ATOM 2862 O O . ARG A 1 352 ? -39.322 -19.544 27.216 1.00 32.47 352 ARG A O 1
ATOM 2869 N N . ASP A 1 353 ? -40.184 -17.579 27.891 1.00 34.34 353 ASP A N 1
ATOM 2870 C CA . ASP A 1 353 ? -41.064 -18.160 28.937 1.00 34.34 353 ASP A CA 1
ATOM 2871 C C . ASP A 1 353 ? -42.107 -17.201 29.572 1.00 34.34 353 ASP A C 1
ATOM 2873 O O . ASP A 1 353 ? -42.551 -17.380 30.705 1.00 34.34 353 ASP A O 1
ATOM 2877 N N . LEU A 1 354 ? -42.586 -16.194 28.828 1.00 40.16 354 LEU A N 1
ATOM 2878 C CA . LEU A 1 354 ? -43.719 -15.344 29.240 1.00 40.16 354 LEU A CA 1
ATOM 2879 C C . LEU A 1 354 ? -44.859 -15.432 28.214 1.00 40.16 354 LEU A C 1
ATOM 2881 O O . LEU A 1 354 ? -44.869 -14.705 27.224 1.00 40.16 354 LEU A O 1
ATOM 2885 N N . GLY A 1 355 ? -45.817 -16.347 28.430 1.00 36.31 355 GLY A N 1
ATOM 2886 C CA . GLY A 1 355 ? -46.932 -16.522 27.483 1.00 36.31 355 GLY A CA 1
ATOM 2887 C C . GLY A 1 355 ? -47.939 -17.658 27.720 1.00 36.31 355 GLY A C 1
ATOM 2888 O O . GLY A 1 355 ? -48.517 -18.132 26.745 1.00 36.31 355 GLY A O 1
ATOM 2889 N N . LYS A 1 356 ? -48.159 -18.134 28.960 1.00 37.56 356 LYS A N 1
ATOM 2890 C CA . LYS A 1 356 ? -49.160 -19.190 29.262 1.00 37.56 356 LYS A CA 1
ATOM 2891 C C . LYS A 1 356 ? -49.949 -19.003 30.572 1.00 37.56 356 LYS A C 1
ATOM 2893 O O . LYS A 1 356 ? -50.039 -19.900 31.401 1.00 37.56 356 LYS A O 1
ATOM 2898 N N . THR A 1 357 ? -50.618 -17.866 30.709 1.00 31.80 357 THR A N 1
ATOM 2899 C CA . THR A 1 357 ? -51.929 -17.777 31.387 1.00 31.80 357 THR A CA 1
ATOM 2900 C C . THR A 1 357 ? -52.831 -16.913 30.508 1.00 31.80 357 THR A C 1
ATOM 2902 O O . THR A 1 357 ? -52.321 -16.112 29.727 1.00 31.80 357 THR A O 1
ATOM 2905 N N . GLY A 1 358 ? -54.147 -17.126 30.528 1.00 28.81 358 GLY A N 1
ATOM 2906 C CA . GLY A 1 358 ? -55.036 -16.519 29.534 1.00 28.81 358 GLY A CA 1
ATOM 2907 C C . GLY A 1 358 ? -56.302 -15.917 30.117 1.00 28.81 358 GLY A C 1
ATOM 2908 O O . GLY A 1 358 ? -56.676 -16.205 31.250 1.00 28.81 358 GLY A O 1
ATOM 2909 N N . SER A 1 359 ? -56.996 -15.154 29.279 1.00 28.73 359 SER A N 1
ATOM 2910 C CA . SER A 1 359 ? -58.453 -15.220 29.171 1.00 28.73 359 SER A CA 1
ATOM 2911 C C . SER A 1 359 ? -58.871 -14.721 27.795 1.00 28.73 359 SER A C 1
ATOM 2913 O O . SER A 1 359 ? -58.324 -13.742 27.292 1.00 28.73 359 SER A O 1
ATOM 2915 N N . GLU A 1 360 ? -59.881 -15.355 27.209 1.00 36.25 360 GLU A N 1
ATOM 2916 C CA . GLU A 1 360 ? -60.694 -14.689 26.197 1.00 36.25 360 GLU A CA 1
ATOM 2917 C C . GLU A 1 360 ? -61.523 -13.592 26.881 1.00 36.25 360 GLU A C 1
ATOM 2919 O O . GLU A 1 360 ? -62.022 -13.781 27.993 1.00 36.25 360 GLU A O 1
ATOM 2924 N N . ALA A 1 361 ? -61.682 -12.450 26.217 1.00 27.95 361 ALA A N 1
ATOM 2925 C CA . ALA A 1 361 ? -62.684 -11.444 26.548 1.00 27.95 361 ALA A CA 1
ATOM 2926 C C . ALA A 1 361 ? -63.056 -10.708 25.256 1.00 27.95 361 ALA A C 1
ATOM 2928 O O . ALA A 1 361 ? -62.252 -9.969 24.691 1.00 27.95 361 ALA A O 1
ATOM 2929 N N . SER A 1 362 ? -64.267 -10.950 24.756 1.00 33.28 362 SER A N 1
ATOM 2930 C CA . SER A 1 362 ? -64.781 -10.271 23.564 1.00 33.28 362 SER A CA 1
ATOM 2931 C C . SER A 1 362 ? -65.099 -8.809 23.872 1.00 33.28 362 SER A C 1
ATOM 2933 O O . SER A 1 362 ? -65.738 -8.527 24.885 1.00 33.28 362 SER A O 1
ATOM 2935 N N . LEU A 1 363 ? -64.783 -7.897 22.949 1.00 28.31 363 LEU A N 1
ATOM 2936 C CA . LEU A 1 363 ? -65.464 -6.605 22.863 1.00 28.31 363 LEU A CA 1
ATOM 2937 C C . LEU A 1 363 ? -65.718 -6.220 21.402 1.00 28.31 363 LEU A C 1
ATOM 2939 O O . LEU A 1 363 ? -64.832 -6.259 20.551 1.00 28.31 363 LEU A O 1
ATOM 2943 N N . THR A 1 364 ? -66.975 -5.899 21.116 1.00 30.19 364 THR A N 1
ATOM 2944 C CA . THR A 1 364 ? -67.505 -5.637 19.776 1.00 30.19 364 THR A CA 1
ATOM 2945 C C . THR A 1 364 ? -67.311 -4.195 19.321 1.00 30.19 364 THR A C 1
ATOM 2947 O O . THR A 1 364 ? -67.296 -3.278 20.133 1.00 30.19 364 THR A O 1
ATOM 2950 N N . GLN A 1 365 ? -67.268 -4.031 17.995 1.00 44.50 365 GLN A N 1
ATOM 2951 C CA . GLN A 1 365 ? -67.697 -2.865 17.207 1.00 44.50 365 GLN A CA 1
ATOM 2952 C C . GLN A 1 365 ? -68.041 -1.569 17.972 1.00 44.50 365 GLN A C 1
ATOM 2954 O O . GLN A 1 365 ? -69.081 -1.474 18.621 1.00 44.50 365 GLN A O 1
ATOM 2959 N N . ALA A 1 366 ? -67.274 -0.512 17.703 1.00 29.05 366 ALA A N 1
ATOM 2960 C CA . ALA A 1 366 ? -67.746 0.865 17.811 1.00 29.05 366 ALA A CA 1
ATOM 2961 C C . ALA A 1 366 ? -67.327 1.638 16.551 1.00 29.05 366 ALA A C 1
ATOM 2963 O O . ALA A 1 366 ? -66.142 1.759 16.250 1.00 29.05 366 ALA A O 1
ATOM 2964 N N . SER A 1 367 ? -68.302 2.142 15.796 1.00 37.34 367 SER A N 1
ATOM 2965 C CA . SER A 1 367 ? -68.078 3.020 14.647 1.00 37.34 367 SER A CA 1
ATOM 2966 C C . SER A 1 367 ? -69.191 4.056 14.589 1.00 37.34 367 SER A C 1
ATOM 2968 O O . SER A 1 367 ? -70.336 3.681 14.349 1.00 37.34 367 SER A O 1
ATOM 2970 N N . SER A 1 368 ? -68.862 5.337 14.786 1.00 36.59 368 SER A N 1
ATOM 2971 C CA . SER A 1 368 ? -69.652 6.463 14.272 1.00 36.59 368 SER A CA 1
ATOM 2972 C C . SER A 1 368 ? -68.955 7.823 14.449 1.00 36.59 368 SER A C 1
ATOM 2974 O O . SER A 1 368 ? -68.124 8.012 15.331 1.00 36.59 368 SER A O 1
ATOM 2976 N N . THR A 1 369 ? -69.411 8.789 13.641 1.00 35.50 369 THR A N 1
ATOM 2977 C CA . THR A 1 369 ? -69.518 10.233 13.953 1.00 35.50 369 THR A CA 1
ATOM 2978 C C . THR A 1 369 ? -68.266 11.009 14.378 1.00 35.50 369 THR A C 1
ATOM 2980 O O . THR A 1 369 ? -67.979 11.185 15.560 1.00 35.50 369 THR A O 1
ATOM 2983 N N . ILE A 1 370 ? -67.658 11.657 13.381 1.00 50.47 370 ILE A N 1
ATOM 2984 C CA . ILE A 1 370 ? -67.031 12.978 13.537 1.00 50.47 370 ILE A CA 1
ATOM 2985 C C . ILE A 1 370 ? -68.109 13.993 13.959 1.00 50.47 370 ILE A C 1
ATOM 2987 O O . ILE A 1 370 ? -69.165 14.043 13.329 1.00 50.47 370 ILE A O 1
ATOM 2991 N N . SER A 1 371 ? -67.801 14.838 14.946 1.00 38.34 371 SER A N 1
ATOM 2992 C CA . SER A 1 371 ? -68.513 16.089 15.257 1.00 38.34 371 SER A CA 1
ATOM 2993 C C . SER A 1 371 ? -67.495 17.171 15.637 1.00 38.34 371 SER A C 1
ATOM 2995 O O . SER A 1 371 ? -66.408 16.861 16.122 1.00 38.34 371 SER A O 1
ATOM 2997 N N . THR A 1 372 ? -67.812 18.433 15.353 1.00 45.97 372 THR A N 1
ATOM 2998 C CA . THR A 1 372 ? -66.843 19.543 15.305 1.00 45.97 372 THR A CA 1
ATOM 2999 C C . THR A 1 372 ? -66.769 20.397 16.575 1.00 45.97 372 THR A C 1
ATOM 3001 O O . THR A 1 372 ? -67.675 20.392 17.397 1.00 45.97 372 THR A O 1
ATOM 3004 N N . GLU A 1 373 ? -65.704 21.205 16.643 1.00 50.50 373 GLU A N 1
ATOM 3005 C CA . GLU A 1 373 ? -65.444 22.289 17.608 1.00 50.50 373 GLU A CA 1
ATOM 3006 C C . GLU A 1 373 ? -65.119 21.882 19.058 1.00 50.50 373 GLU A C 1
ATOM 3008 O O . GLU A 1 373 ? -65.953 21.863 19.956 1.00 50.50 373 GLU A O 1
ATOM 3013 N N . THR A 1 374 ? -63.822 21.713 19.325 1.00 53.62 374 THR A N 1
ATOM 3014 C CA . THR A 1 374 ? -63.232 21.971 20.648 1.00 53.62 374 THR A CA 1
ATOM 3015 C C . THR A 1 374 ? -62.179 23.063 20.481 1.00 53.62 374 THR A C 1
ATOM 3017 O O . THR A 1 374 ? -61.225 22.893 19.723 1.00 53.62 374 THR A O 1
ATOM 3020 N N . ARG A 1 375 ? -62.358 24.213 21.144 1.00 59.16 375 ARG A N 1
ATOM 3021 C CA . ARG A 1 375 ? -61.357 25.291 21.143 1.00 59.16 375 ARG A CA 1
ATOM 3022 C C . ARG A 1 375 ? -60.243 24.938 22.128 1.00 59.16 375 ARG A C 1
ATOM 3024 O O . ARG A 1 375 ? -60.516 24.758 23.309 1.00 59.16 375 ARG A O 1
ATOM 3031 N N . MET A 1 376 ? -59.010 24.861 21.631 1.00 64.38 376 MET A N 1
ATOM 3032 C CA . MET A 1 376 ? -57.806 24.656 22.446 1.00 64.38 376 MET A CA 1
ATOM 3033 C C . MET A 1 376 ? -57.605 25.810 23.438 1.00 64.38 376 MET A C 1
ATOM 3035 O O . MET A 1 376 ? -57.962 26.954 23.141 1.00 64.38 376 MET A O 1
ATOM 3039 N N . SER A 1 377 ? -57.019 25.521 24.599 1.00 75.38 377 SER A N 1
ATOM 3040 C CA . SER A 1 377 ? -56.745 26.528 25.625 1.00 75.38 377 SER A CA 1
ATOM 3041 C C . SER A 1 377 ? -55.534 27.401 25.276 1.00 75.38 377 SER A C 1
ATOM 3043 O O . SER A 1 377 ? -54.703 27.072 24.424 1.00 75.38 377 SER A O 1
ATOM 3045 N N . SER A 1 378 ? -55.393 28.526 25.979 1.00 75.00 378 SER A N 1
ATOM 3046 C CA . SER A 1 378 ? -54.202 29.380 25.900 1.00 75.00 378 SER A CA 1
ATOM 3047 C C . SER A 1 378 ? -52.918 28.671 26.344 1.00 75.00 378 SER A C 1
ATOM 3049 O O . SER A 1 378 ? -51.837 29.019 25.870 1.00 75.00 378 SER A O 1
ATOM 3051 N N . GLU A 1 379 ? -53.027 27.676 27.226 1.00 75.56 379 GLU A N 1
ATOM 3052 C CA . GLU A 1 379 ? -51.892 26.913 27.752 1.00 75.56 379 GLU A CA 1
ATOM 3053 C C . GLU A 1 379 ? -51.425 25.856 26.742 1.00 75.56 379 GLU A C 1
ATOM 3055 O O . GLU A 1 379 ? -50.223 25.761 26.486 1.00 75.56 379 GLU A O 1
ATOM 3060 N N . ASP A 1 380 ? -52.356 25.180 26.055 1.00 76.81 380 ASP A N 1
ATOM 3061 C CA . ASP A 1 380 ? -52.049 24.290 24.922 1.00 76.81 380 ASP A CA 1
ATOM 3062 C C . ASP A 1 380 ? -51.295 25.049 23.822 1.00 76.81 380 ASP A C 1
ATOM 3064 O O . ASP A 1 380 ? -50.264 24.600 23.321 1.00 76.81 380 ASP A O 1
ATOM 3068 N N . ILE A 1 381 ? -51.783 26.244 23.466 1.00 80.25 381 ILE A N 1
ATOM 3069 C CA . ILE A 1 381 ? -51.168 27.104 22.447 1.00 80.25 381 ILE A CA 1
ATOM 3070 C C . ILE A 1 381 ? -49.754 27.533 22.872 1.00 80.25 381 ILE A C 1
ATOM 3072 O O . ILE A 1 381 ? -48.848 27.573 22.035 1.00 80.25 381 ILE A O 1
ATOM 3076 N N . HIS A 1 382 ? -49.534 27.819 24.159 1.00 82.06 382 HIS A N 1
ATOM 3077 C CA . HIS A 1 382 ? -48.206 28.145 24.678 1.00 82.06 382 HIS A CA 1
ATOM 3078 C C . HIS A 1 382 ? -47.258 26.936 24.633 1.00 82.06 382 HIS A C 1
ATOM 3080 O O . HIS A 1 382 ? -46.150 27.058 24.110 1.00 82.06 382 HIS A O 1
ATOM 3086 N N . TYR A 1 383 ? -47.702 25.767 25.108 1.00 81.25 383 TYR A N 1
ATOM 3087 C CA . TYR A 1 383 ? -46.926 24.523 25.097 1.00 81.25 383 TYR A CA 1
ATOM 3088 C C . TYR A 1 383 ? -46.538 24.094 23.675 1.00 81.25 383 TYR A C 1
ATOM 3090 O O . TYR A 1 383 ? -45.373 23.807 23.402 1.00 81.25 383 TYR A O 1
ATOM 3098 N N . LEU A 1 384 ? -47.482 24.124 22.731 1.00 79.44 384 LEU A N 1
ATOM 3099 C CA . LEU A 1 384 ? -47.207 23.812 21.327 1.00 79.44 384 LEU A CA 1
ATOM 3100 C C . LEU A 1 384 ? -46.214 24.808 20.711 1.00 79.44 384 LEU A C 1
ATOM 3102 O O . LEU A 1 384 ? -45.337 24.408 19.946 1.00 79.44 384 LEU A O 1
ATOM 3106 N N . LYS A 1 385 ? -46.291 26.095 21.072 1.00 82.81 385 LYS A N 1
ATOM 3107 C CA . LYS A 1 385 ? -45.356 27.117 20.582 1.00 82.81 385 LYS A CA 1
ATOM 3108 C C . LYS A 1 385 ? -43.934 26.935 21.126 1.00 82.81 385 LYS A C 1
ATOM 3110 O O . LYS A 1 385 ? -42.989 27.183 20.379 1.00 82.81 385 LYS A O 1
ATOM 3115 N N . THR A 1 386 ? -43.761 26.502 22.375 1.00 82.12 386 THR A N 1
ATOM 3116 C CA . THR A 1 386 ? -42.430 26.283 22.972 1.00 82.12 386 THR A CA 1
ATOM 3117 C C . THR A 1 386 ? -41.833 24.927 22.594 1.00 82.12 386 THR A C 1
ATOM 3119 O O . THR A 1 386 ? -40.697 24.885 22.128 1.00 82.12 386 THR A O 1
ATOM 3122 N N . ALA A 1 387 ? -42.590 23.836 22.736 1.00 79.75 387 ALA A N 1
ATOM 3123 C CA . ALA A 1 387 ? -42.110 22.477 22.483 1.00 79.75 387 ALA A CA 1
ATOM 3124 C C . ALA A 1 387 ? -42.055 22.126 20.986 1.00 79.75 387 ALA A C 1
ATOM 3126 O O . ALA A 1 387 ? -41.077 21.538 20.525 1.00 79.75 387 ALA A O 1
ATOM 3127 N N . LEU A 1 388 ? -43.080 22.502 20.208 1.00 83.62 388 LEU A N 1
ATOM 3128 C CA . LEU A 1 388 ? -43.179 22.148 18.786 1.00 83.62 388 LEU A CA 1
ATOM 3129 C C . LEU A 1 388 ? -42.909 23.308 17.819 1.00 83.62 388 LEU A C 1
ATOM 3131 O O . LEU A 1 388 ? -42.601 23.049 16.660 1.00 83.62 388 LEU A O 1
ATOM 3135 N N . GLY A 1 389 ? -42.937 24.571 18.254 1.00 88.50 389 GLY A N 1
ATOM 3136 C CA . GLY A 1 389 ? -42.761 25.722 17.357 1.00 88.50 389 GLY A CA 1
ATOM 3137 C C . GLY A 1 389 ? -41.451 25.702 16.558 1.00 88.50 389 GLY A C 1
ATOM 3138 O O . GLY A 1 389 ? -41.467 25.902 15.342 1.00 88.50 389 GLY A O 1
ATOM 3139 N N . LYS A 1 390 ? -40.317 25.397 17.208 1.00 89.19 390 LYS A N 1
ATOM 3140 C CA . LYS A 1 390 ? -39.008 25.283 16.537 1.00 89.19 390 LYS A CA 1
ATOM 3141 C C . LYS A 1 390 ? -38.948 24.104 15.547 1.00 89.19 390 LYS A C 1
ATOM 3143 O O . LYS A 1 390 ? -38.646 24.367 14.381 1.00 89.19 390 LYS A O 1
ATOM 3148 N N . PRO A 1 391 ? -39.238 22.842 15.930 1.00 90.69 391 PRO A N 1
ATOM 3149 C CA . PRO A 1 391 ? -39.201 21.736 14.977 1.00 90.69 391 PRO A CA 1
ATOM 3150 C C . PRO A 1 391 ? -40.249 21.844 13.869 1.00 90.69 391 PRO A C 1
ATOM 3152 O O . PRO A 1 391 ? -39.921 21.567 12.723 1.00 90.69 391 PRO A O 1
ATOM 3155 N N . LEU A 1 392 ? -41.470 22.309 14.154 1.00 92.31 392 LEU A N 1
ATOM 3156 C CA . LEU A 1 392 ? -42.505 22.471 13.129 1.00 92.31 392 LEU A CA 1
ATOM 3157 C C . LEU A 1 392 ? -42.091 23.506 12.069 1.00 92.31 392 LEU A C 1
ATOM 3159 O O . LEU A 1 392 ? -42.282 23.271 10.880 1.00 92.31 392 LEU A O 1
ATOM 3163 N N . THR A 1 393 ? -41.460 24.614 12.479 1.00 93.00 393 THR A N 1
ATOM 3164 C CA . THR A 1 393 ? -40.933 25.628 11.546 1.00 93.00 393 THR A CA 1
ATOM 3165 C C . THR A 1 393 ? -39.853 25.046 10.629 1.00 93.00 393 THR A C 1
ATOM 3167 O O . THR A 1 393 ? -39.885 25.269 9.420 1.00 93.00 393 THR A O 1
ATOM 3170 N N . LEU A 1 394 ? -38.917 24.270 11.186 1.00 92.81 394 LEU A N 1
ATOM 3171 C CA . LEU A 1 394 ? -37.843 23.627 10.422 1.00 92.81 394 LEU A CA 1
ATOM 3172 C C . LEU A 1 394 ? -38.383 22.541 9.474 1.00 92.81 394 LEU A C 1
ATOM 3174 O O . LEU A 1 394 ? -38.019 22.522 8.300 1.00 92.81 394 LEU A O 1
ATOM 3178 N N . ALA A 1 395 ? -39.308 21.703 9.946 1.00 93.31 395 ALA A N 1
ATOM 3179 C CA . ALA A 1 395 ? -39.965 20.682 9.137 1.00 93.31 395 ALA A CA 1
ATOM 3180 C C . ALA A 1 395 ? -40.724 21.289 7.947 1.00 93.31 395 ALA A C 1
ATOM 3182 O O . ALA A 1 395 ? -40.589 20.818 6.822 1.00 93.31 395 ALA A O 1
ATOM 3183 N N . LEU A 1 396 ? -41.496 22.360 8.171 1.00 93.88 396 LEU A N 1
ATOM 3184 C CA . LEU A 1 396 ? -42.254 23.046 7.119 1.00 93.88 396 LEU A CA 1
ATOM 3185 C C . LEU A 1 396 ? -41.339 23.758 6.107 1.00 93.88 396 LEU A C 1
ATOM 3187 O O . LEU A 1 396 ? -41.635 23.755 4.909 1.00 93.88 396 LEU A O 1
ATOM 3191 N N . ALA A 1 397 ? -40.202 24.303 6.548 1.00 93.69 397 ALA A N 1
ATOM 3192 C CA . ALA A 1 397 ? -39.187 24.846 5.645 1.00 93.69 397 ALA A CA 1
ATOM 3193 C C . ALA A 1 397 ? -38.559 23.742 4.768 1.00 93.69 397 ALA A C 1
ATOM 3195 O O . ALA A 1 397 ? -38.392 23.923 3.563 1.00 93.69 397 ALA A O 1
ATOM 3196 N N . GLU A 1 398 ? -38.285 22.562 5.330 1.00 92.38 398 GLU A N 1
ATOM 3197 C CA . GLU A 1 398 ? -37.749 21.437 4.559 1.00 92.38 398 GLU A CA 1
ATOM 3198 C C . GLU A 1 398 ? -38.793 20.819 3.608 1.00 92.38 398 GLU A C 1
ATOM 3200 O O . GLU A 1 398 ? -38.469 20.470 2.473 1.00 92.38 398 GLU A O 1
ATOM 3205 N N . ILE A 1 399 ? -40.061 20.739 4.026 1.00 95.38 399 ILE A N 1
ATOM 3206 C CA . ILE A 1 399 ? -41.182 20.256 3.202 1.00 95.38 399 ILE A CA 1
ATOM 3207 C C . ILE A 1 399 ? -41.443 21.188 2.016 1.00 95.38 399 ILE A C 1
ATOM 3209 O O . ILE A 1 399 ? -41.637 20.708 0.901 1.00 95.38 399 ILE A O 1
ATOM 3213 N N . THR A 1 400 ? -41.412 22.509 2.212 1.00 93.12 400 THR A N 1
ATOM 3214 C CA . THR A 1 400 ? -41.588 23.464 1.100 1.00 93.12 400 THR A CA 1
ATOM 3215 C C . THR A 1 400 ? -40.407 23.449 0.123 1.00 93.12 400 THR A C 1
ATOM 3217 O O . THR A 1 400 ? -40.627 23.611 -1.078 1.00 93.12 400 THR A O 1
ATOM 3220 N N . ALA A 1 401 ? -39.187 23.168 0.598 1.00 90.88 401 ALA A N 1
ATOM 3221 C CA . ALA A 1 401 ? -38.002 22.995 -0.245 1.00 90.88 401 ALA A CA 1
ATOM 3222 C C . ALA A 1 401 ? -37.977 21.662 -1.023 1.00 90.88 401 ALA A C 1
ATOM 3224 O O . ALA A 1 401 ? -37.602 21.649 -2.194 1.00 90.88 401 ALA A O 1
ATOM 3225 N N . LYS A 1 402 ? -38.362 20.539 -0.397 1.00 92.00 402 LYS A N 1
ATOM 3226 C CA . LYS A 1 402 ? -38.297 19.191 -1.004 1.00 92.00 402 LYS A CA 1
ATOM 3227 C C . LYS A 1 402 ? -39.567 18.757 -1.742 1.00 92.00 402 LYS A C 1
ATOM 3229 O O . LYS A 1 402 ? -39.501 17.814 -2.523 1.00 92.00 402 LYS A O 1
ATOM 3234 N N . GLN A 1 403 ? -40.707 19.391 -1.461 1.00 94.38 403 GLN A N 1
ATOM 3235 C CA . GLN A 1 403 ? -42.039 19.065 -1.998 1.00 94.38 403 GLN A CA 1
ATOM 3236 C C . GLN A 1 403 ? -42.354 17.549 -2.010 1.00 94.38 403 GLN A C 1
ATOM 3238 O O . GLN A 1 403 ? -42.654 16.978 -3.062 1.00 94.38 403 GLN A O 1
ATOM 3243 N N . PRO A 1 404 ? -42.269 16.862 -0.850 1.00 92.69 404 PRO A N 1
ATOM 3244 C CA . PRO A 1 404 ? -42.530 15.429 -0.759 1.00 92.69 404 PRO A CA 1
ATOM 3245 C C . PRO A 1 404 ? -43.968 15.087 -1.175 1.00 92.69 404 PRO A C 1
ATOM 3247 O O . PRO A 1 404 ? -44.917 15.790 -0.831 1.00 92.69 404 PRO A O 1
ATOM 3250 N N . LYS A 1 405 ? -44.125 13.953 -1.871 1.00 89.25 405 LYS A N 1
ATOM 3251 C CA . LYS A 1 405 ? -45.403 13.479 -2.440 1.00 89.25 405 LYS A CA 1
ATOM 3252 C C . LYS A 1 405 ? -46.519 13.283 -1.399 1.00 89.25 405 LYS A C 1
ATOM 3254 O O . LYS A 1 405 ? -47.690 13.388 -1.750 1.00 89.25 405 LYS A O 1
ATOM 3259 N N . ASP A 1 406 ? -46.155 13.025 -0.144 1.00 94.62 406 ASP A N 1
ATOM 3260 C CA . ASP A 1 406 ? -47.036 13.150 1.018 1.00 94.62 406 ASP A CA 1
ATOM 3261 C C . ASP A 1 406 ? -46.347 14.042 2.073 1.00 94.62 406 ASP A C 1
ATOM 3263 O O . ASP A 1 406 ? -45.415 13.589 2.750 1.00 94.62 406 ASP A O 1
ATOM 3267 N N . PRO A 1 407 ? -46.760 15.315 2.219 1.00 91.62 407 PRO A N 1
ATOM 3268 C CA . PRO A 1 407 ? -46.157 16.229 3.183 1.00 91.62 407 PRO A CA 1
ATOM 3269 C C . PRO A 1 407 ? -46.588 15.955 4.629 1.00 91.62 407 PRO A C 1
ATOM 3271 O O . PRO A 1 407 ? -45.863 16.333 5.546 1.00 91.62 407 PRO A O 1
ATOM 3274 N N . ILE A 1 408 ? -47.723 15.286 4.863 1.00 92.06 408 ILE A N 1
ATOM 3275 C CA . ILE A 1 408 ? -48.226 14.988 6.213 1.00 92.06 408 ILE A CA 1
ATOM 3276 C C . ILE A 1 408 ? -47.444 13.805 6.793 1.00 92.06 408 ILE A C 1
ATOM 3278 O O . ILE A 1 408 ? -46.947 13.869 7.920 1.00 92.06 408 ILE A O 1
ATOM 3282 N N . HIS A 1 409 ? -47.257 12.752 5.998 1.00 91.69 409 HIS A N 1
ATOM 3283 C CA . HIS A 1 409 ? -46.452 11.593 6.375 1.00 91.69 409 HIS A CA 1
ATOM 3284 C C . HIS A 1 409 ? -44.964 11.948 6.538 1.00 91.69 409 HIS A C 1
ATOM 3286 O O . HIS A 1 409 ? -44.308 11.449 7.459 1.00 91.69 409 HIS A O 1
ATOM 3292 N N . TYR A 1 410 ? -44.441 12.857 5.702 1.00 92.56 410 TYR A N 1
ATOM 3293 C CA . TYR A 1 410 ? -43.087 13.401 5.856 1.00 92.56 410 TYR A CA 1
ATOM 3294 C C . TYR A 1 410 ? -42.945 14.223 7.145 1.00 92.56 410 TYR A C 1
ATOM 3296 O O . TYR A 1 410 ? -41.976 14.038 7.878 1.00 92.56 410 TYR A O 1
ATOM 3304 N N . LEU A 1 411 ? -43.922 15.082 7.463 1.00 93.38 411 LEU A N 1
ATOM 3305 C CA . LEU A 1 411 ? -43.926 15.884 8.691 1.00 93.38 411 LEU A CA 1
ATOM 3306 C C . LEU A 1 411 ? -43.879 15.009 9.951 1.00 93.38 411 LEU A C 1
ATOM 3308 O O . LEU A 1 411 ? -43.086 15.284 10.849 1.00 93.38 411 LEU A O 1
ATOM 3312 N N . GLY A 1 412 ? -44.666 13.929 9.998 1.00 90.31 412 GLY A N 1
ATOM 3313 C CA . GLY A 1 412 ? -44.639 12.971 11.108 1.00 90.31 412 GLY A CA 1
ATOM 3314 C C . GLY A 1 412 ? -43.256 12.340 11.314 1.00 90.31 412 GLY A C 1
ATOM 3315 O O . GLY A 1 412 ? -42.727 12.356 12.426 1.00 90.31 412 GLY A O 1
ATOM 3316 N N . HIS A 1 413 ? -42.630 11.860 10.234 1.00 89.62 413 HIS A N 1
ATOM 3317 C CA . HIS A 1 413 ? -41.278 11.293 10.280 1.00 89.62 413 HIS A CA 1
ATOM 3318 C C . HIS A 1 413 ? -40.211 12.322 10.666 1.00 89.62 413 HIS A C 1
ATOM 3320 O O . HIS A 1 413 ? -39.304 12.004 11.437 1.00 89.62 413 HIS A O 1
ATOM 3326 N N . TRP A 1 414 ? -40.323 13.557 10.171 1.00 94.81 414 TRP A N 1
ATOM 3327 C CA . TRP A 1 414 ? -39.388 14.633 10.491 1.00 94.81 414 TRP A CA 1
ATOM 3328 C C . TRP A 1 414 ? -39.451 14.998 11.977 1.00 94.81 414 TRP A C 1
ATOM 3330 O O . TRP A 1 414 ? -38.418 15.045 12.640 1.00 94.81 414 TRP A O 1
ATOM 3340 N N . LEU A 1 415 ? -40.655 15.194 12.530 1.00 92.19 415 LEU A N 1
ATOM 3341 C CA . LEU A 1 415 ? -40.846 15.513 13.950 1.00 92.19 415 LEU A CA 1
ATOM 3342 C C . LEU A 1 415 ? -40.367 14.374 14.864 1.00 92.19 415 LEU A C 1
ATOM 3344 O O . LEU A 1 415 ? -39.728 14.640 15.882 1.00 92.19 415 LEU A O 1
ATOM 3348 N N . PHE A 1 416 ? -40.613 13.115 14.481 1.00 89.50 416 PHE A N 1
ATOM 3349 C CA . PHE A 1 416 ? -40.098 11.952 15.207 1.00 89.50 416 PHE A CA 1
ATOM 3350 C C . PHE A 1 416 ? -38.563 11.905 15.191 1.00 89.50 416 PHE A C 1
ATOM 3352 O O . PHE A 1 416 ? -37.944 11.800 16.251 1.00 89.50 416 PHE A O 1
ATOM 3359 N N . LYS A 1 417 ? -37.935 12.065 14.015 1.00 90.44 417 LYS A N 1
ATOM 3360 C CA . LYS A 1 417 ? -36.469 12.109 13.892 1.00 90.44 417 LYS A CA 1
ATOM 3361 C C . LYS A 1 417 ? -35.870 13.275 14.678 1.00 90.44 417 LYS A C 1
ATOM 3363 O O . LYS A 1 417 ? -34.872 13.090 15.358 1.00 90.44 417 LYS A O 1
ATOM 3368 N N . TYR A 1 418 ? -36.484 14.456 14.643 1.00 89.81 418 TYR A N 1
ATOM 3369 C CA . TYR A 1 418 ? -36.011 15.613 15.404 1.00 89.81 418 TYR A CA 1
ATOM 3370 C C . TYR A 1 418 ? -35.995 15.353 16.914 1.00 89.81 418 TYR A C 1
ATOM 3372 O O . TYR A 1 418 ? -35.026 15.703 17.586 1.00 89.81 418 TYR A O 1
ATOM 3380 N N . ARG A 1 419 ? -37.049 14.720 17.445 1.00 86.88 419 ARG A N 1
ATOM 3381 C CA . ARG A 1 419 ? -37.112 14.336 18.858 1.00 86.88 419 ARG A CA 1
ATOM 3382 C C . ARG A 1 419 ? -36.037 13.305 19.209 1.00 86.88 419 ARG A C 1
ATOM 3384 O O . ARG A 1 419 ? -35.301 13.523 20.164 1.00 86.88 419 ARG A O 1
ATOM 3391 N N . TYR A 1 420 ? -35.919 12.238 18.419 1.00 82.94 420 TYR A N 1
ATOM 3392 C CA . TYR A 1 420 ? -34.890 11.211 18.608 1.00 82.94 420 TYR A CA 1
ATOM 3393 C C . TYR A 1 420 ? -33.480 11.821 18.609 1.00 82.94 420 TYR A C 1
ATOM 3395 O O . TYR A 1 420 ? -32.696 11.580 19.522 1.00 82.94 420 TYR A O 1
ATOM 3403 N N . ASN A 1 421 ? -33.193 12.705 17.648 1.00 85.81 421 ASN A N 1
ATOM 3404 C CA . ASN A 1 421 ? -31.936 13.441 17.589 1.00 85.81 421 ASN A CA 1
ATOM 3405 C C . ASN A 1 421 ? -31.694 14.294 18.847 1.00 85.81 421 ASN A C 1
ATOM 3407 O O . ASN A 1 421 ? -30.562 14.318 19.304 1.00 85.81 421 ASN A O 1
ATOM 3411 N N . GLN A 1 422 ? -32.705 14.961 19.427 1.00 85.06 422 GLN A N 1
ATOM 3412 C CA . GLN A 1 422 ? -32.536 15.694 20.695 1.00 85.06 422 GLN A CA 1
ATOM 3413 C C . GLN A 1 422 ? -32.226 14.776 21.883 1.00 85.06 422 GLN A C 1
ATOM 3415 O O . GLN A 1 422 ? -31.418 15.145 22.731 1.00 85.06 422 GLN A O 1
ATOM 3420 N N . GLU A 1 423 ? -32.860 13.605 21.956 1.00 79.38 423 GLU A N 1
ATOM 3421 C CA . GLU A 1 423 ? -32.624 12.632 23.027 1.00 79.38 423 GLU A CA 1
ATOM 3422 C C . GLU A 1 423 ? -31.188 12.067 22.924 1.00 79.38 423 GLU A C 1
ATOM 3424 O O . GLU A 1 423 ? -30.448 12.098 23.908 1.00 79.38 423 GLU A O 1
ATOM 3429 N N . VAL A 1 424 ? -30.726 11.708 21.717 1.00 78.81 424 VAL A N 1
ATOM 3430 C CA . VAL A 1 424 ? -29.322 11.322 21.441 1.00 78.81 424 VAL A CA 1
ATOM 3431 C C . VAL A 1 424 ? -28.334 12.459 21.751 1.00 78.81 424 VAL A C 1
ATOM 3433 O O . VAL A 1 424 ? -27.298 12.224 22.371 1.00 78.81 424 VAL A O 1
ATOM 3436 N N . ASP A 1 425 ? -28.660 13.702 21.387 1.00 80.00 425 ASP A N 1
ATOM 3437 C CA . ASP A 1 425 ? -27.844 14.894 21.665 1.00 80.00 425 ASP A CA 1
ATOM 3438 C C . ASP A 1 425 ? -27.647 15.167 23.164 1.00 80.00 425 ASP A C 1
ATOM 3440 O O . ASP A 1 425 ? -26.713 15.886 23.529 1.00 80.00 425 ASP A O 1
ATOM 3444 N N . VAL A 1 426 ? -28.549 14.684 24.024 1.00 80.12 426 VAL A N 1
ATOM 3445 C CA . VAL A 1 426 ? -28.424 14.784 25.484 1.00 80.12 426 VAL A CA 1
ATOM 3446 C C . VAL A 1 426 ? -27.521 13.671 26.007 1.00 80.12 426 VAL A C 1
ATOM 3448 O O . VAL A 1 426 ? -26.583 13.977 26.742 1.00 80.12 426 VAL A O 1
ATOM 3451 N N . PHE A 1 427 ? -27.721 12.424 25.566 1.00 73.00 427 PHE A N 1
ATOM 3452 C CA . PHE A 1 427 ? -26.859 11.301 25.952 1.00 73.00 427 PHE A CA 1
ATOM 3453 C C . PHE A 1 427 ? -25.397 11.524 25.543 1.00 73.00 427 PHE A C 1
ATOM 3455 O O . PHE A 1 427 ? -24.518 11.467 26.399 1.00 73.00 427 PHE A O 1
ATOM 3462 N N . LYS A 1 428 ? -25.124 11.906 24.285 1.00 74.94 428 LYS A N 1
ATOM 3463 C CA . LYS A 1 428 ? -23.747 12.172 23.824 1.00 74.94 428 LYS A CA 1
ATOM 3464 C C . LYS A 1 428 ? -23.072 13.324 24.592 1.00 74.94 428 LYS A C 1
ATOM 3466 O O . LYS A 1 428 ? -21.858 13.321 24.760 1.00 74.94 428 LYS A O 1
ATOM 3471 N N . LYS A 1 429 ? -23.832 14.291 25.131 1.00 80.06 429 LYS A N 1
ATOM 3472 C CA . LYS A 1 429 ? -23.285 15.349 26.012 1.00 80.06 429 LYS A CA 1
ATOM 3473 C C . LYS A 1 429 ? -22.996 14.859 27.435 1.00 80.06 429 LYS A C 1
ATOM 3475 O O . LYS A 1 429 ? -22.052 15.354 28.045 1.00 80.06 429 LYS A O 1
ATOM 3480 N N . GLN A 1 430 ? -23.777 13.913 27.957 1.00 77.44 430 GLN A N 1
ATOM 3481 C CA . GLN A 1 430 ? -23.518 13.277 29.254 1.00 77.44 430 GLN A CA 1
ATOM 3482 C C . GLN A 1 430 ? -22.264 12.395 29.179 1.00 77.44 430 GLN A C 1
ATOM 3484 O O . GLN A 1 430 ? -21.351 12.577 29.977 1.00 77.44 430 GLN A O 1
ATOM 3489 N N . GLU A 1 431 ? -22.157 11.556 28.147 1.00 75.38 431 GLU A N 1
ATOM 3490 C CA . GLU A 1 431 ? -20.988 10.709 27.881 1.00 75.38 431 GLU A CA 1
ATOM 3491 C C . GLU A 1 431 ? -19.692 11.527 27.726 1.00 75.38 431 GLU A C 1
ATOM 3493 O O . GLU A 1 431 ? -18.690 11.238 28.380 1.00 75.38 431 GLU A O 1
ATOM 3498 N N . ILE A 1 432 ? -19.711 12.616 26.943 1.00 79.75 432 ILE A N 1
ATOM 3499 C CA . ILE A 1 432 ? -18.558 13.528 26.822 1.00 79.75 432 ILE A CA 1
ATOM 3500 C C . ILE A 1 432 ? -18.171 14.129 28.184 1.00 79.75 432 ILE A C 1
ATOM 3502 O O . ILE A 1 432 ? -16.982 14.239 28.484 1.00 79.75 432 ILE A O 1
ATOM 3506 N N . GLN A 1 433 ? -19.142 14.494 29.028 1.00 83.25 433 GLN A N 1
ATOM 3507 C CA . GLN A 1 433 ? -18.862 15.035 30.360 1.00 83.25 433 GLN A CA 1
ATOM 3508 C C . GLN A 1 433 ? -18.263 13.975 31.300 1.00 83.25 433 GLN A C 1
ATOM 3510 O O . GLN A 1 433 ? -17.359 14.295 32.071 1.00 83.25 433 GLN A O 1
ATOM 3515 N N . GLU A 1 434 ? -18.714 12.723 31.226 1.00 82.62 434 GLU A N 1
ATOM 3516 C CA . GLU A 1 434 ? -18.153 11.604 31.994 1.00 82.62 434 GLU A CA 1
ATOM 3517 C C . GLU A 1 434 ? -16.716 11.281 31.556 1.00 82.62 434 GLU A C 1
ATOM 3519 O O . GLU A 1 434 ? -15.824 11.182 32.401 1.00 82.62 434 GLU A O 1
ATOM 3524 N N . LEU A 1 435 ? -16.450 11.243 30.246 1.00 78.81 435 LEU A N 1
ATOM 3525 C CA . LEU A 1 435 ? -15.101 11.073 29.692 1.00 78.81 435 LEU A CA 1
ATOM 3526 C C . LEU A 1 435 ? -14.160 12.229 30.069 1.00 78.81 435 LEU A C 1
ATOM 3528 O O . LEU A 1 435 ? -12.984 11.998 30.361 1.00 78.81 435 LEU A O 1
ATOM 3532 N N . MET A 1 436 ? -14.661 13.469 30.110 1.00 79.56 436 MET A N 1
ATOM 3533 C CA . MET A 1 436 ? -13.900 14.611 30.627 1.00 79.56 436 MET A CA 1
ATOM 3534 C C . MET A 1 436 ? -13.578 14.444 32.115 1.00 79.56 436 MET A C 1
ATOM 3536 O O . MET A 1 436 ? -12.424 14.622 32.493 1.00 79.56 436 MET A O 1
ATOM 3540 N N . ASN A 1 437 ? -14.554 14.054 32.943 1.00 83.88 437 ASN A N 1
ATOM 3541 C CA . ASN A 1 437 ? -14.358 13.851 34.381 1.00 83.88 437 ASN A CA 1
ATOM 3542 C C . ASN A 1 437 ? -13.304 12.766 34.675 1.00 83.88 437 ASN A C 1
ATOM 3544 O O . ASN A 1 437 ? -12.448 12.961 35.540 1.00 83.88 437 ASN A O 1
ATOM 3548 N N . GLU A 1 438 ? -13.333 11.645 33.946 1.00 80.62 438 GLU A N 1
ATOM 3549 C CA . GLU A 1 438 ? -12.385 10.543 34.153 1.00 80.62 438 GLU A CA 1
ATOM 3550 C C . GLU A 1 438 ? -10.984 10.876 33.607 1.00 80.62 438 GLU A C 1
ATOM 3552 O O . GLU A 1 438 ? -9.982 10.536 34.238 1.00 80.62 438 GLU A O 1
ATOM 3557 N N . ARG A 1 439 ? -10.871 11.646 32.512 1.00 75.69 439 ARG A N 1
ATOM 3558 C CA . ARG A 1 439 ? -9.580 12.224 32.093 1.00 75.69 439 ARG A CA 1
ATOM 3559 C C . ARG A 1 439 ? -8.998 13.116 33.193 1.00 75.69 439 ARG A C 1
ATOM 3561 O O . ARG A 1 439 ? -7.838 12.957 33.570 1.00 75.69 439 ARG A O 1
ATOM 3568 N N . ASP A 1 440 ? -9.807 14.035 33.711 1.00 83.25 440 ASP A N 1
ATOM 3569 C CA . ASP A 1 440 ? -9.446 14.965 34.781 1.00 83.25 440 ASP A CA 1
ATOM 3570 C C . ASP A 1 440 ? -9.017 14.254 36.070 1.00 83.25 440 ASP A C 1
ATOM 3572 O O . ASP A 1 440 ? -8.276 14.816 36.880 1.00 83.25 440 ASP A O 1
ATOM 3576 N N . ARG A 1 441 ? -9.523 13.041 36.298 1.00 89.31 441 ARG A N 1
ATOM 3577 C CA . ARG A 1 441 ? -9.138 12.163 37.400 1.00 89.31 441 ARG A CA 1
ATOM 3578 C C . ARG A 1 441 ? -7.794 11.488 37.126 1.00 89.31 441 ARG A C 1
ATOM 3580 O O . ARG A 1 441 ? -6.895 11.607 37.954 1.00 89.31 441 ARG A O 1
ATOM 3587 N N . LEU A 1 442 ? -7.629 10.849 35.967 1.00 81.44 442 LEU A N 1
ATOM 3588 C CA . LEU A 1 442 ? -6.382 10.182 35.571 1.00 81.44 442 LEU A CA 1
ATOM 3589 C C . LEU A 1 442 ? -5.192 11.154 35.525 1.00 81.44 442 LEU A C 1
ATOM 3591 O O . LEU A 1 442 ? -4.076 10.789 35.894 1.00 81.44 442 LEU A O 1
ATOM 3595 N N . GLU A 1 443 ? -5.418 12.411 35.134 1.00 85.19 443 GLU A N 1
ATOM 3596 C CA . GLU A 1 443 ? -4.389 13.456 35.151 1.00 85.19 443 GLU A CA 1
ATOM 3597 C C . GLU A 1 443 ? -3.959 13.814 36.591 1.00 85.19 443 GLU A C 1
ATOM 3599 O O . GLU A 1 443 ? -2.762 13.923 36.866 1.00 85.19 443 GLU A O 1
ATOM 3604 N N . LYS A 1 444 ? -4.899 13.870 37.548 1.00 85.25 444 LYS A N 1
ATOM 3605 C CA . LYS A 1 444 ? -4.609 14.062 38.986 1.00 85.25 444 LYS A CA 1
ATOM 3606 C C . LYS A 1 444 ? -3.910 12.848 39.605 1.00 85.25 444 LYS A C 1
ATOM 3608 O O . LYS A 1 444 ? -2.951 13.017 40.355 1.00 85.25 444 LYS A O 1
ATOM 3613 N N . GLU A 1 445 ? -4.342 11.630 39.277 1.00 86.25 445 GLU A N 1
ATOM 3614 C CA . GLU A 1 445 ? -3.695 10.391 39.731 1.00 86.25 445 GLU A CA 1
ATOM 3615 C C . GLU A 1 445 ? -2.245 10.307 39.214 1.00 86.25 445 GLU A C 1
ATOM 3617 O O . GLU A 1 445 ? -1.329 10.054 39.996 1.00 86.25 445 GLU A O 1
ATOM 3622 N N . LYS A 1 446 ? -1.999 10.653 37.942 1.00 86.69 446 LYS A N 1
ATOM 3623 C CA . LYS A 1 446 ? -0.649 10.739 37.359 1.00 86.69 446 LYS A CA 1
ATOM 3624 C C . LYS A 1 446 ? 0.240 11.786 38.045 1.00 86.69 446 LYS A C 1
ATOM 3626 O O . LYS A 1 446 ? 1.414 11.513 38.287 1.00 86.69 446 LYS A O 1
ATOM 3631 N N . ILE A 1 447 ? -0.296 12.967 38.368 1.00 86.81 447 ILE A N 1
ATOM 3632 C CA . ILE A 1 447 ? 0.440 14.011 39.105 1.00 86.81 447 ILE A CA 1
ATOM 3633 C C . ILE A 1 447 ? 0.801 13.530 40.520 1.00 86.81 447 ILE A C 1
ATOM 3635 O O . ILE A 1 447 ? 1.934 13.724 40.956 1.00 86.81 447 ILE A O 1
ATOM 3639 N N . ASN A 1 448 ? -0.114 12.843 41.212 1.00 86.25 448 ASN A N 1
ATOM 3640 C CA . ASN A 1 448 ? 0.156 12.273 42.535 1.00 86.25 448 ASN A CA 1
ATOM 3641 C C . ASN A 1 448 ? 1.262 11.205 42.502 1.00 86.25 448 ASN A C 1
ATOM 3643 O O . ASN A 1 448 ? 2.116 11.205 43.385 1.00 86.25 448 ASN A O 1
ATOM 3647 N N . VAL A 1 449 ? 1.289 10.335 41.484 1.00 88.94 449 VAL A N 1
ATOM 3648 C CA . VAL A 1 449 ? 2.368 9.343 41.306 1.00 88.94 449 VAL A CA 1
ATOM 3649 C C . VAL A 1 449 ? 3.717 10.030 41.076 1.00 88.94 449 VAL A C 1
ATOM 3651 O O . VAL A 1 449 ? 4.692 9.690 41.739 1.00 88.94 449 VAL A O 1
ATOM 3654 N N . LEU A 1 450 ? 3.777 11.048 40.209 1.00 88.06 450 LEU A N 1
ATOM 3655 C CA . LEU A 1 450 ? 5.012 11.806 39.969 1.00 88.06 450 LEU A CA 1
ATOM 3656 C C . LEU A 1 450 ? 5.532 12.503 41.239 1.00 88.06 450 LEU A C 1
ATOM 3658 O O . LEU A 1 450 ? 6.736 12.487 41.493 1.00 88.06 450 LEU A O 1
ATOM 3662 N N . LEU A 1 451 ? 4.635 13.060 42.059 1.00 89.69 451 LEU A N 1
ATOM 3663 C CA . LEU A 1 451 ? 4.986 13.689 43.335 1.00 89.69 451 LEU A CA 1
ATOM 3664 C C . LEU A 1 451 ? 5.478 12.665 44.377 1.00 89.69 451 LEU A C 1
ATOM 3666 O O . LEU A 1 451 ? 6.387 12.964 45.152 1.00 89.69 451 LEU A O 1
ATOM 3670 N N . GLN A 1 452 ? 4.919 11.449 44.385 1.00 87.31 452 GLN A N 1
ATOM 3671 C CA . GLN A 1 452 ? 5.404 10.345 45.222 1.00 87.31 452 GLN A CA 1
ATOM 3672 C C . GLN A 1 452 ? 6.791 9.860 44.777 1.00 87.31 452 GLN A C 1
ATOM 3674 O O . GLN A 1 452 ? 7.665 9.681 45.624 1.00 87.31 452 GLN A O 1
ATOM 3679 N N . ASP A 1 453 ? 7.027 9.718 43.470 1.00 87.50 453 ASP A N 1
ATOM 3680 C CA . ASP A 1 453 ? 8.338 9.364 42.910 1.00 87.50 453 ASP A CA 1
ATOM 3681 C C . ASP A 1 453 ? 9.410 10.419 43.221 1.00 87.50 453 ASP A C 1
ATOM 3683 O O . ASP A 1 453 ? 10.558 10.073 43.505 1.00 87.50 453 ASP A O 1
ATOM 3687 N N . GLU A 1 454 ? 9.067 11.708 43.156 1.00 87.94 454 GLU A N 1
ATOM 3688 C CA . GLU A 1 454 ? 9.976 12.804 43.509 1.00 87.94 454 GLU A CA 1
ATOM 3689 C C . GLU A 1 454 ? 10.300 12.803 45.010 1.00 87.94 454 GLU A C 1
ATOM 3691 O O . GLU A 1 454 ? 11.474 12.813 45.385 1.00 87.94 454 GLU A O 1
ATOM 3696 N N . ALA A 1 455 ? 9.287 12.676 45.875 1.00 89.88 455 ALA A N 1
ATOM 3697 C CA . ALA A 1 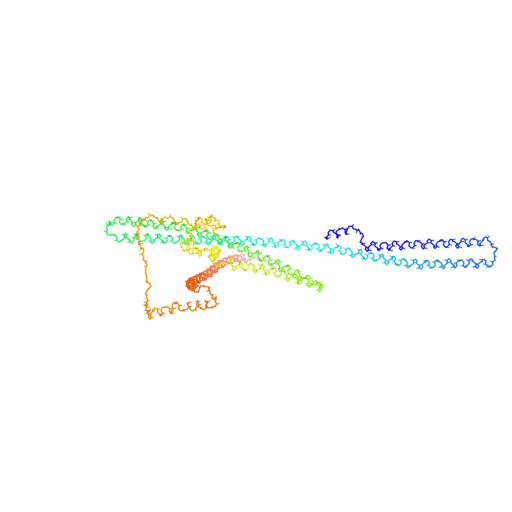455 ? 9.488 12.560 47.319 1.00 89.88 455 ALA A CA 1
ATOM 3698 C C . ALA A 1 455 ? 10.336 11.329 47.697 1.00 89.88 455 ALA A C 1
ATOM 3700 O O . ALA A 1 455 ? 11.229 11.426 48.540 1.00 89.88 455 ALA A O 1
ATOM 3701 N N . HIS A 1 456 ? 10.109 10.183 47.049 1.00 87.06 456 HIS A N 1
ATOM 3702 C CA . HIS A 1 456 ? 10.872 8.957 47.287 1.00 87.06 456 HIS A CA 1
ATOM 3703 C C . HIS A 1 456 ? 12.344 9.103 46.868 1.00 87.06 456 HIS A C 1
ATOM 3705 O O . HIS A 1 456 ? 13.230 8.675 47.610 1.00 87.06 456 HIS A O 1
ATOM 3711 N N . LYS A 1 457 ? 12.627 9.777 45.742 1.00 91.31 457 LYS A N 1
ATOM 3712 C CA . LYS A 1 457 ? 14.003 10.110 45.326 1.00 91.31 457 LYS A CA 1
ATOM 3713 C C . LYS A 1 457 ? 14.696 11.012 46.342 1.00 91.31 457 LYS A C 1
ATOM 3715 O O . LYS A 1 457 ? 15.809 10.698 46.740 1.00 91.31 457 LYS A O 1
ATOM 3720 N N . VAL A 1 458 ? 14.034 12.071 46.818 1.00 91.75 458 VAL A N 1
ATOM 3721 C CA . VAL A 1 458 ? 14.597 12.973 47.843 1.00 91.75 458 VAL A CA 1
ATOM 3722 C C . VAL A 1 458 ? 14.917 12.222 49.142 1.00 91.75 458 VAL A C 1
ATOM 3724 O O . VAL A 1 458 ? 15.973 12.449 49.731 1.00 91.75 458 VAL A O 1
ATOM 3727 N N . ILE A 1 459 ? 14.057 11.290 49.567 1.00 89.12 459 ILE A N 1
ATOM 3728 C CA . ILE A 1 459 ? 14.310 10.438 50.741 1.00 89.12 459 ILE A CA 1
ATOM 3729 C C . ILE A 1 459 ? 15.523 9.522 50.511 1.00 89.12 459 ILE A C 1
ATOM 3731 O O . ILE A 1 459 ? 16.394 9.455 51.377 1.00 89.12 459 ILE A O 1
ATOM 3735 N N . MET A 1 460 ? 15.624 8.863 49.351 1.00 89.56 460 MET A N 1
ATOM 3736 C CA . MET A 1 460 ? 16.774 8.014 49.004 1.00 89.56 460 MET A CA 1
ATOM 3737 C C . MET A 1 460 ? 18.087 8.816 48.996 1.00 89.56 460 MET A C 1
ATOM 3739 O O . MET A 1 460 ? 19.067 8.415 49.618 1.00 89.56 460 MET A O 1
ATOM 3743 N N . ASP A 1 461 ? 18.079 9.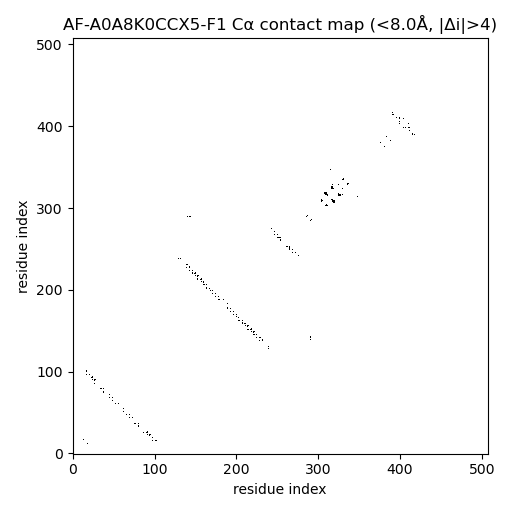996 48.376 1.00 92.06 461 ASP A N 1
ATOM 3744 C CA . ASP A 1 461 ? 19.202 10.937 48.345 1.00 92.06 461 ASP A CA 1
ATOM 3745 C C . ASP A 1 461 ? 19.658 11.376 49.746 1.00 92.06 461 ASP A C 1
ATOM 3747 O O . ASP A 1 461 ? 20.846 11.618 49.964 1.00 92.06 461 ASP A O 1
ATOM 3751 N N . MET A 1 462 ? 18.725 11.518 50.695 1.00 89.44 462 MET A N 1
ATOM 3752 C CA . MET A 1 462 ? 19.036 11.839 52.091 1.00 89.44 462 MET A CA 1
ATOM 3753 C C . MET A 1 462 ? 19.630 10.646 52.847 1.00 89.44 462 MET A C 1
ATOM 3755 O O . MET A 1 462 ? 20.534 10.851 53.657 1.00 89.44 462 MET A O 1
ATOM 3759 N N . VAL A 1 463 ? 19.168 9.419 52.577 1.00 90.94 463 VAL A N 1
ATOM 3760 C CA . VAL A 1 463 ? 19.745 8.194 53.160 1.00 90.94 463 VAL A CA 1
ATOM 3761 C C . VAL A 1 463 ? 21.179 7.996 52.670 1.00 90.94 463 VAL A C 1
ATOM 3763 O O . VAL A 1 463 ? 22.076 7.871 53.497 1.00 90.94 463 VAL A O 1
ATOM 3766 N N . ILE A 1 464 ? 21.419 8.081 51.357 1.00 91.00 464 ILE A N 1
ATOM 3767 C CA . ILE A 1 464 ? 22.760 7.928 50.767 1.00 91.00 464 ILE A CA 1
ATOM 3768 C C . ILE A 1 464 ? 23.741 8.945 51.369 1.00 91.00 464 ILE A C 1
ATOM 3770 O O . ILE A 1 464 ? 24.821 8.568 51.813 1.00 91.00 464 ILE A O 1
ATOM 3774 N N . LYS A 1 465 ? 23.351 10.224 51.478 1.00 91.25 465 LYS A N 1
ATOM 3775 C CA . LYS A 1 465 ? 24.202 11.267 52.086 1.00 91.25 465 LYS A CA 1
ATOM 3776 C C . LYS A 1 465 ? 24.479 11.015 53.573 1.00 91.25 465 LYS A C 1
ATOM 3778 O O . LYS A 1 465 ? 25.565 11.337 54.046 1.00 91.25 465 LYS A O 1
ATOM 3783 N N . ALA A 1 466 ? 23.535 10.430 54.313 1.00 91.56 466 ALA A N 1
ATOM 3784 C CA . ALA A 1 466 ? 23.762 10.037 55.703 1.00 91.56 466 ALA A CA 1
ATOM 3785 C C . ALA A 1 466 ? 24.738 8.849 55.813 1.00 91.56 466 ALA A C 1
ATOM 3787 O O . ALA A 1 466 ? 25.613 8.862 56.678 1.00 91.56 466 ALA A O 1
ATOM 3788 N N . GLU A 1 467 ? 24.636 7.859 54.923 1.00 87.50 467 GLU A N 1
ATOM 3789 C CA . GLU A 1 467 ? 25.570 6.728 54.850 1.00 87.50 467 GLU A CA 1
ATOM 3790 C C . GLU A 1 467 ? 26.985 7.179 54.448 1.00 87.50 467 GLU A C 1
ATOM 3792 O O . GLU A 1 467 ? 27.954 6.802 55.106 1.00 87.50 467 GLU A O 1
ATOM 3797 N N . GLU A 1 468 ? 27.120 8.055 53.445 1.00 90.44 468 GLU A N 1
ATOM 3798 C CA . GLU A 1 468 ? 28.397 8.675 53.053 1.00 90.44 468 GLU A CA 1
ATOM 3799 C C . GLU A 1 468 ? 29.059 9.433 54.214 1.00 90.44 468 GLU A C 1
ATOM 3801 O O . GLU A 1 468 ? 30.274 9.338 54.411 1.00 90.44 468 GLU A O 1
ATOM 3806 N N . GLU A 1 469 ? 28.278 10.178 55.001 1.00 91.75 469 GLU A N 1
ATOM 3807 C CA . GLU A 1 469 ? 28.783 10.925 56.154 1.00 91.75 469 GLU A CA 1
ATOM 3808 C C . GLU A 1 469 ? 29.224 9.982 57.287 1.00 91.75 469 GLU A C 1
ATOM 3810 O O . GLU A 1 469 ? 30.280 10.194 57.887 1.00 91.75 469 GLU A O 1
ATOM 3815 N N . VAL A 1 470 ? 28.485 8.897 57.547 1.00 91.94 470 VAL A N 1
ATOM 3816 C CA . VAL A 1 470 ? 28.886 7.850 58.508 1.00 91.94 470 VAL A CA 1
ATOM 3817 C C . VAL A 1 470 ? 30.181 7.163 58.064 1.00 91.94 470 VAL A C 1
ATOM 3819 O O . VAL A 1 470 ? 31.102 7.026 58.870 1.00 91.94 470 VAL A O 1
ATOM 3822 N N . ILE A 1 471 ? 30.301 6.800 56.783 1.00 90.31 471 ILE A N 1
ATOM 3823 C CA . ILE A 1 471 ? 31.516 6.196 56.215 1.00 90.31 471 ILE A CA 1
ATOM 3824 C C . ILE A 1 471 ? 32.710 7.155 56.337 1.00 90.31 471 ILE A C 1
ATOM 3826 O O . ILE A 1 471 ? 33.797 6.729 56.729 1.00 90.31 471 ILE A O 1
ATOM 3830 N N . ARG A 1 472 ? 32.524 8.455 56.067 1.00 92.19 472 ARG A N 1
ATOM 3831 C CA . ARG A 1 472 ? 33.585 9.465 56.222 1.00 92.19 472 ARG A CA 1
ATOM 3832 C C . ARG A 1 472 ? 34.055 9.581 57.672 1.00 92.19 472 ARG A C 1
ATOM 3834 O O . ARG A 1 472 ? 35.258 9.552 57.918 1.00 92.19 472 ARG A O 1
ATOM 3841 N N . ASN A 1 473 ? 33.126 9.645 58.626 1.00 92.81 473 ASN A N 1
ATOM 3842 C CA . ASN A 1 473 ? 33.449 9.709 60.055 1.00 92.81 473 ASN A CA 1
ATOM 3843 C C . ASN A 1 473 ? 34.202 8.456 60.545 1.00 92.81 473 ASN A C 1
ATOM 3845 O O . ASN A 1 473 ? 35.136 8.577 61.342 1.00 92.81 473 ASN A O 1
ATOM 3849 N N . GLU A 1 474 ? 33.845 7.267 60.049 1.00 89.94 474 GLU A N 1
ATOM 3850 C CA . GLU A 1 474 ? 34.540 6.012 60.368 1.00 89.94 474 GLU A CA 1
ATOM 3851 C C . GLU A 1 474 ? 35.965 5.990 59.789 1.00 89.94 474 GLU A C 1
ATOM 3853 O O . GLU A 1 474 ? 36.920 5.688 60.507 1.00 89.94 474 GLU A O 1
ATOM 3858 N N . LEU A 1 475 ? 36.138 6.402 58.525 1.00 88.62 475 LEU A N 1
ATOM 3859 C CA . LEU A 1 475 ? 37.454 6.552 57.891 1.00 88.62 475 LEU A CA 1
ATOM 3860 C C . LEU A 1 475 ? 38.335 7.570 58.630 1.00 88.62 475 LEU A C 1
ATOM 3862 O O . LEU A 1 475 ? 39.518 7.313 58.852 1.00 88.62 475 LEU A O 1
ATOM 3866 N N . GLU A 1 476 ? 37.771 8.694 59.077 1.00 91.69 476 GLU A N 1
ATOM 3867 C CA . GLU A 1 476 ? 38.485 9.667 59.908 1.00 91.69 476 GLU A CA 1
ATOM 3868 C C . GLU A 1 476 ? 38.847 9.119 61.295 1.00 91.69 476 GLU A C 1
ATOM 3870 O O . GLU A 1 476 ? 39.845 9.557 61.874 1.00 91.69 476 GLU A O 1
ATOM 3875 N N . ARG A 1 477 ? 38.067 8.189 61.868 1.00 91.81 477 ARG A N 1
ATOM 3876 C CA . ARG A 1 477 ? 38.435 7.524 63.130 1.00 91.81 477 ARG A CA 1
ATOM 3877 C C . ARG A 1 477 ? 39.620 6.582 62.910 1.00 91.81 477 ARG A C 1
ATOM 3879 O O . ARG A 1 477 ? 40.625 6.718 63.603 1.00 91.81 477 ARG A O 1
ATOM 3886 N N . ILE A 1 478 ? 39.548 5.733 61.883 1.00 89.25 478 ILE A N 1
ATOM 3887 C CA . ILE A 1 478 ? 40.621 4.805 61.487 1.00 89.25 478 ILE A CA 1
ATOM 3888 C C . ILE A 1 478 ? 41.920 5.565 61.166 1.00 89.25 478 ILE A C 1
ATOM 3890 O O . ILE A 1 478 ? 42.996 5.165 61.604 1.00 89.25 478 ILE A O 1
ATOM 3894 N N . ALA A 1 479 ? 41.838 6.699 60.461 1.00 90.06 479 ALA A N 1
ATOM 3895 C CA . ALA A 1 479 ? 43.002 7.532 60.155 1.00 90.06 479 ALA A CA 1
ATOM 3896 C C . ALA A 1 479 ? 43.659 8.129 61.416 1.00 90.06 479 ALA A C 1
ATOM 3898 O O . ALA A 1 479 ? 44.886 8.185 61.501 1.00 90.06 479 ALA A O 1
ATOM 3899 N N . ARG A 1 480 ? 42.864 8.538 62.417 1.00 89.62 480 ARG A N 1
ATOM 3900 C CA . ARG A 1 480 ? 43.375 9.021 63.714 1.00 89.62 480 ARG A CA 1
ATOM 3901 C C . ARG A 1 480 ? 44.001 7.900 64.544 1.00 89.62 480 ARG A C 1
ATOM 3903 O O . ARG A 1 480 ? 45.053 8.114 65.137 1.00 89.62 480 ARG A O 1
ATOM 3910 N N . GLU A 1 481 ? 43.394 6.716 64.559 1.00 87.19 481 GLU A N 1
ATOM 3911 C CA . GLU A 1 481 ? 43.943 5.520 65.214 1.00 87.19 481 GLU A CA 1
ATOM 3912 C C . GLU A 1 481 ? 45.297 5.126 64.599 1.00 87.19 481 GLU A C 1
ATOM 3914 O O . GLU A 1 481 ? 46.280 4.963 65.322 1.00 87.19 481 GLU A O 1
ATOM 3919 N N . ALA A 1 482 ? 45.390 5.080 63.266 1.00 84.88 482 ALA A N 1
ATOM 3920 C CA . ALA A 1 482 ? 46.635 4.796 62.552 1.00 84.88 482 ALA A CA 1
ATOM 3921 C C . ALA A 1 482 ? 47.731 5.854 62.798 1.00 84.88 482 ALA A C 1
ATOM 3923 O O . ALA A 1 482 ? 48.897 5.499 62.970 1.00 84.88 482 ALA A O 1
ATOM 3924 N N . ALA A 1 483 ? 47.369 7.141 62.858 1.00 86.62 483 ALA A N 1
ATOM 3925 C CA . ALA A 1 483 ? 48.318 8.221 63.134 1.00 86.62 483 ALA A CA 1
ATOM 3926 C C . ALA A 1 483 ? 48.880 8.173 64.568 1.00 86.62 483 ALA A C 1
ATOM 3928 O O . ALA A 1 483 ? 50.055 8.477 64.770 1.00 86.62 483 ALA A O 1
ATOM 3929 N N . MET A 1 484 ? 48.080 7.761 65.562 1.00 84.38 484 MET A N 1
ATOM 3930 C CA . MET A 1 484 ? 48.582 7.549 66.927 1.00 84.38 484 MET A CA 1
ATOM 3931 C C . MET A 1 484 ? 49.565 6.374 66.986 1.00 84.38 484 MET A C 1
ATOM 3933 O O . MET A 1 484 ? 50.640 6.528 67.556 1.00 84.38 484 MET A O 1
ATOM 3937 N N . LEU A 1 485 ? 49.256 5.252 66.326 1.00 79.44 485 LEU A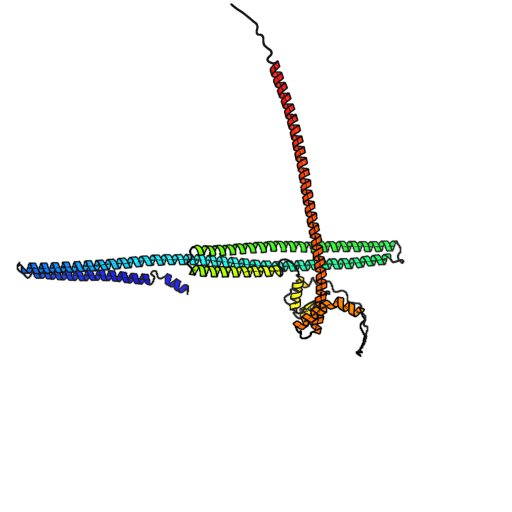 N 1
ATOM 3938 C CA . LEU A 1 485 ? 50.160 4.096 66.257 1.00 79.44 485 LEU A CA 1
ATOM 3939 C C . LEU A 1 485 ? 51.507 4.444 65.597 1.00 79.44 485 LEU A C 1
ATOM 3941 O O . LEU A 1 485 ? 52.552 4.017 66.080 1.00 79.44 485 LEU A O 1
ATOM 3945 N N . GLN A 1 486 ? 51.511 5.269 64.542 1.00 77.19 486 GLN A N 1
ATOM 3946 C CA . GLN A 1 486 ? 52.757 5.764 63.936 1.00 77.19 486 GLN A CA 1
ATOM 3947 C C . GLN A 1 486 ? 53.561 6.665 64.889 1.00 77.19 486 GLN A C 1
ATOM 3949 O O . GLN A 1 486 ? 54.784 6.558 64.943 1.00 77.19 486 GLN A O 1
ATOM 3954 N N . ALA A 1 487 ? 52.894 7.520 65.670 1.00 75.62 487 ALA A N 1
ATOM 3955 C CA . ALA A 1 487 ? 53.560 8.378 66.651 1.00 75.62 487 ALA A CA 1
ATOM 3956 C C . ALA A 1 487 ? 54.153 7.590 67.839 1.00 75.62 487 ALA A C 1
ATOM 3958 O O . ALA A 1 487 ? 55.191 7.984 68.374 1.00 75.62 487 ALA A O 1
ATOM 3959 N N . GLU A 1 488 ? 53.535 6.474 68.238 1.00 71.50 488 GLU A N 1
ATOM 3960 C CA . GLU A 1 488 ? 54.088 5.557 69.244 1.00 71.50 488 GLU A CA 1
ATOM 3961 C C . GLU A 1 488 ? 55.355 4.845 68.729 1.00 71.50 488 GLU A C 1
ATOM 3963 O O . GLU A 1 488 ? 56.354 4.775 69.451 1.00 71.50 488 GLU A O 1
ATOM 3968 N N . ASP A 1 489 ? 55.363 4.407 67.466 1.00 63.56 489 ASP A N 1
ATOM 3969 C CA . ASP A 1 489 ? 56.515 3.752 66.822 1.00 63.56 489 ASP A CA 1
ATOM 3970 C C . ASP A 1 489 ? 57.697 4.734 66.615 1.00 63.56 489 ASP A C 1
ATOM 3972 O O . ASP A 1 489 ? 58.851 4.418 66.926 1.00 63.56 489 ASP A O 1
ATOM 3976 N N . GLU A 1 490 ? 57.425 5.981 66.200 1.00 60.12 490 GLU A N 1
ATOM 3977 C CA . GLU A 1 490 ? 58.442 7.049 66.143 1.00 60.12 490 GLU A CA 1
ATOM 3978 C C . GLU A 1 490 ? 58.982 7.433 67.535 1.00 60.12 490 GLU A C 1
ATOM 3980 O O . GLU A 1 490 ? 60.169 7.751 67.678 1.00 60.12 490 GLU A O 1
ATOM 3985 N N . GLY A 1 491 ? 58.140 7.377 68.573 1.00 58.38 491 GLY A N 1
ATOM 3986 C CA . GLY A 1 491 ? 58.552 7.556 69.967 1.00 58.38 491 GLY A CA 1
ATOM 3987 C C . GLY A 1 491 ? 59.540 6.476 70.412 1.00 58.38 491 GLY A C 1
ATOM 3988 O O . GLY A 1 491 ? 60.630 6.792 70.898 1.00 58.38 491 GLY A O 1
ATOM 3989 N N . LEU A 1 492 ? 59.210 5.207 70.152 1.00 53.56 492 LEU A N 1
ATOM 3990 C CA . LEU A 1 492 ? 60.079 4.058 70.423 1.00 53.56 492 LEU A CA 1
ATOM 3991 C C . LEU A 1 492 ? 61.419 4.140 69.672 1.00 53.56 492 LEU A C 1
ATOM 3993 O O . LEU A 1 492 ? 62.449 3.744 70.215 1.00 53.56 492 LEU A O 1
ATOM 3997 N N . HIS A 1 493 ? 61.449 4.697 68.458 1.00 52.31 493 HIS A N 1
ATOM 3998 C CA . HIS A 1 493 ? 62.701 4.930 67.728 1.00 52.31 493 HIS A CA 1
ATOM 3999 C C . HIS A 1 493 ? 63.543 6.107 68.255 1.00 52.31 493 HIS A C 1
ATOM 4001 O O . HIS A 1 493 ? 64.759 6.113 68.041 1.00 52.31 493 HIS A O 1
ATOM 4007 N N . ARG A 1 494 ? 62.966 7.078 68.980 1.00 52.66 494 ARG A N 1
ATOM 4008 C CA . ARG A 1 494 ? 63.748 8.159 69.615 1.00 52.66 494 ARG A CA 1
ATOM 4009 C C . ARG A 1 494 ? 64.473 7.714 70.882 1.00 52.66 494 ARG A C 1
ATOM 4011 O O . ARG A 1 494 ? 65.652 8.034 71.026 1.00 52.66 494 ARG A O 1
ATOM 4018 N N . ASP A 1 495 ? 63.823 6.947 71.754 1.00 52.81 495 ASP A N 1
ATOM 4019 C CA . ASP A 1 495 ? 64.430 6.523 73.029 1.00 52.81 495 ASP A CA 1
ATOM 4020 C C . ASP A 1 495 ? 65.523 5.444 72.865 1.00 52.81 495 ASP A C 1
ATOM 4022 O O . ASP A 1 495 ? 66.354 5.253 73.754 1.00 52.81 495 ASP A O 1
ATOM 4026 N N . VAL A 1 496 ? 65.594 4.777 71.706 1.00 53.41 496 VAL A N 1
ATOM 4027 C CA . VAL A 1 496 ? 66.621 3.760 71.397 1.00 53.41 496 VAL A CA 1
ATOM 4028 C C . VAL A 1 496 ? 67.964 4.367 70.945 1.00 53.41 496 VAL A C 1
ATOM 4030 O O . VAL A 1 496 ? 68.993 3.697 71.033 1.00 53.41 496 VAL A O 1
ATOM 4033 N N . LEU A 1 497 ? 68.011 5.645 70.542 1.00 48.62 497 LEU A N 1
ATOM 4034 C CA . LEU A 1 497 ? 69.254 6.351 70.173 1.00 48.62 497 LEU A CA 1
ATOM 4035 C C . LEU A 1 497 ? 69.802 7.250 71.298 1.00 48.62 497 LEU A C 1
ATOM 4037 O O . LEU A 1 497 ? 70.314 8.346 71.059 1.00 48.62 497 LEU A O 1
ATOM 4041 N N . GLY A 1 498 ? 69.747 6.756 72.538 1.00 50.03 498 GLY A N 1
ATOM 4042 C CA . GLY A 1 498 ? 70.444 7.358 73.675 1.00 50.03 498 GLY A CA 1
ATOM 4043 C C . GLY A 1 498 ? 71.949 7.523 73.406 1.00 50.03 498 GLY A C 1
ATOM 4044 O O . GLY A 1 498 ? 72.619 6.601 72.939 1.00 50.03 498 GLY A O 1
ATOM 4045 N N . ALA A 1 499 ? 72.491 8.711 73.691 1.00 49.88 499 ALA A N 1
ATOM 4046 C CA . ALA A 1 499 ? 73.847 9.094 73.296 1.00 49.88 499 ALA A CA 1
ATOM 4047 C C . ALA A 1 499 ? 74.937 8.242 73.981 1.00 49.88 499 ALA A C 1
ATOM 4049 O O . ALA A 1 499 ? 75.288 8.461 75.141 1.00 49.88 499 ALA A O 1
ATOM 4050 N N . PHE A 1 500 ? 75.508 7.289 73.239 1.00 52.62 500 PHE A N 1
ATOM 4051 C CA . PHE A 1 500 ? 76.550 6.385 73.726 1.00 52.62 500 PHE A CA 1
ATOM 4052 C C . PHE A 1 500 ? 77.907 7.100 73.866 1.00 52.62 500 PHE A C 1
ATOM 4054 O O . PHE A 1 500 ? 78.667 7.236 72.904 1.00 52.62 500 PHE A O 1
ATOM 4061 N N . SER A 1 501 ? 78.235 7.548 75.079 1.00 53.81 501 SER A N 1
ATOM 4062 C CA . SER A 1 501 ? 79.540 8.128 75.413 1.00 53.81 501 SER A CA 1
ATOM 4063 C C . SER A 1 501 ? 80.623 7.047 75.541 1.00 53.81 501 SER A C 1
ATOM 4065 O O . SER A 1 501 ? 80.931 6.554 76.626 1.00 53.81 501 SER A O 1
ATOM 4067 N N . GLY A 1 502 ? 81.230 6.684 74.407 1.00 55.88 502 GLY A N 1
ATOM 4068 C CA . GLY A 1 502 ? 82.405 5.808 74.375 1.00 55.88 502 GLY A CA 1
ATOM 4069 C C . GLY A 1 502 ? 83.570 6.362 75.222 1.00 55.88 502 GLY A C 1
ATOM 4070 O O . GLY A 1 502 ? 83.772 7.579 75.260 1.00 55.88 502 GLY A O 1
ATOM 4071 N N . PRO A 1 503 ? 84.341 5.504 75.919 1.00 57.09 503 PRO A N 1
ATOM 4072 C CA . PRO A 1 503 ? 85.348 5.950 76.879 1.00 57.09 503 PRO A CA 1
ATOM 4073 C C . PRO A 1 503 ? 86.566 6.588 76.201 1.00 57.09 503 PRO A C 1
ATOM 4075 O O . PRO A 1 503 ? 87.113 6.060 75.233 1.00 57.09 503 PRO A O 1
ATOM 4078 N N . ALA A 1 504 ? 87.039 7.702 76.762 1.00 51.59 504 ALA A N 1
ATOM 4079 C CA . ALA A 1 504 ? 88.260 8.358 76.314 1.00 51.59 504 ALA A CA 1
ATOM 4080 C C . ALA A 1 504 ? 89.509 7.564 76.735 1.00 51.59 504 ALA A C 1
ATOM 4082 O O . ALA A 1 504 ? 89.750 7.351 77.923 1.00 51.59 504 ALA A O 1
ATOM 4083 N N . VAL A 1 505 ? 90.338 7.190 75.758 1.00 54.91 505 VAL A N 1
ATOM 4084 C CA . VAL A 1 505 ? 91.696 6.665 75.962 1.00 54.91 505 VAL A CA 1
ATOM 4085 C C . VAL A 1 505 ? 92.633 7.463 75.058 1.00 54.91 505 VAL A C 1
ATOM 4087 O O . VAL A 1 505 ? 92.491 7.429 73.839 1.00 54.91 505 VAL A O 1
ATOM 4090 N N . GLY A 1 506 ? 93.558 8.217 75.653 1.00 57.31 506 GLY A N 1
ATOM 4091 C CA . GLY A 1 506 ? 94.547 9.023 74.930 1.00 57.31 506 GLY A CA 1
ATOM 4092 C C . GLY A 1 506 ? 95.949 8.424 75.019 1.00 57.31 506 GLY A C 1
ATOM 4093 O O . GLY A 1 506 ? 96.289 7.819 76.035 1.00 57.31 506 GLY A O 1
ATOM 4094 N N . ALA A 1 507 ? 96.759 8.609 73.973 1.00 47.88 507 ALA A N 1
ATOM 4095 C CA . ALA A 1 507 ? 98.176 8.237 73.969 1.00 47.88 507 ALA A CA 1
ATOM 4096 C C . ALA A 1 507 ? 98.991 8.986 72.890 1.00 47.88 507 ALA A C 1
ATOM 4098 O O . ALA A 1 507 ? 99.341 8.389 71.877 1.00 47.88 507 ALA A O 1
ATOM 4099 N N . THR A 1 508 ? 99.276 10.272 73.129 1.00 38.91 508 THR A N 1
ATOM 4100 C CA . THR A 1 508 ? 100.615 10.919 73.063 1.00 38.91 508 THR A CA 1
ATOM 4101 C C . THR A 1 508 ? 100.486 12.347 73.571 1.00 38.91 508 THR A C 1
ATOM 4103 O O . THR A 1 508 ? 99.680 13.082 72.958 1.00 38.91 508 THR A O 1
#

Sequence (508 aa):
MLESHKFMLRSEDGPHTRRLTLEIEKVEENISEIRLLTQEAIDALEEKKRKLRKQTDPNAAYSKETEDIDRQILDITGHQDYILKELRKQHAEFTERKLSIERLDRALAEMD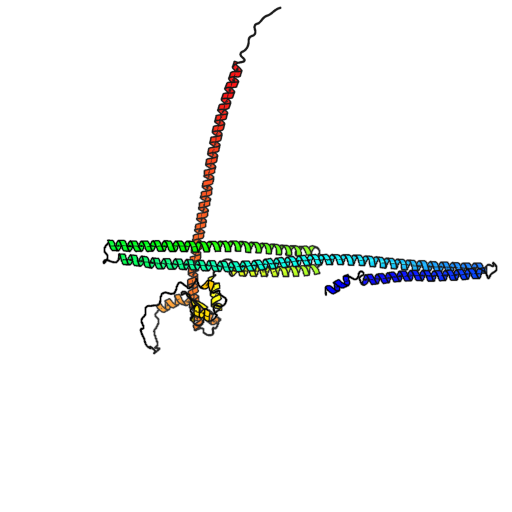REISKVQAQHDQILAELEQKKKALRQRLLSLEKLDLLINVLTYKIFEAQHDYRSDMEALHKQKEELLKRTDLTKSQMALALAELDLKIADRTNMHEAAMMSLEGQRTELRKESALKSEHMDTTMEALKMQHDMMLTELEAQKLGATQSEIEEIDRRIAELRRMYDKDVENLKQLQEQGWRDLDSEERLSAILESRGLRVTPSGNFLTASGRLLTRSEASCLGLLEGIEPSSWNSILQGHRDLGKTGSEASLTQASSTISTETRMSSEDIHYLKTALGKPLTLALAEITAKQPKDPIHYLGHWLFKYRYNQEVDVFKKQEIQELMNERDRLEKEKINVLLQDEAHKVIMDMVIKAEEEVIRNELERIAREAAMLQAEDEGLHRDVLGAFSGPAVGAT

Foldseek 3Di:
DVVVVVVQVPPPDHPVLVVLVVVLVVLVVVLVVLVVVLVVVLVVLVVVLVVLVVPDDPDPVNVVSNVVSVVVNVVSVVVSVVVNVVSVVVSVVSVVVSVVVVVVVVVVVVVVVVVVVVVVVVVVLVVVLVVLVVVLVVLLVVLLVLVVVLVVLVVVLVVLVVVLVVVVVVLVVVLVVLVPDPPDDPVRSVVVNVVSVVVNVVSVVVSVVSNCVSVVVSVVSVVVSVVSLVVSVVSLVVSVVSLVVVLVVLVVVVPPDDPVVVVVSVVVSVVSVVVNVVVVVVVVVSVVVDSDDDCPVVVVQVLLVVLQWGQDPVRWTQGVVRDTDDPVVCVVVCSCPPPDVVVCVVVPPPPPDPDPDDDDDDDDDDDDDDDDDDDDDPVNVVCCCVVVVVQQVVLVVVCVVVVDPDSVVSSVVSVVVVVVVVVVVVVVVVVVVVVVVVVVVVVVVVVVVVVVVVVVVVVVVVVVVVVVVVVVVVVVVVVVVVVVVVVVVVVVVVVVPDPDDDDDDDDD

Secondary structure (DSSP, 8-state):
-HHHHHHHTTSSS-HHHHHHHHHHHHHHHHHHHHHHHHHHHHHHHHHHHHHHHHH--S-HHHHHHHHHHHHHHHHHHHHHHHHHHHHHHHHHHHHHHHHHHHHHHHHHHHHHHHHHHHHHHHHHHHHHHHHHHHHHHHHHHHHHHHHHHHHHHHHHHHHHHHHHHHHHHHHHHHHHHHHT-SSS-HHHHHHHHHHHHHHHHHHHHHHHHHHHHHHHHHHHHHHHHHHHHHHHHHHHHHHHHHHHHHHHHHHHHGGG--HHHHHHHHHHHHHHHHHHHHHHHHHHHHHHTTTS-S-HHHHHHHHHHTTTEEE-TTS-EEETTS-EE-HHHHHHTTTTTTS-HHHHHTTSSS--S---------------------PPPHHHHHHIIIIIHHHHHHHHHHHHHH--S-HHHHHHHHHHHHHHHHHHHHHHHHHHHHHHHHHHHHHHHHHHHHHHHHHHHHHHHHHHHHHHHHHHHHHHHHHHHHHHHHHHHHHHHHHTT----PPP----

Organism: Ignelater luminosus (NCBI:txid2038154)

Nearest PDB structures (foldseek):
  8i4v-assembly1_A  TM=5.430E-01  e=3.797E+00  Saccharomyces cerevisiae S288C
  3ja6-assembly1_I  TM=2.975E-01  e=9.462E-01  Escherichia coli
  8glv-assembly1_Do  TM=2.288E-01  e=5.443E+00  Chlamydomonas reinhardtii